Protein AF-A0A444UG73-F1 (afdb_monomer)

Mean predicted aligned error: 25.45 Å

Foldseek 3Di:
DDDDDDDDDPPPPVVVVVVVCVVDVLVVVLVVVLVVLVVVLVVVVVVDDDDDPVVSVVVSVVVSVVSSVCSVPVVVVVVVCVVVVVVVVVVVVVVVVVVVVVVVVVVVVVVVVVVVVVDDDDDDDDDDDDDDDDDDDDDDDDDDDDDPPCPVVVVVVVVVVVVVVVVVVVVVVVVVVVVVVVVVVVVVVVVVVVVVVVVVVVVVVCVPPNVVVVVVVVVVVVVVVVVVVVVVVVVVVVVVVVVVVVVVVVVVVVVVVVVVDDDDDDDDDDDDDDDDDDDDDDVVVVVVVVVVVVVVVVVVVVVVVVVVVVVVVVVVVVVVCVFAPVPDDPVVCVVDPPDRDTPVNVVVVVVVVVVVVVVVVVVVVVVPDDDDDDDDPPVPPPPPPDDDPVNVVVVVVVVVVVVVVVVVVVVVVVVVVVVVVVVVVVVVVVVVVVVVVVVVVVVVVVVVVVVVVVVVVVVVVVVVVVVVVVVVVVVVVVVVVVVVVVVVVVVVVVVVVVVVVVVVVVVVVVVVVVVVVVVVVVVVVVVVVVVVVVVVVVVVD

Organism: Acipenser ruthenus (NCBI:txid7906)

Sequence (541 aa):
MSSIISAYPDDSQTSKFWQKSKESPFVPVGMAGFAGIVAFGLYKMRTRGNTKMSVHLIHMRVAAQGFVVGAMTIVPAVSAMDCDDERVNQSLRQQFLALQEQQQRRLQKRREKQKEKLQPSQRASASREADPFSAEDDLKLLELDREPAGGLSTKILEDENEQLQDQLREVQDENSRLYKLLSERDFEIKHLKKKREEDRFALAGTSGMAGDVAATKIVELSKRNRELTAEMEREKAKVKQHSNRVKDLEKELQDALSGIGGKETGTMTFTSRTTGDLTPENPEVKALQEKLSVANLKMTEYRNQIQAMKQEMKIAHKVLANEVGEEVSIQQLLSTSGNWRGRSQQILALQNRVRDLESQLGQSSQRRQVPALTMEEEMLSLGALQRTPVQDRNLSRIRTMERERKETSEKLTFDYEVLQKEHEELKKKLEGSKARNKALCNEVKSLKGQISTLLEKGKHDDELVDALLKQQKQLQVVLGRLSQQEQKTKEVQQSLGQQFNSEAQKHGSLVEQLKQMVDEREAKVKELEEEIQQLSLKLAI

Solvent-accessible surface area (backbone atoms only — not comparable to full-atom values): 31351 Å² total; per-residue (Å²): 138,80,86,81,90,81,88,85,82,82,66,64,63,59,50,52,51,52,54,50,39,72,80,37,65,62,57,58,52,39,52,51,51,43,52,49,49,53,52,51,49,53,52,52,57,74,76,51,84,95,67,71,65,69,61,54,54,51,53,50,49,52,51,50,51,49,49,46,52,44,47,70,58,47,49,61,50,53,67,44,44,77,62,38,55,62,54,50,52,51,49,49,49,50,50,51,51,51,51,52,51,52,51,50,51,51,53,48,52,51,52,48,55,50,49,57,74,68,56,86,82,87,80,82,88,80,88,79,90,80,90,81,86,83,88,79,92,79,93,84,86,81,93,73,88,80,76,91,84,50,67,64,63,53,48,52,54,51,52,52,50,51,52,50,51,50,51,53,49,51,53,49,52,50,50,54,50,50,53,52,52,51,53,52,50,52,51,50,51,51,50,52,50,50,49,52,48,50,51,48,50,62,49,42,74,50,60,42,74,68,33,56,50,48,52,52,48,51,52,52,50,52,50,52,50,50,50,52,51,53,49,50,52,52,50,51,50,51,52,51,51,53,52,50,52,50,52,52,50,52,47,54,48,51,54,54,51,64,71,58,78,80,88,85,89,78,92,77,92,77,91,79,92,75,92,74,89,80,86,76,89,51,70,65,58,54,53,50,51,50,52,49,50,52,50,50,50,50,52,52,51,51,52,49,50,53,51,49,53,54,49,54,49,51,50,52,51,52,54,49,30,71,45,58,35,93,86,63,58,72,72,60,54,74,74,46,88,80,82,79,77,42,45,62,57,51,48,50,52,48,52,51,51,49,52,52,50,50,51,51,48,52,55,57,55,59,75,69,72,79,85,90,82,75,98,71,68,66,84,76,68,72,81,76,79,80,78,52,77,65,54,56,52,50,53,51,51,50,54,49,52,51,48,54,52,47,53,52,49,52,51,51,52,49,53,49,53,51,52,50,51,53,50,52,52,50,50,51,53,48,53,53,49,51,51,50,52,53,52,52,53,50,50,53,52,52,52,52,51,54,50,51,54,51,52,50,49,51,51,54,52,51,54,49,50,53,52,50,53,51,50,51,51,51,50,52,52,51,51,52,51,52,51,53,49,51,50,52,51,49,52,52,51,50,51,51,50,51,50,53,50,56,50,50,50,52,50,48,54,50,50,50,52,52,48,53,54,48,53,54,49,52,50,51,48,50,53,51,51,51,52,51,49,54,52,52,58,67,71,73,112

pLDDT: mean 74.6, std 20.23, range [26.75, 98.25]

Structure (mmCIF, N/CA/C/O backbone):
data_AF-A0A444UG73-F1
#
_entry.id   AF-A0A444UG73-F1
#
loop_
_atom_site.group_PDB
_atom_site.id
_atom_site.type_symbol
_atom_site.label_atom_id
_atom_site.label_alt_id
_atom_site.label_comp_id
_atom_site.label_asym_id
_atom_site.label_entity_id
_atom_site.label_seq_id
_atom_site.pdbx_PDB_ins_code
_atom_site.Cartn_x
_atom_site.Cartn_y
_atom_site.Cartn_z
_atom_site.occupancy
_atom_site.B_iso_or_equiv
_atom_site.auth_seq_id
_atom_site.auth_comp_id
_atom_site.auth_asym_id
_atom_site.auth_atom_id
_atom_site.pdbx_PDB_model_num
ATOM 1 N N . MET A 1 1 ? -62.315 -33.230 7.746 1.00 39.47 1 MET A N 1
ATOM 2 C CA . MET A 1 1 ? -62.000 -33.306 6.304 1.00 39.47 1 MET A CA 1
ATOM 3 C C . MET A 1 1 ? -61.295 -32.011 5.952 1.00 39.47 1 MET A C 1
ATOM 5 O O . MET A 1 1 ? -61.920 -30.967 5.960 1.00 39.47 1 MET A O 1
ATOM 9 N N . SER A 1 2 ? -59.977 -32.001 6.098 1.00 35.75 2 SER A N 1
ATOM 10 C CA . SER A 1 2 ? -59.022 -32.292 5.018 1.00 35.75 2 SER A CA 1
ATOM 11 C C . SER A 1 2 ? -58.649 -31.004 4.291 1.00 35.75 2 SER A C 1
ATOM 13 O O . SER A 1 2 ? -59.339 -30.546 3.390 1.00 35.75 2 SER A O 1
ATOM 15 N N . SER A 1 3 ? -57.557 -30.436 4.796 1.00 42.06 3 SER A N 1
ATOM 16 C CA . SER A 1 3 ? -56.481 -29.719 4.118 1.00 42.06 3 SER A CA 1
ATOM 17 C C . SER A 1 3 ? -56.490 -29.781 2.587 1.00 42.06 3 SER A C 1
ATOM 19 O O . SER A 1 3 ? -56.728 -30.843 2.022 1.00 42.06 3 SER A O 1
ATOM 21 N N . ILE A 1 4 ? -56.070 -28.692 1.936 1.00 43.56 4 ILE A N 1
ATOM 22 C CA . ILE A 1 4 ? -54.805 -28.613 1.175 1.00 43.56 4 ILE A CA 1
ATOM 23 C C . ILE A 1 4 ? -54.744 -27.238 0.485 1.00 43.56 4 ILE A C 1
ATOM 25 O O . ILE A 1 4 ? -55.373 -26.985 -0.537 1.00 43.56 4 ILE A O 1
ATOM 29 N N . ILE A 1 5 ? -53.939 -26.350 1.069 1.00 48.19 5 ILE A N 1
ATOM 30 C CA . ILE A 1 5 ? -53.184 -25.339 0.330 1.00 48.19 5 ILE A CA 1
ATOM 31 C C . ILE A 1 5 ? -51.965 -26.100 -0.203 1.00 48.19 5 ILE A C 1
ATOM 33 O O . ILE A 1 5 ? -51.177 -26.605 0.594 1.00 48.19 5 ILE A O 1
ATOM 37 N N . SER A 1 6 ? -51.828 -26.242 -1.523 1.00 32.72 6 SER A N 1
ATOM 38 C CA . SER A 1 6 ? -50.611 -26.779 -2.143 1.00 32.72 6 SER A CA 1
ATOM 39 C C . SER A 1 6 ? -49.993 -25.709 -3.029 1.00 32.72 6 SER A C 1
ATOM 41 O O . SER A 1 6 ? -50.436 -25.459 -4.147 1.00 32.72 6 SER A O 1
ATOM 43 N N . ALA A 1 7 ? -48.977 -25.060 -2.471 1.00 44.31 7 ALA A N 1
ATOM 44 C CA . ALA A 1 7 ? -47.932 -24.386 -3.213 1.00 44.31 7 ALA A CA 1
ATOM 45 C C . ALA A 1 7 ? -46.812 -25.406 -3.484 1.00 44.31 7 ALA A C 1
ATOM 47 O O . ALA A 1 7 ? -46.357 -26.073 -2.559 1.00 44.31 7 ALA A O 1
ATOM 48 N N . TYR A 1 8 ? -46.389 -25.519 -4.741 1.00 41.69 8 TYR A N 1
ATOM 49 C CA . TYR A 1 8 ? -45.145 -26.139 -5.232 1.00 41.69 8 TYR A CA 1
ATOM 50 C C . TYR A 1 8 ? -44.946 -25.658 -6.691 1.00 41.69 8 TYR A C 1
ATOM 52 O O . TYR A 1 8 ? -45.960 -25.354 -7.327 1.00 41.69 8 TYR A O 1
ATOM 60 N N . PRO A 1 9 ? -43.733 -25.651 -7.297 1.00 48.78 9 PRO A N 1
ATOM 61 C CA . PRO A 1 9 ? -42.405 -25.984 -6.758 1.00 48.78 9 PRO A CA 1
ATOM 62 C C . PRO A 1 9 ? -41.258 -25.052 -7.260 1.00 48.78 9 PRO A C 1
ATOM 64 O O . PRO A 1 9 ? -40.916 -25.108 -8.438 1.00 48.78 9 PRO A O 1
ATOM 67 N N . ASP A 1 10 ? -40.559 -24.301 -6.397 1.00 45.50 10 ASP A N 1
ATOM 68 C CA . ASP A 1 10 ? -39.278 -23.637 -6.781 1.00 45.50 10 ASP A CA 1
ATOM 69 C C . ASP A 1 10 ? -38.026 -24.370 -6.235 1.00 45.50 10 ASP A C 1
ATOM 71 O O . ASP A 1 10 ? -36.881 -24.071 -6.571 1.00 45.50 10 ASP A O 1
ATOM 75 N N . ASP A 1 11 ? -38.230 -25.438 -5.458 1.00 49.09 11 ASP A N 1
ATOM 76 C CA . ASP A 1 11 ? -37.144 -26.163 -4.784 1.00 49.09 11 ASP A CA 1
ATOM 77 C C . ASP A 1 11 ? -36.524 -27.308 -5.606 1.00 49.09 11 ASP A C 1
ATOM 79 O O . ASP A 1 11 ? -35.625 -27.997 -5.126 1.00 49.09 11 ASP A O 1
ATOM 83 N N . SER A 1 12 ? -36.955 -27.563 -6.850 1.00 51.19 12 SER A N 1
ATOM 84 C CA . SER A 1 12 ? -36.464 -28.729 -7.619 1.00 51.19 12 SER A CA 1
ATOM 85 C C . SER A 1 12 ? -35.183 -28.470 -8.423 1.00 51.19 12 SER A C 1
ATOM 87 O O . SER A 1 12 ? -34.371 -29.382 -8.580 1.00 51.19 12 SER A O 1
ATOM 89 N N . GLN A 1 13 ? -34.968 -27.264 -8.962 1.00 49.34 13 GLN A N 1
ATOM 90 C CA . GLN A 1 13 ? -33.776 -26.996 -9.785 1.00 49.34 13 GLN A CA 1
ATOM 91 C C . GLN A 1 13 ? -32.547 -26.643 -8.944 1.00 49.34 13 GLN A C 1
ATOM 93 O O . GLN A 1 13 ? -31.449 -27.133 -9.212 1.00 49.34 13 GLN A O 1
ATOM 98 N N . THR A 1 14 ? -32.742 -25.845 -7.898 1.00 54.31 14 THR A N 1
ATOM 99 C CA . THR A 1 14 ? -31.695 -25.421 -6.959 1.00 54.31 14 THR A CA 1
ATOM 100 C C . THR A 1 14 ? -31.166 -26.597 -6.140 1.00 54.31 14 THR A C 1
ATOM 102 O O . THR A 1 14 ? -29.951 -26.750 -6.008 1.00 54.31 14 THR A O 1
ATOM 105 N N . SER A 1 15 ? -32.047 -27.495 -5.683 1.00 52.06 15 SER A N 1
ATOM 106 C CA . SER A 1 15 ? -31.658 -28.717 -4.965 1.00 52.06 15 SER A CA 1
ATOM 107 C C . SER A 1 15 ? -30.862 -29.686 -5.843 1.00 52.06 15 SER A C 1
ATOM 109 O O . SER A 1 15 ? -29.832 -30.194 -5.402 1.00 52.06 15 SER A O 1
ATOM 111 N N . LYS A 1 16 ? -31.248 -29.870 -7.115 1.00 57.22 16 LYS A N 1
ATOM 112 C CA . LYS A 1 16 ? -30.491 -30.687 -8.083 1.00 57.22 16 LYS A CA 1
ATOM 113 C C . LYS A 1 16 ? -29.123 -30.089 -8.395 1.00 57.22 16 LYS A C 1
ATOM 115 O O . LYS A 1 16 ? -28.148 -30.831 -8.483 1.00 57.22 16 LYS A O 1
ATOM 120 N N . PHE A 1 17 ? -29.026 -28.766 -8.537 1.00 56.97 17 PHE A N 1
ATOM 121 C CA . PHE A 1 17 ? -27.750 -28.086 -8.763 1.00 56.97 17 PHE A CA 1
ATOM 122 C C . PHE A 1 17 ? -26.829 -28.205 -7.544 1.00 56.97 17 PHE A C 1
ATOM 124 O O . PHE A 1 17 ? -25.634 -28.456 -7.693 1.00 56.97 17 PHE A O 1
ATOM 131 N N . TRP A 1 18 ? -27.384 -28.103 -6.336 1.00 56.16 18 TRP A N 1
ATOM 132 C CA . TRP A 1 18 ? -26.640 -28.251 -5.087 1.00 56.16 18 TRP A CA 1
ATOM 133 C C . TRP A 1 18 ? -26.162 -29.688 -4.846 1.00 56.16 18 TRP A C 1
ATOM 135 O O . TRP A 1 18 ? -25.023 -29.903 -4.430 1.00 56.16 18 TRP A O 1
ATOM 145 N N . GLN A 1 19 ? -26.986 -30.681 -5.185 1.00 59.53 19 GLN A N 1
ATOM 146 C CA . GLN A 1 19 ? -26.617 -32.093 -5.098 1.00 59.53 19 GLN A CA 1
ATOM 147 C C . GLN A 1 19 ? -25.515 -32.447 -6.115 1.00 59.53 19 GLN A C 1
ATOM 149 O O . GLN A 1 19 ? -24.515 -33.053 -5.740 1.00 59.53 19 GLN A O 1
ATOM 154 N N . LYS A 1 20 ? -25.594 -31.929 -7.353 1.00 55.41 20 LYS A N 1
ATOM 155 C CA . LYS A 1 20 ? -24.529 -32.069 -8.372 1.00 55.41 20 LYS A CA 1
ATOM 156 C C . LYS A 1 20 ? -23.246 -31.300 -8.039 1.00 55.41 20 LYS A C 1
ATOM 158 O O . LYS A 1 20 ? -22.154 -31.737 -8.401 1.00 55.41 20 LYS A O 1
ATOM 163 N N . SER A 1 21 ? -23.369 -30.187 -7.313 1.00 55.75 21 SER A N 1
ATOM 164 C CA . SER A 1 21 ? -22.232 -29.406 -6.805 1.00 55.75 21 SER A CA 1
ATOM 165 C C . SER A 1 21 ? -21.444 -30.155 -5.726 1.00 55.75 21 SER A C 1
ATOM 167 O O . SER A 1 21 ? -20.235 -29.967 -5.623 1.00 55.75 21 SER A O 1
ATOM 169 N N . LYS A 1 22 ? -22.107 -31.024 -4.948 1.00 54.84 22 LYS A N 1
ATOM 170 C CA . LYS A 1 22 ? -21.452 -31.909 -3.970 1.00 54.84 22 LYS A CA 1
ATOM 171 C C . LYS A 1 22 ? -20.826 -33.151 -4.605 1.00 54.84 22 LYS A C 1
ATOM 173 O O . LYS A 1 22 ? -19.789 -33.595 -4.131 1.00 54.84 22 LYS A O 1
ATOM 178 N N . GLU A 1 23 ? -21.422 -33.687 -5.669 1.00 54.84 23 GLU A N 1
ATOM 179 C CA . GLU A 1 23 ? -20.892 -34.861 -6.386 1.00 54.84 23 GLU A CA 1
ATOM 180 C C . GLU A 1 23 ? -19.726 -34.519 -7.333 1.00 54.84 23 GLU A C 1
ATOM 182 O O . GLU A 1 23 ? -18.926 -35.389 -7.666 1.00 54.84 23 GLU A O 1
ATOM 187 N N . SER A 1 24 ? -19.593 -33.256 -7.758 1.00 56.66 24 SER A N 1
ATOM 188 C CA . SER A 1 24 ? -18.528 -32.812 -8.668 1.00 56.66 24 SER A CA 1
ATOM 189 C C . SER A 1 24 ? -18.087 -31.365 -8.369 1.00 56.66 24 SER A C 1
ATOM 191 O O . SER A 1 24 ? -18.577 -30.421 -8.996 1.00 56.66 24 SER A O 1
ATOM 193 N N . PRO A 1 25 ? -17.136 -31.146 -7.437 1.00 61.00 25 PRO A N 1
ATOM 194 C CA . PRO A 1 25 ? -16.744 -29.800 -6.990 1.00 61.00 25 PRO A CA 1
ATOM 195 C C . PRO A 1 25 ? -16.117 -28.940 -8.101 1.00 61.00 25 PRO A C 1
ATOM 197 O O . PRO A 1 25 ? -16.028 -27.721 -7.978 1.00 61.00 25 PRO A O 1
ATOM 200 N N . PHE A 1 26 ? -15.717 -29.552 -9.217 1.00 61.50 26 PHE A N 1
ATOM 201 C CA . PHE A 1 26 ? -15.089 -28.877 -10.352 1.00 61.50 26 PHE A CA 1
ATOM 202 C C . PHE A 1 26 ? -16.080 -28.110 -11.238 1.00 61.50 26 PHE A C 1
ATOM 204 O O . PHE A 1 26 ? -15.707 -27.111 -11.854 1.00 61.50 26 PHE A O 1
ATOM 211 N N . VAL A 1 27 ? -17.350 -28.526 -11.280 1.00 62.84 27 VAL A N 1
ATOM 212 C CA . VAL A 1 27 ? -18.378 -27.874 -12.108 1.00 62.84 27 VAL A CA 1
ATOM 213 C C . VAL A 1 27 ? -18.725 -26.477 -11.565 1.00 62.84 27 VAL A C 1
ATOM 215 O O . VAL A 1 27 ? -18.679 -25.522 -12.343 1.00 62.84 27 VAL A O 1
ATOM 218 N N . PRO A 1 28 ? -18.971 -26.280 -10.253 1.00 67.56 28 PRO A N 1
ATOM 219 C CA . PRO A 1 28 ? -19.180 -24.945 -9.686 1.00 67.56 28 PRO A CA 1
ATOM 220 C C . PRO A 1 28 ? -17.956 -24.029 -9.812 1.00 67.56 28 PRO A C 1
ATOM 222 O O . PRO A 1 28 ? -18.109 -22.843 -10.100 1.00 67.56 28 PRO A O 1
ATOM 225 N N . VAL A 1 29 ? -16.743 -24.571 -9.649 1.00 70.50 29 VAL A N 1
ATOM 226 C CA . VAL A 1 29 ? -15.484 -23.814 -9.787 1.00 70.50 29 VAL A CA 1
ATOM 227 C C . VAL A 1 29 ? -15.279 -23.347 -11.232 1.00 70.50 29 VAL A C 1
ATOM 229 O O . VAL A 1 29 ? -14.942 -22.184 -11.463 1.00 70.50 29 VAL A O 1
ATOM 232 N N . GLY A 1 30 ? -15.563 -24.208 -12.214 1.00 64.81 30 GLY A N 1
ATOM 233 C CA . GLY A 1 30 ? -15.538 -23.850 -13.633 1.00 64.81 30 GLY A CA 1
ATOM 234 C C . GLY A 1 30 ? -16.573 -22.781 -13.995 1.00 64.81 30 GLY A C 1
ATOM 235 O O . GLY A 1 30 ? -16.250 -21.828 -14.704 1.00 64.81 30 GLY A O 1
ATOM 236 N N . MET A 1 31 ? -17.791 -22.877 -13.452 1.00 71.44 31 MET A N 1
ATOM 237 C CA . MET A 1 31 ? -18.855 -21.886 -13.668 1.00 71.44 31 MET A CA 1
ATOM 238 C C . MET A 1 31 ? -18.532 -20.530 -13.025 1.00 71.44 31 MET A C 1
ATOM 240 O O . MET A 1 31 ? -18.766 -19.488 -13.640 1.00 71.44 31 MET A O 1
ATOM 244 N N . ALA A 1 32 ? -17.945 -20.526 -11.826 1.00 72.81 32 ALA A N 1
ATOM 245 C CA . ALA A 1 32 ? -17.489 -19.308 -11.158 1.00 72.81 32 ALA A CA 1
ATOM 246 C C . ALA A 1 32 ? -16.329 -18.639 -11.918 1.00 72.81 32 ALA A C 1
ATOM 248 O O . ALA A 1 32 ? -16.338 -17.422 -12.116 1.00 72.81 32 ALA A O 1
ATOM 249 N N . GLY A 1 33 ? -15.366 -19.425 -12.411 1.00 72.50 33 GLY A N 1
ATOM 250 C CA . GLY A 1 33 ? -14.274 -18.924 -13.248 1.00 72.50 33 GLY A CA 1
ATOM 251 C C . GLY A 1 33 ? -14.759 -18.379 -14.596 1.00 72.50 33 GLY A C 1
ATOM 252 O O . GLY A 1 33 ? -14.334 -17.302 -15.013 1.00 72.50 33 GLY A O 1
ATOM 253 N N . PHE A 1 34 ? -15.722 -19.049 -15.237 1.00 74.94 34 PHE A N 1
ATOM 254 C CA . PHE A 1 34 ? -16.371 -18.563 -16.457 1.00 74.94 34 PHE A CA 1
ATOM 255 C C . PHE A 1 34 ? -17.082 -17.222 -16.225 1.00 74.94 34 PHE A C 1
ATOM 257 O O . PHE A 1 34 ? -16.869 -16.273 -16.982 1.00 7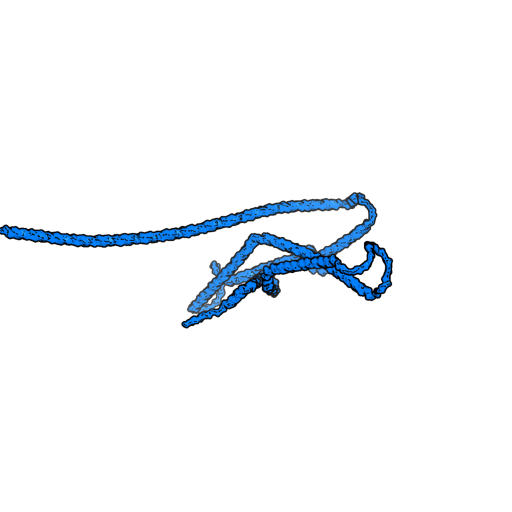4.94 34 PHE A O 1
ATOM 264 N N . ALA A 1 35 ? -17.864 -17.105 -15.147 1.00 75.62 35 ALA A N 1
ATOM 265 C CA . ALA A 1 35 ? -18.527 -15.856 -14.777 1.00 75.62 35 ALA A CA 1
ATOM 266 C C . ALA A 1 35 ? -17.515 -14.726 -14.511 1.00 75.62 35 ALA A C 1
ATOM 268 O O . ALA A 1 35 ? -17.720 -13.597 -14.961 1.00 75.62 35 ALA A O 1
ATOM 269 N N . GLY A 1 36 ? -16.391 -15.034 -13.856 1.00 77.81 36 GLY A N 1
ATOM 270 C CA . GLY A 1 36 ? -15.296 -14.092 -13.618 1.00 77.81 36 GLY A CA 1
ATOM 271 C C . GLY A 1 36 ? -14.630 -13.595 -14.905 1.00 77.81 36 GLY A C 1
ATOM 272 O O . GLY A 1 36 ? -14.419 -12.393 -15.061 1.00 77.81 36 GLY A O 1
ATOM 273 N N . ILE A 1 37 ? -14.357 -14.488 -15.862 1.00 76.00 37 ILE A N 1
ATOM 274 C CA . ILE A 1 37 ? -13.759 -14.132 -17.159 1.00 76.00 37 ILE A CA 1
ATOM 275 C C . ILE A 1 37 ? -14.723 -13.279 -17.983 1.00 76.00 37 ILE A C 1
ATOM 277 O O . ILE A 1 37 ? -14.313 -12.257 -18.529 1.00 76.00 37 ILE A O 1
ATOM 281 N N . VAL A 1 38 ? -16.005 -13.649 -18.038 1.00 72.12 38 VAL A N 1
ATOM 282 C CA . VAL A 1 38 ? -17.037 -12.881 -18.751 1.00 72.12 38 VAL A CA 1
ATOM 283 C C . VAL A 1 38 ? -17.205 -11.488 -18.137 1.00 72.12 38 VAL A C 1
ATOM 285 O O . VAL A 1 38 ? -17.231 -10.499 -18.871 1.00 72.12 38 VAL A O 1
ATOM 288 N N . ALA A 1 39 ? -17.229 -11.381 -16.805 1.00 76.62 39 ALA A N 1
ATOM 289 C CA . ALA A 1 39 ? -17.286 -10.100 -16.104 1.00 76.62 39 ALA A CA 1
ATOM 290 C C . ALA A 1 39 ? -16.033 -9.244 -16.357 1.00 76.62 39 ALA A C 1
ATOM 292 O O . ALA A 1 39 ? -16.148 -8.045 -16.615 1.00 76.62 39 ALA A O 1
ATOM 293 N N . PHE A 1 40 ? -14.843 -9.852 -16.357 1.00 71.69 40 PHE A N 1
ATOM 294 C CA . PHE A 1 40 ? -13.585 -9.173 -16.672 1.00 71.69 40 PHE A CA 1
ATOM 295 C C . PHE A 1 40 ? -13.525 -8.705 -18.134 1.00 71.69 40 PHE A C 1
ATOM 297 O O . PHE A 1 40 ? -13.065 -7.599 -18.415 1.00 71.69 40 PHE A O 1
ATOM 304 N N . GLY A 1 41 ? -14.041 -9.504 -19.068 1.00 67.00 41 GLY A N 1
ATOM 305 C CA . GLY A 1 41 ? -14.161 -9.147 -20.479 1.00 67.00 41 GLY A CA 1
ATOM 306 C C . GLY A 1 41 ? -15.108 -7.980 -20.717 1.00 67.00 41 GLY A C 1
ATOM 307 O O . GLY A 1 41 ? -14.742 -7.020 -21.389 1.00 67.00 41 GLY A O 1
ATOM 308 N N . LEU A 1 42 ? -16.292 -8.006 -20.101 1.00 67.81 42 LEU A N 1
ATOM 309 C CA . LEU A 1 42 ? -17.256 -6.900 -20.143 1.00 67.81 42 LEU A CA 1
ATOM 310 C C . LEU A 1 42 ? -16.690 -5.627 -19.504 1.00 67.81 42 LEU A C 1
ATOM 312 O O . LEU A 1 42 ? -16.860 -4.531 -20.041 1.00 67.81 42 LEU A O 1
ATOM 316 N N . TYR A 1 43 ? -15.958 -5.765 -18.398 1.00 72.75 43 TYR A N 1
ATOM 317 C CA . TYR A 1 43 ? -15.256 -4.655 -17.761 1.00 72.75 43 TYR A CA 1
ATOM 318 C C . TYR A 1 43 ? -14.187 -4.055 -18.686 1.00 72.75 43 TYR A C 1
ATOM 320 O O . TYR A 1 43 ? -14.115 -2.834 -18.843 1.00 72.75 43 TYR A O 1
ATOM 328 N N . LYS A 1 44 ? -13.411 -4.905 -19.371 1.00 63.53 44 LYS A N 1
ATOM 329 C CA . LYS A 1 44 ? -12.375 -4.510 -20.337 1.00 63.53 44 LYS A CA 1
ATOM 330 C C . LYS A 1 44 ? -12.953 -3.912 -21.626 1.00 63.53 44 LYS A C 1
ATOM 332 O O . LYS A 1 44 ? -12.338 -3.013 -22.195 1.00 63.53 44 LYS A O 1
ATOM 337 N N . MET A 1 45 ? -14.140 -4.350 -22.054 1.00 58.25 45 MET A N 1
ATOM 338 C CA . MET A 1 45 ? -14.905 -3.742 -23.153 1.00 58.25 45 MET A CA 1
ATOM 339 C C . MET A 1 45 ? -15.435 -2.355 -22.785 1.00 58.25 45 MET A C 1
ATOM 341 O O . MET A 1 45 ? -15.496 -1.478 -23.638 1.00 58.25 45 MET A O 1
ATOM 345 N N . ARG A 1 46 ? -15.788 -2.134 -21.513 1.00 61.38 46 ARG A N 1
ATOM 346 C CA . ARG A 1 46 ? -16.281 -0.841 -21.021 1.00 61.38 46 ARG A CA 1
ATOM 347 C C . ARG A 1 46 ? -15.163 0.181 -20.777 1.00 61.38 46 ARG A C 1
ATOM 349 O O . ARG A 1 46 ? -15.432 1.375 -20.786 1.00 61.38 46 ARG A O 1
ATOM 356 N N . THR A 1 47 ? -13.922 -0.269 -20.586 1.00 59.66 47 THR A N 1
ATOM 357 C CA . THR A 1 47 ? -12.743 0.587 -20.334 1.00 59.66 47 THR A CA 1
ATOM 358 C C . THR A 1 47 ? -11.860 0.836 -21.566 1.00 59.66 47 THR A C 1
ATOM 360 O O . THR A 1 47 ? -10.830 1.496 -21.444 1.00 59.66 47 THR A O 1
ATOM 363 N N . ARG A 1 48 ? -12.240 0.367 -22.767 1.00 51.69 48 ARG A N 1
ATOM 364 C CA . ARG A 1 48 ? -11.501 0.630 -24.018 1.00 51.69 48 ARG A CA 1
ATOM 365 C C . ARG A 1 48 ? -12.394 1.175 -25.131 1.00 51.69 48 ARG A C 1
ATOM 367 O O . ARG A 1 48 ? -13.352 0.532 -25.541 1.00 51.69 48 ARG A O 1
ATOM 374 N N . GLY A 1 49 ? -12.004 2.330 -25.669 1.00 52.59 49 GLY A N 1
ATOM 375 C CA . GLY A 1 49 ? -12.559 2.906 -26.890 1.00 52.59 49 GLY A CA 1
ATOM 376 C C . GLY A 1 49 ? -12.000 2.279 -28.178 1.00 52.59 49 GLY A C 1
ATOM 377 O O . GLY A 1 49 ? -10.862 1.818 -28.233 1.00 52.59 49 GLY A O 1
ATOM 378 N N . ASN A 1 50 ? -12.849 2.299 -29.210 1.00 48.81 50 ASN A N 1
ATOM 379 C CA . ASN A 1 50 ? -12.572 2.240 -30.653 1.00 48.81 50 ASN A CA 1
ATOM 380 C C . ASN A 1 50 ? -11.793 1.043 -31.253 1.00 48.81 50 ASN A C 1
ATOM 382 O O . ASN A 1 50 ? -11.015 1.209 -32.189 1.00 48.81 50 ASN A O 1
ATOM 386 N N . THR A 1 51 ? -12.052 -0.191 -30.804 1.00 58.66 51 THR A N 1
ATOM 387 C CA . THR A 1 51 ? -11.751 -1.404 -31.604 1.00 58.66 51 THR A CA 1
ATOM 388 C C . THR A 1 51 ? -13.048 -2.087 -32.036 1.00 58.66 51 THR A C 1
ATOM 390 O O . THR A 1 51 ? -14.024 -2.087 -31.288 1.00 58.66 51 THR A O 1
ATOM 393 N N . LYS A 1 52 ? -13.087 -2.645 -33.259 1.00 57.22 52 LYS A N 1
ATOM 394 C CA . LYS A 1 52 ? -14.288 -3.288 -33.826 1.00 57.22 52 LYS A CA 1
ATOM 395 C C . LYS A 1 52 ? -14.796 -4.374 -32.870 1.00 57.22 52 LYS A C 1
ATOM 397 O O . LYS A 1 52 ? -14.130 -5.388 -32.658 1.00 57.22 52 LYS A O 1
ATOM 402 N N . MET A 1 53 ? -15.986 -4.146 -32.314 1.00 54.97 53 MET A N 1
ATOM 403 C CA . MET A 1 53 ? -16.612 -4.946 -31.254 1.00 54.97 53 MET A CA 1
ATOM 404 C C . MET A 1 53 ? -16.694 -6.447 -31.593 1.00 54.97 53 MET A C 1
ATOM 406 O O . MET A 1 53 ? -16.603 -7.285 -30.697 1.00 54.97 53 MET A O 1
ATOM 410 N N . SER A 1 54 ? -16.773 -6.798 -32.884 1.00 59.97 54 SER A N 1
ATOM 411 C CA . SER A 1 54 ? -16.813 -8.190 -33.346 1.00 59.97 54 SER A CA 1
ATOM 412 C C . SER A 1 54 ? -15.541 -8.982 -33.027 1.00 59.97 54 SER A C 1
ATOM 414 O O . SER A 1 54 ? -15.636 -10.144 -32.646 1.00 59.97 54 SER A O 1
ATOM 416 N N . VAL A 1 55 ? -14.352 -8.376 -33.102 1.00 62.94 55 VAL A N 1
ATOM 417 C CA . VAL A 1 55 ? -13.082 -9.095 -32.879 1.00 62.94 55 VAL A CA 1
ATOM 418 C C . VAL A 1 55 ? -12.867 -9.390 -31.394 1.00 62.94 55 VAL A C 1
ATOM 420 O O . VAL A 1 55 ? -12.316 -10.430 -31.033 1.00 62.94 55 VAL A O 1
ATOM 423 N N . HIS A 1 56 ? -13.328 -8.501 -30.512 1.00 62.75 56 HIS A N 1
ATOM 424 C CA . HIS A 1 56 ? -13.202 -8.706 -29.071 1.00 62.75 56 HIS A CA 1
ATOM 425 C C . HIS A 1 56 ? -14.163 -9.782 -28.560 1.00 62.75 56 HIS A C 1
ATOM 427 O O . HIS A 1 56 ? -13.771 -10.604 -27.736 1.00 62.75 56 HIS A O 1
ATOM 433 N N . LEU A 1 57 ? -15.388 -9.828 -29.095 1.00 68.31 57 LEU A N 1
ATOM 434 C CA . LEU A 1 57 ? -16.364 -10.869 -28.768 1.00 68.31 57 LEU A CA 1
ATOM 435 C C . LEU A 1 57 ? -15.899 -12.262 -29.216 1.00 68.31 57 LEU A C 1
ATOM 437 O O . LEU A 1 57 ? -16.110 -13.229 -28.487 1.00 68.31 57 LEU A O 1
ATOM 441 N N . ILE A 1 58 ? -15.205 -12.365 -30.357 1.00 73.25 58 ILE A N 1
ATOM 442 C CA . ILE A 1 58 ? -14.618 -13.631 -30.825 1.00 73.25 58 ILE A CA 1
ATOM 443 C C . ILE A 1 58 ? -13.519 -14.103 -29.865 1.00 73.25 58 ILE A C 1
ATOM 445 O O . ILE A 1 58 ? -13.588 -15.228 -29.374 1.00 73.25 58 ILE A O 1
ATOM 449 N N . HIS A 1 59 ? -12.551 -13.245 -29.522 1.00 71.06 59 HIS A N 1
ATOM 450 C CA . HIS A 1 59 ? -11.475 -13.620 -28.595 1.00 71.06 59 HIS A CA 1
ATOM 451 C C . HIS A 1 59 ? -11.984 -13.918 -27.180 1.00 71.06 59 HIS A C 1
ATOM 453 O O . HIS A 1 59 ? -11.508 -14.857 -26.550 1.00 71.06 59 HIS A O 1
ATOM 459 N N . MET A 1 60 ? -12.977 -13.168 -26.693 1.00 69.12 60 MET A N 1
ATOM 460 C CA . MET A 1 60 ? -13.619 -13.429 -25.403 1.00 69.12 60 MET A CA 1
ATOM 461 C C . MET A 1 60 ? -14.327 -14.780 -25.377 1.00 69.12 60 MET A C 1
ATOM 463 O O . MET A 1 60 ? -14.200 -15.518 -24.402 1.00 69.12 60 MET A O 1
ATOM 467 N N . ARG A 1 61 ? -15.039 -15.134 -26.452 1.00 69.00 61 ARG A N 1
ATOM 468 C CA . ARG A 1 61 ? -15.710 -16.431 -26.557 1.00 69.00 61 ARG A CA 1
ATOM 469 C C . ARG A 1 61 ? -14.705 -17.579 -26.621 1.00 69.00 61 ARG A C 1
ATOM 471 O O . ARG A 1 61 ? -14.878 -18.545 -25.887 1.00 69.00 61 ARG A O 1
ATOM 478 N N . VAL A 1 62 ? -13.641 -17.452 -27.417 1.00 76.62 62 VAL A N 1
ATOM 479 C CA . VAL A 1 62 ? -12.573 -18.465 -27.515 1.00 76.62 62 VAL A CA 1
ATOM 480 C C . VAL A 1 62 ? -11.832 -18.620 -26.183 1.00 76.62 62 VAL A C 1
ATOM 482 O O . VAL A 1 62 ? -11.576 -19.743 -25.762 1.00 76.62 62 VAL A O 1
ATOM 485 N N . ALA A 1 63 ? -11.556 -17.525 -25.469 1.00 67.88 63 ALA A N 1
ATOM 486 C CA . ALA A 1 63 ? -10.926 -17.572 -24.150 1.00 67.88 63 ALA A CA 1
ATOM 487 C C . ALA A 1 63 ? -11.829 -18.229 -23.093 1.00 67.88 63 ALA A C 1
ATOM 489 O O . ALA A 1 63 ? -11.366 -19.054 -22.309 1.00 67.88 63 ALA A O 1
ATOM 490 N N . ALA A 1 64 ? -13.125 -17.906 -23.091 1.00 69.69 64 ALA A N 1
ATOM 491 C CA . ALA A 1 64 ? -14.079 -18.491 -22.156 1.00 69.69 64 ALA A CA 1
ATOM 492 C C . ALA A 1 64 ? -14.330 -19.984 -22.447 1.00 69.69 64 ALA A C 1
ATOM 494 O O . ALA A 1 64 ? -14.375 -20.790 -21.522 1.00 69.69 64 ALA A O 1
ATOM 495 N N . GLN A 1 65 ? -14.415 -20.371 -23.725 1.00 71.88 65 GLN A N 1
ATOM 496 C CA . GLN A 1 65 ? -14.488 -21.774 -24.146 1.00 71.88 65 GLN A CA 1
ATOM 497 C C . GLN A 1 65 ? -13.199 -22.534 -23.800 1.00 71.88 65 GLN A C 1
ATOM 499 O O . GLN A 1 65 ? -13.272 -23.632 -23.254 1.00 71.88 65 GLN A O 1
ATOM 504 N N . GLY A 1 66 ? -12.027 -21.934 -24.030 1.00 70.81 66 GLY A N 1
ATOM 505 C CA . GLY A 1 66 ? -10.729 -22.515 -23.680 1.00 70.81 66 GLY A CA 1
ATOM 506 C C . GLY A 1 66 ? -10.547 -22.719 -22.176 1.00 70.81 66 GLY A C 1
ATOM 507 O O . GLY A 1 66 ? -9.994 -23.733 -21.762 1.00 70.81 66 GLY A O 1
ATOM 508 N N . PHE A 1 67 ? -11.071 -21.815 -21.345 1.00 68.19 67 PHE A N 1
ATOM 509 C CA . PHE A 1 67 ? -11.027 -21.965 -19.891 1.00 68.19 67 PHE A CA 1
ATOM 510 C C . PHE A 1 67 ? -11.941 -23.087 -19.388 1.00 68.19 67 PHE A C 1
ATOM 512 O O . PHE A 1 67 ? -11.538 -23.841 -18.511 1.00 68.19 67 PHE A O 1
ATOM 519 N N . VAL A 1 68 ? -13.141 -23.249 -19.956 1.00 67.88 68 VAL A N 1
ATOM 520 C CA . VAL A 1 68 ? -14.055 -24.345 -19.582 1.00 67.88 68 VAL A CA 1
ATOM 521 C C . VAL A 1 68 ? -13.487 -25.704 -20.004 1.00 67.88 68 VAL A C 1
ATOM 523 O O . VAL A 1 68 ? -13.499 -26.641 -19.209 1.00 67.88 68 VAL A O 1
ATOM 526 N N . VAL A 1 69 ? -12.916 -25.803 -21.209 1.00 70.06 69 VAL A N 1
ATOM 527 C CA . VAL A 1 69 ? -12.239 -27.024 -21.680 1.00 70.06 69 VAL A CA 1
ATOM 528 C C . VAL A 1 69 ? -10.981 -27.304 -20.853 1.00 70.06 69 VAL A C 1
ATOM 530 O O . VAL A 1 69 ? -10.767 -28.438 -20.432 1.00 70.06 69 VAL A O 1
ATOM 533 N N . GLY A 1 70 ? -10.184 -26.280 -20.537 1.00 61.97 70 GLY A N 1
ATOM 534 C CA . GLY A 1 70 ? -9.024 -26.401 -19.653 1.00 61.97 70 GLY A CA 1
ATOM 535 C C . GLY A 1 70 ? -9.412 -26.839 -18.240 1.00 61.97 70 GLY A C 1
ATOM 536 O O . GLY A 1 70 ? -8.782 -27.731 -17.686 1.00 61.97 70 GLY A O 1
ATOM 537 N N . ALA A 1 71 ? -10.498 -26.302 -17.682 1.00 65.88 71 ALA A N 1
ATOM 538 C CA . ALA A 1 71 ? -11.008 -26.699 -16.375 1.00 65.88 71 ALA A CA 1
ATOM 539 C C . ALA A 1 71 ? -11.530 -28.146 -16.368 1.00 65.88 71 ALA A C 1
ATOM 541 O O . ALA A 1 71 ? -11.294 -28.871 -15.410 1.00 65.88 71 ALA A O 1
ATOM 542 N N . MET A 1 72 ? -12.185 -28.600 -17.440 1.00 64.62 72 MET A N 1
ATOM 543 C CA . MET A 1 72 ? -12.647 -29.990 -17.552 1.00 64.62 72 MET A CA 1
ATOM 544 C C . MET A 1 72 ? -11.524 -30.995 -17.839 1.00 64.62 72 MET A C 1
ATOM 546 O O . MET A 1 72 ? -11.675 -32.162 -17.497 1.00 64.62 72 MET A O 1
ATOM 550 N N . THR A 1 73 ? -10.409 -30.565 -18.439 1.00 65.56 73 THR A N 1
ATOM 551 C CA . THR A 1 73 ? -9.334 -31.472 -18.888 1.00 65.56 73 THR A CA 1
ATOM 552 C C . THR A 1 73 ? -8.135 -31.481 -17.938 1.00 65.56 73 THR A C 1
ATOM 554 O O . THR A 1 73 ? -7.571 -32.533 -17.659 1.00 65.56 73 THR A O 1
ATOM 557 N N . ILE A 1 74 ? -7.744 -30.319 -17.412 1.00 62.28 74 ILE A N 1
ATOM 558 C CA . ILE A 1 74 ? -6.530 -30.151 -16.601 1.00 62.28 74 ILE A CA 1
ATOM 559 C C . ILE A 1 74 ? -6.836 -30.321 -15.113 1.00 62.28 74 ILE A C 1
ATOM 561 O O . ILE A 1 74 ? -5.998 -30.833 -14.388 1.00 62.28 74 ILE A O 1
ATOM 565 N N . VAL A 1 75 ? -8.028 -29.959 -14.628 1.00 57.25 75 VAL A N 1
ATOM 566 C CA . VAL A 1 75 ? -8.329 -30.048 -13.186 1.00 57.25 75 VAL A CA 1
ATOM 567 C C . VAL A 1 75 ? -8.456 -31.500 -12.698 1.00 57.25 75 VAL A C 1
ATOM 569 O O . VAL A 1 75 ? -7.867 -31.804 -11.663 1.00 57.25 75 VAL A O 1
ATOM 572 N N . PRO A 1 76 ? -9.089 -32.440 -13.434 1.00 56.25 76 PRO A N 1
ATOM 573 C CA . PRO A 1 76 ? -9.017 -33.857 -13.076 1.00 56.25 76 PRO A CA 1
ATOM 574 C C . PRO A 1 76 ? -7.600 -34.426 -13.225 1.00 56.25 76 PRO A C 1
ATOM 576 O O . PRO A 1 76 ? -7.204 -35.264 -12.425 1.00 56.25 76 PRO A O 1
ATOM 579 N N . ALA A 1 77 ? -6.823 -33.953 -14.210 1.00 55.16 77 ALA A N 1
ATOM 580 C CA . ALA A 1 77 ? -5.442 -34.388 -14.419 1.00 55.16 77 ALA A CA 1
ATOM 581 C C . ALA A 1 77 ? -4.506 -33.911 -13.296 1.00 55.16 77 ALA A C 1
ATOM 583 O O . ALA A 1 77 ? -3.670 -34.676 -12.840 1.00 55.16 77 ALA A O 1
ATOM 584 N N . VAL A 1 78 ? -4.688 -32.691 -12.786 1.00 53.44 78 VAL A N 1
ATOM 585 C CA . VAL A 1 78 ? -3.901 -32.135 -11.675 1.00 53.44 78 VAL A CA 1
ATOM 586 C C . VAL A 1 78 ? -4.308 -32.762 -10.337 1.00 53.44 78 VAL A C 1
ATOM 588 O O . VAL A 1 78 ? -3.440 -33.069 -9.532 1.00 53.44 78 VAL A O 1
ATOM 591 N N . SER A 1 79 ? -5.595 -33.057 -10.116 1.00 52.12 79 SER A N 1
ATOM 592 C CA . SER A 1 79 ? -6.030 -33.819 -8.932 1.00 52.12 79 SER A CA 1
ATOM 593 C C . SER A 1 79 ? -5.670 -35.312 -8.991 1.00 52.12 79 SER A C 1
ATOM 595 O O . SER A 1 79 ? -5.582 -35.947 -7.945 1.00 52.12 79 SER A O 1
ATOM 597 N N . ALA A 1 80 ? -5.431 -35.877 -10.181 1.00 48.91 80 ALA A N 1
ATOM 598 C CA . ALA A 1 80 ? -4.840 -37.207 -10.345 1.00 48.91 80 ALA A CA 1
ATOM 599 C C . ALA A 1 80 ? -3.304 -37.189 -10.198 1.00 48.91 80 ALA A C 1
ATOM 601 O O . ALA A 1 80 ? -2.737 -38.156 -9.694 1.00 48.91 80 ALA A O 1
ATOM 602 N N . MET A 1 81 ? -2.633 -36.082 -10.543 1.00 47.28 81 MET A N 1
ATOM 603 C CA . MET A 1 81 ? -1.171 -35.939 -10.444 1.00 47.28 81 MET A CA 1
ATOM 604 C C . MET A 1 81 ? -0.642 -35.962 -9.005 1.00 47.28 81 MET A C 1
ATOM 606 O O . MET A 1 81 ? 0.431 -36.519 -8.788 1.00 47.28 81 MET A O 1
ATOM 610 N N . ASP A 1 82 ? -1.410 -35.495 -8.015 1.00 46.59 82 ASP A N 1
ATOM 611 C CA . ASP A 1 82 ? -1.007 -35.610 -6.601 1.00 46.59 82 ASP A CA 1
ATOM 612 C C . ASP A 1 82 ? -1.062 -37.066 -6.074 1.00 46.59 82 ASP A C 1
ATOM 614 O O . ASP A 1 82 ? -0.413 -37.390 -5.081 1.00 46.59 82 ASP A O 1
ATOM 618 N N . CYS A 1 83 ? -1.791 -37.974 -6.742 1.00 46.34 83 CYS A N 1
ATOM 619 C CA . CYS A 1 83 ? -1.769 -39.421 -6.465 1.00 46.34 83 CYS A CA 1
ATOM 620 C C . CYS A 1 83 ? -0.828 -40.207 -7.398 1.00 46.34 83 CYS A C 1
ATOM 622 O O . CYS A 1 83 ? -0.363 -41.290 -7.030 1.00 46.34 83 CYS A O 1
ATOM 624 N N . ASP A 1 84 ? -0.537 -39.689 -8.592 1.00 50.47 84 ASP A N 1
ATOM 625 C CA . ASP A 1 84 ? 0.310 -40.359 -9.577 1.00 50.47 84 ASP A CA 1
ATOM 626 C C . ASP A 1 84 ? 1.806 -40.072 -9.405 1.00 50.47 84 ASP A C 1
ATOM 628 O O . ASP A 1 84 ? 2.591 -40.924 -9.801 1.00 50.47 84 ASP A O 1
ATOM 632 N N . ASP A 1 85 ? 2.249 -38.984 -8.764 1.00 54.22 85 ASP A N 1
ATOM 633 C CA . ASP A 1 85 ? 3.694 -38.747 -8.575 1.00 54.22 85 ASP A CA 1
ATOM 634 C C . ASP A 1 85 ? 4.358 -39.819 -7.685 1.00 54.22 85 ASP A C 1
ATOM 636 O O . ASP A 1 85 ? 5.455 -40.290 -7.987 1.00 54.22 85 ASP A O 1
ATOM 640 N N . GLU A 1 86 ? 3.672 -40.312 -6.647 1.00 55.28 86 GLU A N 1
ATOM 641 C CA . GLU A 1 86 ? 4.154 -41.443 -5.833 1.00 55.28 86 GLU A CA 1
ATOM 642 C C . GLU A 1 86 ? 4.120 -42.766 -6.620 1.00 55.28 86 GLU A C 1
ATOM 644 O O . GLU A 1 86 ? 5.106 -43.505 -6.619 1.00 55.28 86 GLU A O 1
ATOM 649 N N . ARG A 1 87 ? 3.047 -43.054 -7.377 1.00 56.22 87 ARG A N 1
ATOM 650 C CA . ARG A 1 87 ? 2.939 -44.280 -8.201 1.00 56.22 87 ARG A CA 1
ATOM 651 C C . ARG A 1 87 ? 3.909 -44.298 -9.379 1.00 56.22 87 ARG A C 1
ATOM 653 O O . ARG A 1 87 ? 4.474 -45.348 -9.679 1.00 56.22 87 ARG A O 1
ATOM 660 N N . VAL A 1 88 ? 4.122 -43.166 -10.044 1.00 63.78 88 VAL A N 1
ATOM 661 C CA . VAL A 1 88 ? 5.063 -43.012 -11.159 1.00 63.78 88 VAL A CA 1
ATOM 662 C C . VAL A 1 88 ? 6.491 -43.087 -10.639 1.00 63.78 88 VAL A C 1
ATOM 664 O O . VAL A 1 88 ? 7.291 -43.802 -11.231 1.00 63.78 88 VAL A O 1
ATOM 667 N N . ASN A 1 89 ? 6.815 -42.465 -9.502 1.00 65.94 89 ASN A N 1
ATOM 668 C CA . ASN A 1 89 ? 8.141 -42.583 -8.889 1.00 65.94 89 ASN A CA 1
ATOM 669 C C . ASN A 1 89 ? 8.399 -44.013 -8.377 1.00 65.94 89 ASN A C 1
ATOM 671 O O . ASN A 1 89 ? 9.492 -44.550 -8.551 1.00 65.94 89 ASN A O 1
ATOM 675 N N . GLN A 1 90 ? 7.383 -44.695 -7.839 1.00 71.19 90 GLN A N 1
ATOM 676 C CA . GLN A 1 90 ? 7.474 -46.102 -7.442 1.00 71.19 90 GLN A CA 1
ATOM 677 C C . GLN A 1 90 ? 7.615 -47.037 -8.657 1.00 71.19 90 GLN A C 1
ATOM 679 O O . GLN A 1 90 ? 8.459 -47.931 -8.636 1.00 71.19 90 GLN A O 1
ATOM 684 N N . SER A 1 91 ? 6.881 -46.785 -9.745 1.00 73.88 91 SER A N 1
ATOM 685 C CA . SER A 1 91 ? 7.025 -47.482 -11.032 1.00 73.88 91 SER A CA 1
ATOM 686 C C . SER A 1 91 ? 8.404 -47.247 -11.653 1.00 73.88 91 SER A C 1
ATOM 688 O O . SER A 1 91 ? 9.045 -48.186 -12.116 1.00 73.88 91 SER A O 1
ATOM 690 N N . LEU A 1 92 ? 8.909 -46.012 -11.627 1.00 70.56 92 LEU A N 1
ATOM 691 C CA . LEU A 1 92 ? 10.216 -45.653 -12.172 1.00 70.56 92 LEU A CA 1
ATOM 692 C C . LEU A 1 92 ? 11.346 -46.276 -11.342 1.00 70.56 92 LEU A C 1
ATOM 694 O O . LEU A 1 92 ? 12.303 -46.797 -11.907 1.00 70.56 92 LEU A O 1
ATOM 698 N N . ARG A 1 93 ? 11.207 -46.325 -10.009 1.00 75.88 93 ARG A N 1
ATOM 699 C CA . ARG A 1 93 ? 12.107 -47.075 -9.117 1.00 75.88 93 ARG A CA 1
ATOM 700 C C . ARG A 1 93 ? 12.083 -48.572 -9.414 1.00 75.88 93 ARG A C 1
ATOM 702 O O . ARG A 1 93 ? 13.147 -49.181 -9.477 1.00 75.88 93 ARG A O 1
ATOM 709 N N . GLN A 1 94 ? 10.910 -49.163 -9.642 1.00 77.44 94 GLN A N 1
ATOM 710 C CA . GLN A 1 94 ? 10.792 -50.573 -10.033 1.00 77.44 94 GLN A CA 1
ATOM 711 C C . GLN A 1 94 ? 11.434 -50.843 -11.401 1.00 77.44 94 GLN A C 1
ATOM 713 O O . GLN A 1 94 ? 12.143 -51.836 -11.554 1.00 77.44 94 GLN A O 1
ATOM 718 N N . GLN A 1 95 ? 11.270 -49.941 -12.372 1.00 72.56 95 GLN A N 1
ATOM 719 C CA . GLN A 1 95 ? 11.927 -50.030 -13.679 1.00 72.56 95 GLN A CA 1
ATOM 720 C C . GLN A 1 95 ? 13.450 -49.871 -13.573 1.00 72.56 95 GLN A C 1
ATOM 722 O O . GLN A 1 95 ? 14.180 -50.620 -14.219 1.00 72.56 95 GLN A O 1
ATOM 727 N N . PHE A 1 96 ? 13.947 -48.970 -12.720 1.00 76.00 96 PHE A N 1
ATOM 728 C CA . PHE A 1 96 ? 15.381 -48.823 -12.449 1.00 76.00 96 PHE A CA 1
ATOM 729 C C . PHE A 1 96 ? 15.975 -50.060 -11.772 1.00 76.00 96 PHE A C 1
ATOM 731 O O . PHE A 1 96 ? 17.042 -50.520 -12.176 1.00 76.00 96 PHE A O 1
ATOM 738 N N . LEU A 1 97 ? 15.275 -50.638 -10.793 1.00 83.62 97 LEU A N 1
ATOM 739 C CA . LEU A 1 97 ? 15.692 -51.879 -10.136 1.00 83.62 97 LEU A CA 1
ATOM 740 C C . LEU A 1 97 ? 15.711 -53.055 -11.121 1.00 83.62 97 LEU A C 1
ATOM 742 O O . LEU A 1 97 ? 16.695 -53.790 -11.167 1.00 83.62 97 LEU A O 1
ATOM 746 N N . ALA A 1 98 ? 14.686 -53.189 -11.968 1.00 81.31 98 ALA A N 1
ATOM 747 C CA . ALA A 1 98 ? 14.642 -54.216 -13.009 1.00 81.31 98 ALA A CA 1
ATOM 748 C C . ALA A 1 98 ? 15.773 -54.044 -14.040 1.00 81.31 98 ALA A C 1
ATOM 750 O O . ALA A 1 98 ? 16.385 -55.026 -14.466 1.00 81.31 98 ALA A O 1
ATOM 751 N N . LEU A 1 99 ? 16.101 -52.802 -14.411 1.00 83.12 99 LEU A N 1
ATOM 752 C CA . LEU A 1 99 ? 17.208 -52.501 -15.319 1.00 83.12 99 LEU A CA 1
ATOM 753 C C . LEU A 1 99 ? 18.568 -52.830 -14.680 1.00 83.12 99 LEU A C 1
ATOM 755 O O . LEU A 1 99 ? 19.442 -53.399 -15.340 1.00 83.12 99 LEU A O 1
ATOM 759 N N . GLN A 1 100 ? 18.739 -52.529 -13.391 1.00 78.56 100 GLN A N 1
ATOM 760 C CA . GLN A 1 100 ? 19.948 -52.850 -12.633 1.00 78.56 100 GLN A CA 1
ATOM 761 C C . GLN A 1 100 ? 20.126 -54.369 -12.481 1.00 78.56 100 GLN A C 1
ATOM 763 O O . GLN A 1 100 ? 21.225 -54.889 -12.691 1.00 78.56 100 GLN A O 1
ATOM 768 N N . GLU A 1 101 ? 19.041 -55.103 -12.226 1.00 87.06 101 GLU A N 1
ATOM 769 C CA . GLU A 1 101 ? 19.041 -56.567 -12.186 1.00 87.06 101 GLU A CA 1
ATOM 770 C C . GLU A 1 101 ? 19.350 -57.167 -13.568 1.00 87.06 101 GLU A C 1
ATOM 772 O O . GLU A 1 101 ? 20.129 -58.117 -13.689 1.00 87.06 101 GLU A O 1
ATOM 777 N N . GLN A 1 102 ? 18.821 -56.582 -14.648 1.00 80.12 102 GLN A N 1
ATOM 778 C CA . GLN A 1 102 ? 19.118 -57.018 -16.012 1.00 80.12 102 GLN A CA 1
ATOM 779 C C . GLN A 1 102 ? 20.597 -56.805 -16.374 1.00 80.12 102 GLN A C 1
ATOM 781 O O . GLN A 1 102 ? 21.201 -57.668 -17.022 1.00 80.12 102 GLN A O 1
ATOM 786 N N . GLN A 1 103 ? 21.209 -55.699 -15.937 1.00 72.69 103 GLN A N 1
ATOM 787 C CA . GLN A 1 103 ? 22.647 -55.465 -16.101 1.00 72.69 103 GLN A CA 1
ATOM 788 C C . GLN A 1 103 ? 23.484 -56.461 -15.288 1.00 72.69 103 GLN A C 1
ATOM 790 O O . GLN A 1 103 ? 24.431 -57.039 -15.830 1.00 72.69 103 GLN A O 1
ATOM 795 N N . GLN A 1 104 ? 23.106 -56.742 -14.038 1.00 78.19 104 GLN A N 1
ATOM 796 C CA . GLN A 1 104 ? 23.777 -57.748 -13.208 1.00 78.19 104 GLN A CA 1
ATOM 797 C C . GLN A 1 104 ? 23.678 -59.155 -13.812 1.00 78.19 104 GLN A C 1
ATOM 799 O O . GLN A 1 104 ? 24.693 -59.846 -13.909 1.00 78.19 104 GLN A O 1
ATOM 804 N N . ARG A 1 105 ? 22.510 -59.555 -14.332 1.00 83.75 105 ARG A N 1
ATOM 805 C CA . ARG A 1 105 ? 22.334 -60.836 -15.040 1.00 83.75 105 ARG A CA 1
ATOM 806 C C . ARG A 1 105 ? 23.156 -60.913 -16.327 1.00 83.75 105 ARG A C 1
ATOM 808 O O . ARG A 1 105 ? 23.681 -61.975 -16.652 1.00 83.75 1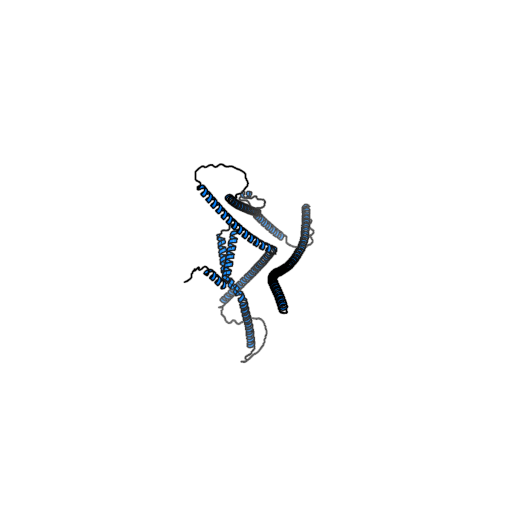05 ARG A O 1
ATOM 815 N N . ARG A 1 106 ? 23.315 -59.809 -17.070 1.00 81.50 106 ARG A N 1
ATOM 816 C CA . ARG A 1 106 ? 24.201 -59.764 -18.253 1.00 81.50 106 ARG A CA 1
ATOM 817 C C . ARG A 1 106 ? 25.673 -59.918 -17.869 1.00 81.50 106 ARG A C 1
ATOM 819 O O . ARG A 1 106 ? 26.398 -60.632 -18.563 1.00 81.50 106 ARG A O 1
ATOM 826 N N . LEU A 1 107 ? 26.103 -59.302 -16.767 1.00 78.88 107 LEU A N 1
ATOM 827 C CA . LEU A 1 107 ? 27.451 -59.478 -16.221 1.00 78.88 107 LEU A CA 1
ATOM 828 C C . LEU A 1 107 ? 27.675 -60.914 -15.737 1.00 78.88 107 LEU A C 1
ATOM 830 O O . LEU A 1 107 ? 28.694 -61.504 -16.084 1.00 78.88 107 LEU A O 1
ATOM 834 N N . GLN A 1 108 ? 26.712 -61.513 -15.032 1.00 76.94 108 GLN A N 1
ATOM 835 C CA . GLN A 1 108 ? 26.764 -62.920 -14.624 1.00 76.94 108 GLN A CA 1
ATOM 836 C C . GLN A 1 108 ? 26.841 -63.861 -15.823 1.00 76.94 108 GLN A C 1
ATOM 838 O O . GLN A 1 108 ? 27.751 -64.677 -15.856 1.00 76.94 108 GLN A O 1
ATOM 843 N N . LYS A 1 109 ? 26.007 -63.681 -16.856 1.00 84.06 109 LYS A N 1
ATOM 844 C CA . LYS A 1 109 ? 26.083 -64.478 -18.093 1.00 84.06 109 LYS A CA 1
ATOM 845 C C . LYS A 1 109 ? 27.414 -64.315 -18.821 1.00 84.06 109 LYS A C 1
ATOM 847 O O . LYS A 1 109 ? 27.914 -65.279 -19.388 1.00 84.06 109 LYS A O 1
ATOM 852 N N . ARG A 1 110 ? 28.016 -63.118 -18.827 1.00 74.12 110 ARG A N 1
ATOM 853 C CA . ARG A 1 110 ? 29.379 -62.936 -19.358 1.00 74.12 110 ARG A CA 1
ATOM 854 C C . ARG A 1 110 ? 30.399 -63.692 -18.518 1.00 74.12 110 ARG A C 1
ATOM 856 O O . ARG A 1 110 ? 31.258 -64.350 -19.088 1.00 74.12 110 ARG A O 1
ATOM 863 N N . ARG A 1 111 ? 30.275 -63.645 -17.191 1.00 72.00 111 ARG A N 1
ATOM 864 C CA . ARG A 1 111 ? 31.160 -64.348 -16.257 1.00 72.00 111 ARG A CA 1
ATOM 865 C C . ARG A 1 111 ? 30.997 -65.868 -16.333 1.00 72.00 111 ARG A C 1
ATOM 867 O O . ARG A 1 111 ? 31.982 -66.578 -16.217 1.00 72.00 111 ARG A O 1
ATOM 874 N N . GLU A 1 112 ? 29.786 -66.366 -16.557 1.00 74.25 112 GLU A N 1
ATOM 875 C CA . GLU A 1 112 ? 29.477 -67.780 -16.793 1.00 74.25 112 GLU A CA 1
ATOM 876 C C . GLU A 1 112 ? 29.995 -68.235 -18.150 1.00 74.25 112 GLU A C 1
ATOM 878 O O . GLU A 1 112 ? 30.713 -69.219 -18.191 1.00 74.25 112 GLU A O 1
ATOM 883 N N . LYS A 1 113 ? 29.784 -67.466 -19.227 1.00 75.25 113 LYS A N 1
ATOM 884 C CA . LYS A 1 113 ? 30.419 -67.735 -20.529 1.00 75.25 113 LYS A CA 1
ATOM 885 C C . LYS A 1 113 ? 31.945 -67.703 -20.450 1.00 75.25 113 LYS A C 1
ATOM 887 O O . LYS A 1 113 ? 32.613 -68.441 -21.162 1.00 75.25 113 LYS A O 1
ATOM 892 N N . GLN A 1 114 ? 32.514 -66.849 -19.598 1.00 66.06 114 GLN A N 1
ATOM 893 C CA . GLN A 1 114 ? 33.954 -66.812 -19.346 1.00 66.06 114 GLN A CA 1
ATOM 894 C C . GLN A 1 114 ? 34.406 -68.045 -18.549 1.00 66.06 114 GLN A C 1
ATOM 896 O O . GLN A 1 114 ? 35.450 -68.600 -18.860 1.00 66.06 114 GLN A O 1
ATOM 901 N N . LYS A 1 115 ? 33.600 -68.521 -17.588 1.00 63.84 115 LYS A N 1
ATOM 902 C CA . LYS A 1 115 ? 33.838 -69.767 -16.838 1.00 63.84 115 LYS A CA 1
ATOM 903 C C . LYS A 1 115 ? 33.648 -71.035 -17.682 1.00 63.84 115 LYS A C 1
ATOM 905 O O . LYS A 1 115 ? 34.434 -71.956 -17.520 1.00 63.84 115 LYS A O 1
ATOM 910 N N . GLU A 1 116 ? 32.675 -71.074 -18.592 1.00 61.53 116 GLU A N 1
ATOM 911 C CA . GLU A 1 116 ? 32.494 -72.148 -19.583 1.00 61.53 116 GLU A CA 1
ATOM 912 C C . GLU A 1 116 ? 33.663 -72.184 -20.565 1.00 61.53 116 GLU A C 1
ATOM 914 O O . GLU A 1 116 ? 34.183 -73.253 -20.855 1.00 61.53 116 GLU A O 1
ATOM 919 N N . LYS A 1 117 ? 34.156 -71.017 -21.005 1.00 61.28 117 LYS A N 1
ATOM 920 C CA . LYS A 1 117 ? 35.401 -70.929 -21.785 1.00 61.28 117 LYS A CA 1
ATOM 921 C C . LYS A 1 117 ? 36.649 -71.361 -21.000 1.00 61.28 117 LYS A C 1
ATOM 923 O O . LYS A 1 117 ? 37.670 -71.628 -21.622 1.00 61.28 117 LYS A O 1
ATOM 928 N N . LEU A 1 118 ? 36.581 -71.414 -19.667 1.00 50.94 118 LEU A N 1
ATOM 929 C CA . LEU A 1 118 ? 37.682 -71.784 -18.769 1.00 50.94 118 LEU A CA 1
ATOM 930 C C . LEU A 1 118 ? 37.551 -73.210 -18.188 1.00 50.94 118 LEU A C 1
ATOM 932 O O . LEU A 1 118 ? 38.391 -73.593 -17.376 1.00 50.94 118 LEU A O 1
ATOM 936 N N . GLN A 1 119 ? 36.559 -74.015 -18.599 1.00 41.75 119 GLN A N 1
ATOM 937 C CA . GLN A 1 119 ? 36.533 -75.458 -18.317 1.00 41.75 119 GLN A CA 1
ATOM 938 C C . GLN A 1 119 ? 36.898 -76.270 -19.575 1.00 41.75 119 GLN A C 1
ATOM 940 O O . GLN A 1 119 ? 36.130 -76.277 -20.537 1.00 41.75 119 GLN A O 1
ATOM 945 N N . PRO A 1 120 ? 38.043 -76.979 -19.591 1.00 47.06 120 PRO A N 1
ATOM 946 C CA . PRO A 1 120 ? 38.447 -77.804 -20.722 1.00 47.06 120 PRO A CA 1
ATOM 947 C C . PRO A 1 120 ? 37.807 -79.196 -20.630 1.00 47.06 120 PRO A C 1
ATOM 949 O O . PRO A 1 120 ? 38.145 -79.991 -19.751 1.00 47.06 120 PRO A O 1
ATOM 952 N N . SER A 1 121 ? 36.907 -79.523 -21.563 1.00 38.12 121 SER A N 1
ATOM 953 C CA . SER A 1 121 ? 36.515 -80.914 -21.794 1.00 38.12 121 SER A CA 1
ATOM 954 C C . SER A 1 121 ? 37.549 -81.580 -22.697 1.00 38.12 121 SER A C 1
ATOM 956 O O . SER A 1 121 ? 37.691 -81.276 -23.879 1.00 38.12 121 SER A O 1
ATOM 958 N N . GLN A 1 122 ? 38.304 -82.466 -22.064 1.00 42.78 122 GLN A N 1
ATOM 959 C CA . GLN A 1 122 ? 39.188 -83.458 -22.647 1.00 42.78 122 GLN A CA 1
ATOM 960 C C . GLN A 1 122 ? 38.435 -84.315 -23.678 1.00 42.78 122 GLN A C 1
ATOM 962 O O . GLN A 1 122 ? 37.431 -84.929 -23.321 1.00 42.78 122 GLN A O 1
ATOM 967 N N . ARG A 1 123 ? 38.954 -84.432 -24.910 1.00 31.55 123 ARG A N 1
ATOM 968 C CA . ARG A 1 123 ? 39.068 -85.695 -25.677 1.00 31.55 123 ARG A CA 1
ATOM 969 C C . ARG A 1 123 ? 39.693 -85.460 -27.061 1.00 31.55 123 ARG A C 1
ATOM 971 O O . ARG A 1 123 ? 39.255 -84.585 -27.792 1.00 31.55 123 ARG A O 1
ATOM 978 N N . ALA A 1 124 ? 40.647 -86.342 -27.379 1.00 32.53 124 ALA A N 1
ATOM 979 C CA . ALA A 1 124 ? 41.358 -86.569 -28.647 1.00 32.53 124 ALA A CA 1
ATOM 980 C C . ALA A 1 124 ? 42.409 -85.497 -29.036 1.00 32.53 124 ALA A C 1
ATOM 982 O O . ALA A 1 124 ? 42.060 -84.416 -29.485 1.00 32.53 124 ALA A O 1
ATOM 983 N N . SER A 1 125 ? 43.704 -85.650 -28.708 1.00 28.97 125 SER A N 1
ATOM 984 C CA . SER A 1 125 ? 44.729 -86.524 -29.342 1.00 28.97 125 SER A CA 1
ATOM 985 C C . SER A 1 125 ? 44.929 -86.207 -30.836 1.00 28.97 125 SER A C 1
ATOM 987 O O . SER A 1 125 ? 43.975 -86.334 -31.587 1.00 28.97 125 SER A O 1
ATOM 989 N N . ALA A 1 126 ? 46.100 -85.891 -31.389 1.00 30.45 126 ALA A N 1
ATOM 990 C CA . ALA A 1 126 ? 47.477 -85.843 -30.908 1.00 30.45 126 ALA A CA 1
ATOM 991 C C . ALA A 1 126 ? 48.351 -85.153 -31.990 1.00 30.45 126 ALA A C 1
ATOM 993 O O . ALA A 1 126 ? 48.038 -85.270 -33.172 1.00 30.45 126 ALA A O 1
ATOM 994 N N . SER A 1 127 ? 49.488 -84.569 -31.570 1.00 32.69 127 SER A N 1
ATOM 995 C CA . SER A 1 127 ? 50.663 -84.126 -32.367 1.00 32.69 127 SER A CA 1
ATOM 996 C C . SER A 1 127 ? 50.462 -82.895 -33.284 1.00 32.69 127 SER A C 1
ATOM 998 O O . SER A 1 127 ? 49.479 -82.835 -34.002 1.00 32.69 127 SER A O 1
ATOM 1000 N N . ARG A 1 128 ? 51.332 -81.873 -33.348 1.00 31.72 128 ARG A N 1
ATOM 1001 C CA . ARG A 1 128 ? 52.735 -81.708 -32.914 1.00 31.72 128 ARG A CA 1
ATOM 1002 C C . ARG A 1 128 ? 53.109 -80.202 -32.966 1.00 31.72 128 ARG A C 1
ATOM 1004 O O . ARG A 1 128 ? 52.669 -79.558 -33.906 1.00 31.72 128 ARG A O 1
ATOM 1011 N N . GLU A 1 129 ? 53.857 -79.721 -31.956 1.00 31.95 129 GLU A N 1
ATOM 1012 C CA . GLU A 1 129 ? 54.970 -78.715 -31.939 1.00 31.95 129 GLU A CA 1
ATOM 1013 C C . GLU A 1 129 ? 54.917 -77.481 -32.884 1.00 31.95 129 GLU A C 1
ATOM 1015 O O . GLU A 1 129 ? 54.618 -77.627 -34.056 1.00 31.95 129 GLU A O 1
ATOM 1020 N N . ALA A 1 130 ? 55.306 -76.240 -32.563 1.00 31.27 130 ALA A N 1
ATOM 1021 C CA . ALA A 1 130 ? 55.785 -75.502 -31.391 1.00 31.27 130 ALA A CA 1
ATOM 1022 C C . ALA A 1 130 ? 55.686 -73.976 -31.725 1.00 31.27 130 ALA A C 1
ATOM 1024 O O . ALA A 1 130 ? 55.625 -73.619 -32.897 1.00 31.27 130 ALA A O 1
ATOM 1025 N N . ASP A 1 131 ? 55.628 -73.133 -30.684 1.00 29.98 131 ASP A N 1
ATOM 1026 C CA . ASP A 1 131 ? 55.899 -71.673 -30.520 1.00 29.98 131 ASP A CA 1
ATOM 1027 C C . ASP A 1 131 ? 56.716 -70.882 -31.603 1.00 29.98 131 ASP A C 1
ATOM 1029 O O . ASP A 1 131 ? 57.418 -71.498 -32.398 1.00 29.98 131 ASP A O 1
ATOM 1033 N N . PRO A 1 132 ? 56.912 -69.535 -31.511 1.00 42.88 132 PRO A N 1
ATOM 1034 C CA . PRO A 1 132 ? 56.001 -68.395 -31.282 1.00 42.88 132 PRO A CA 1
ATOM 1035 C C . PRO A 1 132 ? 56.406 -67.123 -32.119 1.00 42.88 132 PRO A C 1
ATOM 1037 O O . PRO A 1 132 ? 57.448 -67.085 -32.756 1.00 42.88 132 PRO A O 1
ATOM 1040 N N . PHE A 1 133 ? 55.660 -66.015 -31.991 1.00 26.75 133 PHE A N 1
ATOM 1041 C CA . PHE A 1 133 ? 56.120 -64.614 -32.205 1.00 26.75 133 PHE A CA 1
ATOM 1042 C C . PHE A 1 133 ? 56.349 -64.020 -33.628 1.00 26.75 133 PHE A C 1
ATOM 1044 O O . PHE A 1 133 ? 57.184 -64.456 -34.403 1.00 26.75 133 PHE A O 1
ATOM 1051 N N . SER A 1 134 ? 55.665 -62.882 -33.832 1.00 28.05 134 SER A N 1
ATOM 1052 C CA . SER A 1 134 ? 56.050 -61.627 -34.512 1.00 28.05 134 SER A CA 1
ATOM 1053 C C . SER A 1 134 ? 56.559 -61.558 -35.963 1.00 28.05 134 SER A C 1
ATOM 1055 O O . SER A 1 134 ? 57.680 -61.930 -36.266 1.00 28.05 134 SER A O 1
ATOM 1057 N N . ALA A 1 135 ? 55.776 -60.772 -36.714 1.00 34.25 135 ALA A N 1
ATOM 1058 C CA . ALA A 1 135 ? 56.166 -59.628 -37.548 1.00 34.25 135 ALA A CA 1
ATOM 1059 C C . ALA A 1 135 ? 56.837 -59.843 -38.922 1.00 34.25 135 ALA A C 1
ATOM 1061 O O . ALA A 1 135 ? 57.776 -60.607 -39.081 1.00 34.25 135 ALA A O 1
ATOM 1062 N N . GLU A 1 136 ? 56.352 -58.991 -39.833 1.00 29.78 136 GLU A N 1
ATOM 1063 C CA . GLU A 1 136 ? 56.911 -58.521 -41.109 1.00 29.78 136 GLU A CA 1
ATOM 1064 C C . GLU A 1 136 ? 56.539 -59.256 -42.411 1.00 29.78 136 GLU A C 1
ATOM 1066 O O . GLU A 1 136 ? 56.866 -60.413 -42.656 1.00 29.78 136 GLU A O 1
ATOM 1071 N N . ASP A 1 137 ? 55.785 -58.495 -43.219 1.00 39.94 137 ASP A N 1
ATOM 1072 C CA . ASP A 1 137 ? 55.902 -58.308 -44.669 1.00 39.94 137 ASP A CA 1
ATOM 1073 C C . ASP A 1 137 ? 57.057 -59.059 -45.355 1.00 39.94 137 ASP A C 1
ATOM 1075 O O . ASP A 1 137 ? 58.222 -58.733 -45.152 1.00 39.94 137 ASP A O 1
ATOM 1079 N N . ASP A 1 138 ? 56.723 -59.984 -46.264 1.00 35.44 138 ASP A N 1
ATOM 1080 C CA . ASP A 1 138 ? 56.939 -59.737 -47.697 1.00 35.44 138 ASP A CA 1
ATOM 1081 C C . ASP A 1 138 ? 56.308 -60.821 -48.607 1.00 35.44 138 ASP A C 1
ATOM 1083 O O . ASP A 1 138 ? 56.442 -62.030 -48.422 1.00 35.44 138 ASP A O 1
ATOM 1087 N N . LEU A 1 139 ? 55.600 -60.325 -49.623 1.00 39.31 139 LEU A N 1
ATOM 1088 C CA . LEU A 1 139 ? 55.247 -60.883 -50.939 1.00 39.31 139 LEU A CA 1
ATOM 1089 C C . LEU A 1 139 ? 55.763 -62.294 -51.357 1.00 39.31 139 LEU A C 1
ATOM 1091 O O . LEU A 1 139 ? 56.937 -62.447 -51.687 1.00 39.31 139 LEU A O 1
ATOM 1095 N N . LYS A 1 140 ? 54.849 -63.252 -51.633 1.00 38.62 140 LYS A N 1
ATOM 1096 C CA . LYS A 1 140 ? 54.378 -63.640 -53.002 1.00 38.62 140 LYS A CA 1
ATOM 1097 C C . LYS A 1 140 ? 53.613 -64.982 -53.080 1.00 38.62 140 LYS A C 1
ATOM 1099 O O . LYS A 1 140 ? 54.068 -66.006 -52.593 1.00 38.62 140 LYS A O 1
ATOM 1104 N N . LEU A 1 141 ? 52.564 -64.930 -53.914 1.00 34.31 141 LEU A N 1
ATOM 1105 C CA . LEU A 1 141 ? 51.947 -65.983 -54.743 1.00 34.31 141 LEU A CA 1
ATOM 1106 C C . LEU A 1 141 ? 51.136 -67.105 -54.063 1.00 34.31 141 LEU A C 1
ATOM 1108 O O . LEU A 1 141 ? 51.690 -68.049 -53.519 1.00 34.31 141 LEU A O 1
ATOM 1112 N N . LEU A 1 142 ? 49.819 -67.090 -54.291 1.00 33.72 142 LEU A N 1
ATOM 1113 C CA . LEU A 1 142 ? 49.189 -68.074 -55.181 1.00 33.72 142 LEU A CA 1
ATOM 1114 C C . LEU A 1 142 ? 47.862 -67.517 -55.714 1.00 33.72 142 LEU A C 1
ATOM 1116 O O . LEU A 1 142 ? 46.838 -67.468 -55.039 1.00 33.72 142 LEU A O 1
ATOM 1120 N N . GLU A 1 143 ? 47.950 -67.076 -56.961 1.00 43.91 143 GLU A N 1
ATOM 1121 C CA . GLU A 1 143 ? 46.859 -66.869 -57.899 1.00 43.91 143 GLU A CA 1
ATOM 1122 C C . GLU A 1 143 ? 46.158 -68.220 -58.114 1.00 43.91 143 GLU A C 1
ATOM 1124 O O . GLU A 1 143 ? 46.657 -69.080 -58.833 1.00 43.91 143 GLU A O 1
ATOM 1129 N N . LEU A 1 144 ? 45.029 -68.435 -57.442 1.00 36.50 144 LEU A N 1
ATOM 1130 C CA . LEU A 1 144 ? 44.040 -69.436 -57.830 1.00 36.50 144 LEU A CA 1
ATOM 1131 C C . LEU A 1 144 ? 42.647 -68.844 -57.603 1.00 36.50 144 LEU A C 1
ATOM 1133 O O . LEU A 1 144 ? 42.093 -68.874 -56.508 1.00 36.50 144 LEU A O 1
ATOM 1137 N N . ASP A 1 145 ? 42.142 -68.274 -58.692 1.00 42.00 145 ASP A N 1
ATOM 1138 C CA . ASP A 1 145 ? 40.754 -68.369 -59.135 1.00 42.00 145 ASP A CA 1
ATOM 1139 C C . ASP A 1 145 ? 39.656 -67.922 -58.151 1.00 42.00 145 ASP A C 1
ATOM 1141 O O . ASP A 1 145 ? 39.057 -68.707 -57.411 1.00 42.00 145 ASP A O 1
ATOM 1145 N N . ARG A 1 146 ? 39.303 -66.631 -58.232 1.00 39.16 146 ARG A N 1
ATOM 1146 C CA . ARG A 1 146 ? 37.923 -66.189 -57.987 1.00 39.16 146 ARG A CA 1
ATOM 1147 C C . ARG A 1 146 ? 37.569 -64.970 -58.841 1.00 39.16 146 ARG A C 1
ATOM 1149 O O . ARG A 1 146 ? 37.737 -63.835 -58.418 1.00 39.16 146 ARG A O 1
ATOM 1156 N N . GLU A 1 147 ? 37.113 -65.265 -60.055 1.00 38.69 147 GLU A N 1
ATOM 1157 C CA . GLU A 1 147 ? 36.119 -64.561 -60.887 1.00 38.69 147 GLU A CA 1
ATOM 1158 C C . GLU A 1 147 ? 35.792 -63.071 -60.576 1.00 38.69 147 GLU A C 1
ATOM 1160 O O . GLU A 1 147 ? 35.339 -62.743 -59.474 1.00 38.69 147 GLU A O 1
ATOM 1165 N N . PRO A 1 148 ? 35.842 -62.162 -61.576 1.00 46.97 148 PRO A N 1
ATOM 1166 C CA . PRO A 1 148 ? 35.628 -60.718 -61.424 1.00 46.97 148 PRO A CA 1
ATOM 1167 C C . PRO A 1 148 ? 34.138 -60.317 -61.382 1.00 46.97 148 PRO A C 1
ATOM 1169 O O . PRO A 1 148 ? 33.737 -59.296 -61.938 1.00 46.97 148 PRO A O 1
ATOM 1172 N N . ALA A 1 149 ? 33.292 -61.098 -60.710 1.00 42.19 149 ALA A N 1
ATOM 1173 C CA . ALA A 1 149 ? 31.844 -60.871 -60.659 1.00 42.19 149 ALA A CA 1
ATOM 1174 C C . ALA A 1 149 ? 31.379 -59.978 -59.484 1.00 42.19 149 ALA A C 1
ATOM 1176 O O . ALA A 1 149 ? 30.180 -59.791 -59.294 1.00 42.19 149 ALA A O 1
ATOM 1177 N N . GLY A 1 150 ? 32.305 -59.425 -58.687 1.00 49.97 150 GLY A N 1
ATOM 1178 C CA . GLY A 1 150 ? 31.993 -58.607 -57.502 1.00 49.97 150 GLY A CA 1
ATOM 1179 C C . GLY A 1 150 ? 32.282 -57.106 -57.620 1.00 49.97 150 GLY A C 1
ATOM 1180 O O . GLY A 1 150 ? 31.818 -56.345 -56.778 1.00 49.97 150 GLY A O 1
ATOM 1181 N N . GLY A 1 151 ? 33.009 -56.659 -58.652 1.00 54.56 151 GLY A N 1
ATOM 1182 C CA . GLY A 1 151 ? 33.583 -55.305 -58.704 1.00 54.56 151 GLY A CA 1
ATOM 1183 C C . GLY A 1 151 ? 32.576 -54.157 -58.835 1.00 54.56 151 GLY A C 1
ATOM 1184 O O . GLY A 1 151 ? 32.890 -53.029 -58.468 1.00 54.56 151 GLY A O 1
ATOM 1185 N N . LEU A 1 152 ? 31.374 -54.424 -59.353 1.00 59.41 152 LEU A N 1
ATOM 1186 C CA . LEU A 1 152 ? 30.304 -53.425 -59.420 1.00 59.41 152 LEU A CA 1
ATOM 1187 C C . LEU A 1 152 ? 29.577 -53.315 -58.075 1.00 59.41 152 LEU A C 1
ATOM 1189 O O . LEU A 1 152 ? 29.357 -52.214 -57.593 1.00 59.41 152 LEU A O 1
ATOM 1193 N N . SER A 1 153 ? 29.255 -54.448 -57.442 1.00 66.50 153 SER A N 1
ATOM 1194 C CA . SER A 1 153 ? 28.604 -54.456 -56.128 1.00 66.50 153 SER A CA 1
ATOM 1195 C C . SER A 1 153 ? 29.501 -53.897 -55.031 1.00 66.50 153 SER A C 1
ATOM 1197 O O . SER A 1 153 ? 28.999 -53.193 -54.168 1.00 66.50 153 SER A O 1
ATOM 1199 N N . THR A 1 154 ? 30.811 -54.155 -55.058 1.00 71.19 154 THR A N 1
ATOM 1200 C CA . THR A 1 154 ? 31.733 -53.553 -54.082 1.00 71.19 154 THR A CA 1
ATOM 1201 C C . THR A 1 154 ? 31.832 -52.043 -54.256 1.00 71.19 154 THR A C 1
ATOM 1203 O O . THR A 1 154 ? 31.756 -51.337 -53.263 1.00 71.19 154 THR A O 1
ATOM 1206 N N . LYS A 1 155 ? 31.894 -51.542 -55.497 1.00 75.50 155 LYS A N 1
ATOM 1207 C CA . LYS A 1 155 ? 31.899 -50.096 -55.775 1.00 75.50 155 LYS A CA 1
ATOM 1208 C C . LYS A 1 155 ? 30.592 -49.413 -55.383 1.00 75.50 155 LYS A C 1
ATOM 1210 O O . LYS A 1 155 ? 30.627 -48.371 -54.756 1.00 75.50 155 LYS A O 1
ATOM 1215 N N . ILE A 1 156 ? 29.447 -50.032 -55.673 1.00 75.06 156 ILE A N 1
ATOM 1216 C CA . ILE A 1 156 ? 28.137 -49.509 -55.252 1.00 75.06 156 ILE A CA 1
ATOM 1217 C C . ILE A 1 156 ? 28.048 -49.442 -53.721 1.00 75.06 156 ILE A C 1
ATOM 1219 O O . ILE A 1 156 ? 27.566 -48.456 -53.180 1.00 75.06 156 ILE A O 1
ATOM 1223 N N . LEU A 1 157 ? 28.546 -50.460 -53.011 1.00 76.75 157 LEU A N 1
ATOM 1224 C CA . LEU A 1 157 ? 28.582 -50.453 -51.546 1.00 76.75 157 LEU A CA 1
ATOM 1225 C C . LEU A 1 157 ? 29.569 -49.418 -50.982 1.00 76.75 157 LEU A C 1
ATOM 1227 O O . LEU A 1 157 ? 29.326 -48.877 -49.907 1.00 76.75 157 LEU A O 1
ATOM 1231 N N . GLU A 1 158 ? 30.677 -49.151 -51.675 1.00 79.06 158 GLU A N 1
ATOM 1232 C CA . GLU A 1 158 ? 31.628 -48.088 -51.327 1.00 79.06 158 GLU A CA 1
ATOM 1233 C C . GLU A 1 158 ? 31.000 -46.699 -51.521 1.00 79.06 158 GLU A C 1
ATOM 1235 O O . GLU A 1 158 ? 31.044 -45.898 -50.589 1.00 79.06 158 GLU A O 1
ATOM 1240 N N . ASP A 1 159 ? 30.325 -46.464 -52.650 1.00 82.12 159 ASP A N 1
ATOM 1241 C CA . ASP A 1 159 ? 29.605 -45.219 -52.953 1.00 82.12 159 ASP A CA 1
ATOM 1242 C C . ASP A 1 159 ? 28.455 -44.972 -51.953 1.00 82.12 159 ASP A C 1
ATOM 1244 O O . ASP A 1 159 ? 28.271 -43.862 -51.452 1.00 82.12 159 ASP A O 1
ATOM 1248 N N . GLU A 1 160 ? 27.693 -46.015 -51.601 1.00 87.31 160 GLU A N 1
ATOM 1249 C CA . GLU A 1 160 ? 26.641 -45.940 -50.577 1.00 87.31 160 GLU A CA 1
ATOM 1250 C C . GLU A 1 160 ? 27.218 -45.631 -49.188 1.00 87.31 160 GLU A C 1
ATOM 1252 O O . GLU A 1 160 ? 26.627 -44.876 -48.415 1.00 87.31 160 GLU A O 1
ATOM 1257 N N . ASN A 1 161 ? 28.382 -46.189 -48.853 1.00 83.50 161 ASN A N 1
ATOM 1258 C CA . ASN A 1 161 ? 29.047 -45.933 -47.578 1.00 83.50 161 ASN A CA 1
ATOM 1259 C C . ASN A 1 161 ? 29.610 -44.504 -47.514 1.00 83.50 161 ASN A C 1
ATOM 1261 O O . ASN A 1 161 ? 29.484 -43.851 -46.479 1.00 83.50 161 ASN A O 1
ATOM 1265 N N . GLU A 1 162 ? 30.161 -43.987 -48.613 1.00 90.38 162 GLU A N 1
ATOM 1266 C CA . GLU A 1 162 ? 30.581 -42.586 -48.729 1.00 90.38 162 GLU A CA 1
ATOM 1267 C C . GLU A 1 162 ? 29.377 -41.640 -48.586 1.00 90.38 162 GLU A C 1
ATOM 1269 O O . GLU A 1 162 ? 29.400 -40.723 -47.765 1.00 90.38 162 GLU A O 1
ATOM 1274 N N . GLN A 1 163 ? 28.259 -41.942 -49.254 1.00 90.81 163 GLN A N 1
ATOM 1275 C CA . GLN A 1 163 ? 27.026 -41.163 -49.137 1.00 90.81 163 GLN A CA 1
ATOM 1276 C C . GLN A 1 163 ? 26.451 -41.172 -47.710 1.00 90.81 163 GLN A C 1
ATOM 1278 O O . GLN A 1 163 ? 25.987 -40.141 -47.216 1.00 90.81 163 GLN A O 1
ATOM 1283 N N . LEU A 1 164 ? 26.487 -42.314 -47.017 1.00 91.19 164 LEU A N 1
ATOM 1284 C CA . LEU A 1 164 ? 26.066 -42.414 -45.617 1.00 91.19 164 LEU A CA 1
ATOM 1285 C C . LEU A 1 164 ? 27.001 -41.644 -44.676 1.00 91.19 164 LEU A C 1
ATOM 1287 O O . LEU A 1 164 ? 26.533 -41.056 -43.700 1.00 91.19 164 LEU A O 1
ATOM 1291 N N . GLN A 1 165 ? 28.307 -41.623 -44.952 1.00 90.44 165 GLN A N 1
ATOM 1292 C CA . GLN A 1 165 ? 29.276 -40.839 -44.183 1.00 90.44 165 GLN A CA 1
ATOM 1293 C C . GLN A 1 165 ? 29.069 -39.334 -44.371 1.00 90.44 165 GLN A C 1
ATOM 1295 O O . GLN A 1 165 ? 29.138 -38.586 -43.391 1.00 90.44 165 GLN A O 1
ATOM 1300 N N . ASP A 1 166 ? 28.754 -38.893 -45.586 1.00 92.50 166 ASP A N 1
ATOM 1301 C CA . ASP A 1 166 ? 28.433 -37.496 -45.874 1.00 92.50 166 ASP A CA 1
ATOM 1302 C C . ASP A 1 166 ? 27.122 -37.064 -45.215 1.00 92.50 166 ASP A C 1
ATOM 1304 O O . ASP A 1 166 ? 27.081 -36.018 -44.568 1.00 92.50 166 ASP A O 1
ATOM 1308 N N . GLN A 1 167 ? 26.084 -37.903 -45.256 1.00 93.62 167 GLN A N 1
ATOM 1309 C CA . GLN A 1 167 ? 24.844 -37.655 -44.512 1.00 93.62 167 GLN A CA 1
ATOM 1310 C C . GLN A 1 167 ? 25.083 -37.598 -43.000 1.00 93.62 167 GLN A C 1
ATOM 1312 O O . GLN A 1 167 ? 24.522 -36.747 -42.308 1.00 93.62 167 GLN A O 1
ATOM 1317 N N . LEU A 1 168 ? 25.932 -38.480 -42.463 1.00 89.44 168 LEU A N 1
ATOM 1318 C CA . LEU A 1 168 ? 26.284 -38.460 -41.045 1.00 89.44 168 LEU A CA 1
ATOM 1319 C C . LEU A 1 168 ? 26.994 -37.151 -40.672 1.00 89.44 168 LEU A C 1
ATOM 1321 O O . LEU A 1 168 ? 26.713 -36.588 -39.613 1.00 89.44 168 LEU A O 1
ATOM 1325 N N . ARG A 1 169 ? 27.881 -36.656 -41.542 1.00 94.75 169 ARG A N 1
ATOM 1326 C CA . ARG A 1 169 ? 28.578 -35.376 -41.369 1.00 94.75 169 ARG A CA 1
ATOM 1327 C C . ARG A 1 169 ? 27.607 -34.197 -41.430 1.00 94.75 169 ARG A C 1
ATOM 1329 O O . ARG A 1 169 ? 27.639 -33.350 -40.543 1.00 94.75 169 ARG A O 1
ATOM 1336 N N . GLU A 1 170 ? 26.705 -34.174 -42.406 1.00 93.62 170 GLU A N 1
ATOM 1337 C CA . GLU A 1 170 ? 25.695 -33.121 -42.551 1.00 93.62 170 GLU A CA 1
ATOM 1338 C C . GLU A 1 170 ? 24.779 -33.054 -41.321 1.00 93.62 170 GLU A C 1
ATOM 1340 O O . GLU A 1 170 ? 24.615 -31.992 -40.722 1.00 93.62 170 GLU A O 1
ATOM 1345 N N . VAL A 1 171 ? 24.281 -34.198 -40.842 1.00 91.19 171 VAL A N 1
ATOM 1346 C CA . VAL A 1 171 ? 23.459 -34.258 -39.621 1.00 91.19 171 VAL A CA 1
ATOM 1347 C C . VAL A 1 171 ? 24.254 -33.853 -38.371 1.00 91.19 171 VAL A C 1
ATOM 1349 O O . VAL A 1 171 ? 23.692 -33.277 -37.432 1.00 91.19 171 VAL A O 1
ATOM 1352 N N . GLN A 1 172 ? 25.559 -34.129 -38.315 1.00 94.69 172 GLN A N 1
ATOM 1353 C CA . GLN A 1 172 ? 26.424 -33.655 -37.227 1.00 94.69 172 GLN A CA 1
ATOM 1354 C C . GLN A 1 172 ? 26.612 -32.132 -37.258 1.00 94.69 172 GLN A C 1
ATOM 1356 O O . GLN A 1 172 ? 26.553 -31.484 -36.204 1.00 94.69 172 GLN A O 1
ATOM 1361 N N . ASP A 1 173 ? 26.785 -31.546 -38.439 1.00 94.94 173 ASP A N 1
ATOM 1362 C CA . ASP A 1 173 ? 26.916 -30.101 -38.625 1.00 94.94 173 ASP A CA 1
ATOM 1363 C C . ASP A 1 173 ? 25.596 -29.374 -38.324 1.00 94.94 173 ASP A C 1
ATOM 1365 O O . ASP A 1 173 ? 25.587 -28.352 -37.624 1.00 94.94 173 ASP A O 1
ATOM 1369 N N . GLU A 1 174 ? 24.464 -29.935 -38.751 1.00 95.38 174 GLU A N 1
ATOM 1370 C CA . GLU A 1 174 ? 23.128 -29.443 -38.414 1.00 95.38 174 GLU A CA 1
ATOM 1371 C C . GLU A 1 174 ? 22.869 -29.492 -36.909 1.00 95.38 174 GLU A C 1
ATOM 1373 O O . GLU A 1 174 ? 22.464 -28.484 -36.323 1.00 95.38 174 GLU A O 1
ATOM 1378 N N . ASN A 1 175 ? 23.172 -30.614 -36.248 1.00 91.12 175 ASN A N 1
ATOM 1379 C CA . ASN A 1 175 ? 23.067 -30.710 -34.792 1.00 91.12 175 ASN A CA 1
ATOM 1380 C C . ASN A 1 175 ? 23.956 -29.674 -34.098 1.00 91.12 175 ASN A C 1
ATOM 1382 O O . ASN A 1 175 ? 23.509 -28.995 -33.174 1.00 91.12 175 ASN A O 1
ATOM 1386 N N . SER A 1 176 ? 25.188 -29.480 -34.571 1.00 95.25 176 SER A N 1
ATOM 1387 C CA . SER A 1 176 ? 26.099 -28.462 -34.035 1.00 95.25 176 SER A CA 1
ATOM 1388 C C . SER A 1 176 ? 25.537 -27.045 -34.187 1.00 95.25 176 SER A C 1
ATOM 1390 O O . SER A 1 176 ? 25.686 -26.207 -33.291 1.00 95.25 176 SER A O 1
ATOM 1392 N N . ARG A 1 177 ? 24.846 -26.762 -35.296 1.00 96.38 177 ARG A N 1
ATOM 1393 C CA . ARG A 1 177 ? 24.165 -25.484 -35.533 1.00 96.38 177 ARG A CA 1
ATOM 1394 C C . ARG A 1 177 ? 22.947 -25.309 -34.626 1.00 96.38 177 ARG A C 1
ATOM 1396 O O . ARG A 1 177 ? 22.764 -24.227 -34.067 1.00 96.38 177 ARG A O 1
ATOM 1403 N N . LEU A 1 178 ? 22.156 -26.363 -34.438 1.00 94.44 178 LEU A N 1
ATOM 1404 C CA . LEU A 1 178 ? 21.005 -26.370 -33.536 1.00 94.44 178 LEU A CA 1
ATOM 1405 C C . LEU A 1 178 ? 21.427 -26.165 -32.078 1.00 94.44 178 LEU A C 1
ATOM 1407 O O . LEU A 1 178 ? 20.804 -25.362 -31.389 1.00 94.44 178 LEU A O 1
ATOM 1411 N N . TYR A 1 179 ? 22.514 -26.792 -31.620 1.00 95.56 179 TYR A N 1
ATOM 1412 C CA . TYR A 1 179 ? 23.052 -26.565 -30.275 1.00 95.56 179 TYR A CA 1
ATOM 1413 C C . TYR A 1 179 ? 23.494 -25.115 -30.057 1.00 95.56 179 TYR A C 1
ATOM 1415 O O . TYR A 1 179 ? 23.202 -24.540 -29.007 1.00 95.56 179 TYR A O 1
ATOM 1423 N N . LYS A 1 180 ? 24.143 -24.492 -31.052 1.00 96.50 180 LYS A N 1
ATOM 1424 C CA . LYS A 1 180 ? 24.491 -23.062 -30.988 1.00 96.50 180 LYS A CA 1
ATOM 1425 C C . LYS A 1 180 ? 23.238 -22.195 -30.878 1.00 96.50 180 LYS A C 1
ATOM 1427 O O . LYS A 1 180 ? 23.146 -21.391 -29.953 1.00 96.50 180 LYS A O 1
ATOM 1432 N N . LEU A 1 181 ? 22.241 -22.419 -31.734 1.00 95.31 181 LEU A N 1
ATOM 1433 C CA . LEU A 1 181 ? 20.984 -21.670 -31.693 1.00 95.31 181 LEU A CA 1
ATOM 1434 C C . LEU A 1 181 ? 20.240 -21.861 -30.362 1.00 95.31 181 LEU A C 1
ATOM 1436 O O . LEU A 1 181 ? 19.711 -20.903 -29.807 1.00 95.31 181 LEU A O 1
ATOM 1440 N N . LEU A 1 182 ? 20.226 -23.079 -29.821 1.00 93.38 182 LEU A N 1
ATOM 1441 C CA . LEU A 1 182 ? 19.615 -23.376 -28.528 1.00 93.38 182 LEU A CA 1
ATOM 1442 C C . LEU A 1 182 ? 20.324 -22.618 -27.398 1.00 93.38 182 LEU A C 1
ATOM 1444 O O . LEU A 1 182 ? 19.658 -21.980 -26.588 1.00 93.38 182 LEU A O 1
ATOM 1448 N N . SER A 1 183 ? 21.660 -22.569 -27.414 1.00 95.06 183 SER A N 1
ATOM 1449 C CA . SER A 1 183 ? 22.438 -21.792 -26.441 1.00 95.06 183 SER A CA 1
ATOM 1450 C C . SER A 1 183 ? 22.181 -20.279 -26.524 1.00 95.06 183 SER A C 1
ATOM 1452 O O . SER A 1 183 ? 22.082 -19.610 -25.493 1.00 95.06 183 SER A O 1
ATOM 1454 N N . GLU A 1 184 ? 21.995 -19.734 -27.732 1.00 95.12 184 GLU A N 1
ATOM 1455 C CA . GLU A 1 184 ? 21.618 -18.330 -27.943 1.00 95.12 184 GLU A CA 1
ATOM 1456 C C . GLU A 1 184 ? 20.219 -18.038 -27.384 1.00 95.12 184 GLU A C 1
ATOM 1458 O O . GLU A 1 184 ? 20.020 -17.043 -26.680 1.00 95.12 184 GLU A O 1
ATOM 1463 N N . ARG A 1 185 ? 19.247 -18.925 -27.639 1.00 92.50 185 ARG A N 1
ATOM 1464 C CA . ARG A 1 185 ? 17.877 -18.789 -27.117 1.00 92.50 185 ARG A CA 1
ATOM 1465 C C . ARG A 1 185 ? 17.820 -18.950 -25.607 1.00 92.50 185 ARG A C 1
ATOM 1467 O O . ARG A 1 185 ? 17.098 -18.200 -24.956 1.00 92.50 185 ARG A O 1
ATOM 1474 N N . ASP A 1 186 ? 18.612 -19.844 -25.031 1.00 95.62 186 ASP A N 1
ATOM 1475 C CA . ASP A 1 186 ? 18.729 -19.983 -23.580 1.00 95.62 186 ASP A CA 1
ATOM 1476 C C . ASP A 1 186 ? 19.316 -18.726 -22.937 1.00 95.62 186 ASP A C 1
ATOM 1478 O O . ASP A 1 186 ? 18.837 -18.277 -21.888 1.00 95.62 186 ASP A O 1
ATOM 1482 N N . PHE A 1 187 ? 20.307 -18.103 -23.579 1.00 97.06 187 PHE A N 1
ATOM 1483 C CA . PHE A 1 187 ? 20.851 -16.826 -23.128 1.00 97.06 187 PHE A CA 1
ATOM 1484 C C . PHE A 1 187 ? 19.804 -15.706 -23.206 1.00 97.06 187 PHE A C 1
ATOM 1486 O O . PHE A 1 187 ? 19.636 -14.949 -22.246 1.00 97.06 187 PHE A O 1
ATOM 1493 N N . GLU A 1 188 ? 19.040 -15.637 -24.296 1.00 97.00 188 GLU A N 1
ATOM 1494 C CA . GLU A 1 188 ? 17.937 -14.689 -24.465 1.00 97.00 188 GLU A CA 1
ATOM 1495 C C . GLU A 1 188 ? 16.841 -14.898 -23.407 1.00 97.00 188 GLU A C 1
ATOM 1497 O O . GLU A 1 188 ? 16.412 -13.947 -22.751 1.00 97.00 188 GLU A O 1
ATOM 1502 N N . ILE A 1 189 ? 16.447 -16.147 -23.143 1.00 92.81 189 ILE A N 1
ATOM 1503 C CA . ILE A 1 189 ? 15.492 -16.500 -22.085 1.00 92.81 189 ILE A CA 1
ATOM 1504 C C . ILE A 1 189 ? 16.031 -16.087 -20.715 1.00 92.81 189 ILE A C 1
ATOM 1506 O O . ILE A 1 189 ? 15.281 -15.542 -19.901 1.00 92.81 189 ILE A O 1
ATOM 1510 N N . LYS A 1 190 ? 17.316 -16.323 -20.433 1.00 95.94 190 LYS A N 1
ATOM 1511 C CA . LYS A 1 190 ? 17.951 -15.932 -19.168 1.00 95.94 190 LYS A CA 1
ATOM 1512 C C . LYS A 1 190 ? 17.961 -14.415 -19.002 1.00 95.94 190 LYS A C 1
ATOM 1514 O O . LYS A 1 190 ? 17.612 -13.923 -17.929 1.00 95.94 190 LYS A O 1
ATOM 1519 N N . HIS A 1 191 ? 18.281 -13.680 -20.061 1.00 94.50 191 HIS A N 1
ATOM 1520 C CA . HIS A 1 191 ? 18.242 -12.223 -20.071 1.00 94.50 191 HIS A CA 1
ATOM 1521 C C . HIS A 1 191 ? 16.815 -11.688 -19.866 1.00 94.50 191 HIS A C 1
ATOM 1523 O O . HIS A 1 191 ? 16.592 -10.834 -19.012 1.00 94.50 191 HIS A O 1
ATOM 1529 N N . LEU A 1 192 ? 15.819 -12.237 -20.567 1.00 90.88 192 LEU A N 1
ATOM 1530 C CA . LEU A 1 192 ? 14.410 -11.862 -20.403 1.00 90.88 192 LEU A CA 1
ATOM 1531 C C . LEU A 1 192 ? 13.866 -12.218 -19.013 1.00 90.88 192 LEU A C 1
ATOM 1533 O O . LEU A 1 192 ? 13.068 -11.468 -18.452 1.00 90.88 192 LEU A O 1
ATOM 1537 N N . LYS A 1 193 ? 14.290 -13.341 -18.425 1.00 92.00 193 LYS A N 1
ATOM 1538 C CA . LYS A 1 193 ? 13.970 -13.693 -17.034 1.00 92.00 193 LYS A CA 1
ATOM 1539 C C . LYS A 1 193 ? 14.568 -12.682 -16.060 1.00 92.00 193 LYS A C 1
ATOM 1541 O O . LYS A 1 193 ? 13.825 -12.191 -15.218 1.00 92.00 193 LYS A O 1
ATOM 1546 N N . LYS A 1 194 ? 15.847 -12.327 -16.225 1.00 94.00 194 LYS A N 1
ATOM 1547 C CA . LYS A 1 194 ? 16.521 -11.309 -15.410 1.00 94.00 194 LYS A CA 1
ATOM 1548 C C . LYS A 1 194 ? 15.823 -9.952 -15.522 1.00 94.00 194 LYS A C 1
ATOM 1550 O O . LYS A 1 194 ? 15.494 -9.366 -14.502 1.00 94.00 194 LYS A O 1
ATOM 1555 N N . LYS A 1 195 ? 15.479 -9.519 -16.737 1.00 91.50 195 LYS A N 1
ATOM 1556 C CA . LYS A 1 195 ? 14.732 -8.276 -16.968 1.00 91.50 195 LYS A CA 1
ATOM 1557 C C . LYS A 1 195 ? 13.345 -8.295 -16.321 1.00 91.50 195 LYS A C 1
ATOM 1559 O O . LYS A 1 195 ? 12.978 -7.347 -15.647 1.00 91.50 195 LYS A O 1
ATOM 1564 N N . ARG A 1 196 ? 12.584 -9.391 -16.452 1.00 80.81 196 ARG A N 1
ATOM 1565 C CA . ARG A 1 196 ? 11.288 -9.530 -15.757 1.00 80.81 196 ARG A CA 1
ATOM 1566 C C . ARG A 1 196 ? 11.436 -9.508 -14.242 1.00 80.81 196 ARG A C 1
ATOM 1568 O O . ARG A 1 196 ? 10.532 -9.051 -13.556 1.00 80.81 196 ARG A O 1
ATOM 1575 N N . GLU A 1 197 ? 12.523 -10.056 -13.718 1.00 83.75 197 GLU A N 1
ATOM 1576 C CA . GLU A 1 197 ? 12.803 -10.053 -12.290 1.00 83.75 197 GLU A CA 1
ATOM 1577 C C . GLU A 1 197 ? 13.203 -8.658 -11.798 1.00 83.75 197 GLU A C 1
ATOM 1579 O O . GLU A 1 197 ? 12.680 -8.218 -10.782 1.00 83.75 197 GLU A O 1
ATOM 1584 N N . GLU A 1 198 ? 14.020 -7.923 -12.552 1.00 81.69 198 GLU A N 1
ATOM 1585 C CA . GLU A 1 198 ? 14.331 -6.507 -12.320 1.00 81.69 198 GLU A CA 1
ATOM 1586 C C . GLU A 1 198 ? 13.073 -5.630 -12.391 1.00 81.69 198 GLU A C 1
ATOM 1588 O O . GLU A 1 198 ? 12.825 -4.856 -11.469 1.00 81.69 198 GLU A O 1
ATOM 1593 N N . ASP A 1 199 ? 12.221 -5.813 -13.405 1.00 77.19 199 ASP A N 1
ATOM 1594 C CA . ASP A 1 199 ? 10.924 -5.135 -13.529 1.00 77.19 199 ASP A CA 1
ATOM 1595 C C . ASP A 1 199 ? 9.997 -5.501 -12.359 1.00 77.19 199 ASP A C 1
ATOM 1597 O O . ASP A 1 199 ? 9.316 -4.643 -11.797 1.00 77.19 199 ASP A O 1
ATOM 1601 N N . ARG A 1 200 ? 9.998 -6.773 -11.934 1.00 79.50 200 ARG A N 1
ATOM 1602 C CA . ARG A 1 200 ? 9.262 -7.233 -10.751 1.00 79.50 200 ARG A CA 1
ATOM 1603 C C . ARG A 1 200 ? 9.819 -6.610 -9.482 1.00 79.50 200 ARG A C 1
ATOM 1605 O O . ARG A 1 200 ? 9.021 -6.301 -8.614 1.00 79.50 200 ARG A O 1
ATOM 1612 N N . PHE A 1 201 ? 11.128 -6.407 -9.347 1.00 70.06 201 PHE A N 1
ATOM 1613 C CA . PHE A 1 201 ? 11.731 -5.733 -8.195 1.00 70.06 201 PHE A CA 1
ATOM 1614 C C . PHE A 1 201 ? 11.472 -4.221 -8.204 1.00 70.06 201 PHE A C 1
ATOM 1616 O O . PHE A 1 201 ? 11.161 -3.659 -7.155 1.00 70.06 201 PHE A O 1
ATOM 1623 N N . ALA A 1 202 ? 11.505 -3.571 -9.370 1.00 68.31 202 ALA A N 1
ATOM 1624 C CA . ALA A 1 202 ? 11.122 -2.170 -9.538 1.00 68.31 202 ALA A CA 1
ATOM 1625 C C . ALA A 1 202 ? 9.640 -1.954 -9.191 1.00 68.31 202 ALA A C 1
ATOM 1627 O O . ALA A 1 202 ? 9.289 -1.013 -8.478 1.00 68.31 202 ALA A O 1
ATOM 1628 N N . LEU A 1 203 ? 8.775 -2.881 -9.609 1.00 55.59 203 LEU A N 1
ATOM 1629 C CA . LEU A 1 203 ? 7.364 -2.890 -9.240 1.00 55.59 203 LEU A CA 1
ATOM 1630 C C . LEU A 1 203 ? 7.160 -3.324 -7.778 1.00 55.59 203 LEU A C 1
ATOM 1632 O O . LEU A 1 203 ? 6.305 -2.779 -7.087 1.00 55.59 203 LEU A O 1
ATOM 1636 N N . ALA A 1 204 ? 7.979 -4.232 -7.246 1.00 53.47 204 ALA A N 1
ATOM 1637 C CA . ALA A 1 204 ? 7.927 -4.649 -5.847 1.00 53.47 204 ALA A CA 1
ATOM 1638 C C . ALA A 1 204 ? 8.386 -3.547 -4.881 1.00 53.47 204 ALA A C 1
ATOM 1640 O O . ALA A 1 204 ? 7.911 -3.504 -3.748 1.00 53.47 204 ALA A O 1
ATOM 1641 N N . GLY A 1 205 ? 9.193 -2.586 -5.345 1.00 49.34 205 GLY A N 1
ATOM 1642 C CA . GLY A 1 205 ? 9.436 -1.315 -4.654 1.00 49.34 205 GLY A CA 1
ATOM 1643 C C . GLY A 1 205 ? 8.154 -0.506 -4.402 1.00 49.34 205 GLY A C 1
ATOM 1644 O O . GLY A 1 205 ? 8.097 0.274 -3.454 1.00 49.34 205 GLY A O 1
ATOM 1645 N N . THR A 1 206 ? 7.096 -0.758 -5.181 1.00 51.69 206 THR A N 1
ATOM 1646 C CA . THR A 1 206 ? 5.731 -0.246 -4.961 1.00 51.69 206 THR A CA 1
ATOM 1647 C C . THR A 1 206 ? 4.781 -1.275 -4.324 1.00 51.69 206 THR A C 1
ATOM 1649 O O . THR A 1 206 ? 3.723 -0.900 -3.830 1.00 51.69 206 THR 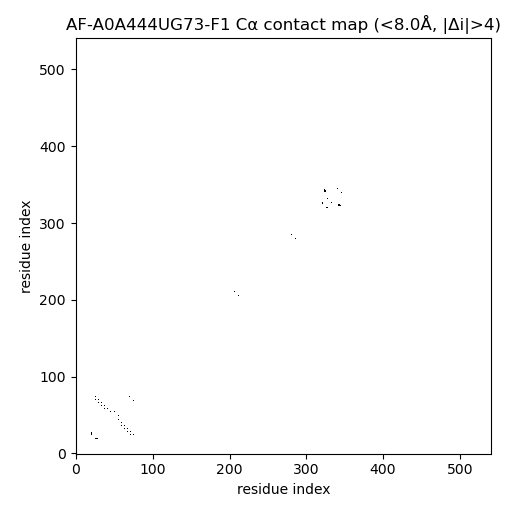A O 1
ATOM 1652 N N . SER A 1 207 ? 5.179 -2.552 -4.246 1.00 45.72 207 SER A N 1
ATOM 1653 C CA . SER A 1 207 ? 4.426 -3.672 -3.644 1.00 45.72 207 SER A CA 1
ATOM 1654 C C . SER A 1 207 ? 4.706 -3.890 -2.147 1.00 45.72 207 SER A C 1
ATOM 1656 O O . SER A 1 207 ? 4.312 -4.914 -1.592 1.00 45.72 207 SER A O 1
ATOM 1658 N N . GLY A 1 208 ? 5.401 -2.965 -1.478 1.00 60.28 208 GLY A N 1
ATOM 1659 C CA . GLY A 1 208 ? 5.441 -2.921 -0.011 1.00 60.28 208 GLY A CA 1
ATOM 1660 C C . GLY A 1 208 ? 4.125 -2.397 0.580 1.00 60.28 208 GLY A C 1
ATOM 1661 O O . GLY A 1 208 ? 3.178 -2.140 -0.155 1.00 60.28 208 GLY A O 1
ATOM 1662 N N . MET A 1 209 ? 4.085 -2.147 1.897 1.00 54.12 209 MET A N 1
ATOM 1663 C CA . MET A 1 209 ? 2.918 -1.615 2.639 1.00 54.12 209 MET A CA 1
ATOM 1664 C C . MET A 1 209 ? 2.155 -0.479 1.924 1.00 54.12 209 MET A C 1
ATOM 1666 O O . MET A 1 209 ? 0.956 -0.345 2.121 1.00 54.12 209 MET A O 1
ATOM 1670 N N . ALA A 1 210 ? 2.810 0.324 1.079 1.00 52.28 210 ALA A N 1
ATOM 1671 C CA . ALA A 1 210 ? 2.163 1.352 0.263 1.00 52.28 210 ALA A CA 1
ATOM 1672 C C . ALA A 1 210 ? 1.231 0.794 -0.839 1.00 52.28 210 ALA A C 1
ATOM 1674 O O . ALA A 1 210 ? 0.168 1.365 -1.071 1.00 52.28 210 ALA A O 1
ATOM 1675 N N . GLY A 1 211 ? 1.588 -0.319 -1.486 1.00 62.88 211 GLY A N 1
ATOM 1676 C CA . GLY A 1 211 ? 0.762 -1.011 -2.480 1.00 62.88 211 GLY A CA 1
ATOM 1677 C C . GLY A 1 211 ? -0.455 -1.693 -1.855 1.00 62.88 211 GLY A C 1
ATOM 1678 O O . GLY A 1 211 ? -1.562 -1.556 -2.373 1.00 62.88 211 GLY A O 1
ATOM 1679 N N . ASP A 1 212 ? -0.285 -2.320 -0.687 1.00 67.19 212 ASP A N 1
ATOM 1680 C CA . ASP A 1 212 ? -1.398 -2.885 0.094 1.00 67.19 212 ASP A CA 1
ATOM 1681 C C . ASP A 1 212 ? -2.335 -1.793 0.632 1.00 67.19 212 ASP A C 1
ATOM 1683 O O . ASP A 1 212 ? -3.560 -1.945 0.619 1.00 67.19 212 ASP A O 1
ATOM 1687 N N . VAL A 1 213 ? -1.792 -0.643 1.046 1.00 71.00 213 VAL A N 1
ATOM 1688 C CA . VAL A 1 213 ? -2.588 0.531 1.443 1.00 71.00 213 VAL A CA 1
ATOM 1689 C C . VAL A 1 213 ? -3.335 1.125 0.244 1.00 71.00 213 VAL A C 1
ATOM 1691 O O . VAL A 1 213 ? -4.502 1.492 0.368 1.00 71.00 213 VAL A O 1
ATOM 1694 N N . ALA A 1 214 ? -2.724 1.175 -0.941 1.00 70.62 214 ALA A N 1
ATOM 1695 C CA . ALA A 1 214 ? -3.403 1.620 -2.155 1.00 70.62 214 ALA A CA 1
ATOM 1696 C C . ALA A 1 214 ? -4.514 0.644 -2.579 1.00 70.62 214 ALA A C 1
ATOM 1698 O O . ALA A 1 214 ? -5.623 1.079 -2.884 1.00 70.62 214 ALA A O 1
ATOM 1699 N N . ALA A 1 215 ? -4.267 -0.668 -2.538 1.00 72.31 215 ALA A N 1
ATOM 1700 C CA . ALA A 1 215 ? -5.256 -1.689 -2.877 1.00 72.31 215 ALA A CA 1
ATOM 1701 C C . ALA A 1 215 ? -6.450 -1.678 -1.909 1.00 72.31 215 ALA A C 1
ATOM 1703 O O . ALA A 1 215 ? -7.604 -1.674 -2.343 1.00 72.31 215 ALA A O 1
ATOM 1704 N N . THR A 1 216 ? -6.195 -1.585 -0.601 1.00 76.88 216 THR A N 1
ATOM 1705 C CA . THR A 1 216 ? -7.256 -1.450 0.410 1.00 76.88 216 THR A CA 1
ATOM 1706 C C . THR A 1 216 ? -8.033 -0.146 0.246 1.00 76.88 216 THR A C 1
ATOM 1708 O O . THR A 1 216 ? -9.264 -0.174 0.294 1.00 76.88 216 THR A O 1
ATOM 1711 N N . LYS A 1 217 ? -7.366 0.977 -0.058 1.00 85.50 217 LYS A N 1
ATOM 1712 C CA . LYS A 1 217 ? -8.046 2.252 -0.327 1.00 85.50 217 LYS A CA 1
ATOM 1713 C C . LYS A 1 217 ? -8.888 2.208 -1.598 1.00 85.50 217 LYS A C 1
ATOM 1715 O O . LYS A 1 217 ? -9.987 2.752 -1.607 1.00 85.50 217 LYS A O 1
ATOM 1720 N N . ILE A 1 218 ? -8.427 1.535 -2.649 1.00 85.44 218 ILE A N 1
ATOM 1721 C CA . ILE A 1 218 ? -9.198 1.341 -3.884 1.00 85.44 218 ILE A CA 1
ATOM 1722 C C . ILE A 1 218 ? -10.462 0.524 -3.603 1.00 85.44 218 ILE A C 1
ATOM 1724 O O . ILE A 1 218 ? -11.538 0.887 -4.081 1.00 85.44 218 ILE A O 1
ATOM 1728 N N . VAL A 1 219 ? -10.370 -0.541 -2.804 1.00 87.88 219 VAL A N 1
ATOM 1729 C CA . VAL A 1 219 ? -11.534 -1.351 -2.412 1.00 87.88 219 VAL A CA 1
ATOM 1730 C C . VAL A 1 219 ? -12.496 -0.547 -1.534 1.00 87.88 219 VAL A C 1
ATOM 1732 O O . VAL A 1 219 ? -13.700 -0.562 -1.784 1.00 87.88 219 VAL A O 1
ATOM 1735 N N . GLU A 1 220 ? -11.986 0.199 -0.554 1.00 90.31 220 GLU A N 1
ATOM 1736 C CA . GLU A 1 220 ? -12.788 1.056 0.325 1.00 90.31 220 GLU A CA 1
ATOM 1737 C C . GLU A 1 220 ? -13.512 2.156 -0.468 1.00 90.31 220 GLU A C 1
ATOM 1739 O O . GLU A 1 220 ? -14.723 2.330 -0.329 1.00 90.31 220 GLU A O 1
ATOM 1744 N N . LEU A 1 221 ? -12.803 2.850 -1.364 1.00 90.62 221 LEU A N 1
ATOM 1745 C CA . LEU A 1 221 ? -13.384 3.859 -2.249 1.00 90.62 221 LEU A CA 1
ATOM 1746 C C . LEU A 1 221 ? -14.399 3.242 -3.211 1.00 90.62 221 LEU A C 1
ATOM 1748 O O . LEU A 1 221 ? -15.447 3.835 -3.440 1.00 90.62 221 LEU A O 1
ATOM 1752 N N . SER A 1 222 ? -14.147 2.037 -3.725 1.00 87.00 222 SER A N 1
ATOM 1753 C CA . SER A 1 222 ? -15.100 1.320 -4.580 1.00 87.00 222 SER A CA 1
ATOM 1754 C C . SER A 1 222 ? -16.368 0.930 -3.820 1.00 87.00 222 SER A C 1
ATOM 1756 O O . SER A 1 222 ? -17.467 1.030 -4.366 1.00 87.00 222 SER A O 1
ATOM 1758 N N . LYS A 1 223 ? -16.242 0.520 -2.552 1.00 93.75 223 LYS A N 1
ATOM 1759 C CA . LYS A 1 223 ? -17.384 0.220 -1.682 1.00 93.75 223 LYS A CA 1
ATOM 1760 C C . LYS A 1 223 ? -18.187 1.486 -1.383 1.00 93.75 223 LYS A C 1
ATOM 1762 O O . LYS A 1 223 ? -19.394 1.494 -1.605 1.00 93.75 223 LYS A O 1
ATOM 1767 N N . ARG A 1 224 ? -17.510 2.577 -1.014 1.00 93.06 224 ARG A N 1
ATOM 1768 C CA . ARG A 1 224 ? -18.136 3.883 -0.773 1.00 93.06 224 ARG A CA 1
ATOM 1769 C C . ARG A 1 224 ? -18.827 4.433 -2.023 1.00 93.06 224 ARG A C 1
ATOM 1771 O O . ARG A 1 224 ? -19.900 5.010 -1.928 1.00 93.06 224 ARG A O 1
ATOM 1778 N N . ASN A 1 225 ? -18.256 4.214 -3.207 1.00 84.31 225 ASN A N 1
ATOM 1779 C CA . ASN A 1 225 ? -18.859 4.628 -4.475 1.00 84.31 225 ASN A CA 1
ATOM 1780 C C . ASN A 1 225 ? -20.147 3.835 -4.782 1.00 84.31 225 ASN A C 1
ATOM 1782 O O . ASN A 1 225 ? -21.144 4.414 -5.211 1.00 84.31 225 ASN A O 1
ATOM 1786 N N . ARG A 1 226 ? -20.178 2.529 -4.476 1.00 92.81 226 ARG A N 1
ATOM 1787 C CA . ARG A 1 226 ? -21.405 1.715 -4.570 1.00 92.81 226 ARG A CA 1
ATOM 1788 C C . ARG A 1 226 ? -22.476 2.162 -3.576 1.00 92.81 226 ARG A C 1
ATOM 1790 O O . ARG A 1 226 ? -23.638 2.243 -3.957 1.00 92.81 226 ARG A O 1
ATOM 1797 N N . GLU A 1 227 ? -22.092 2.466 -2.339 1.00 89.06 227 GLU A N 1
ATOM 1798 C CA . GLU A 1 227 ? -23.004 2.978 -1.307 1.00 89.06 227 GLU A CA 1
ATOM 1799 C C . GLU A 1 227 ? -23.605 4.329 -1.719 1.00 89.06 227 GLU A C 1
ATOM 1801 O O . GLU A 1 227 ? -24.826 4.463 -1.731 1.00 89.06 227 GLU A O 1
ATOM 1806 N N . LEU A 1 228 ? -22.778 5.274 -2.180 1.00 89.00 228 LEU A N 1
ATOM 1807 C CA . LEU A 1 228 ? -23.238 6.566 -2.704 1.00 89.00 228 LEU A CA 1
ATOM 1808 C C . LEU A 1 228 ? -24.145 6.413 -3.931 1.00 89.00 228 LEU A C 1
ATOM 1810 O O . LEU A 1 228 ? -25.119 7.146 -4.074 1.00 89.00 228 LEU A O 1
ATOM 1814 N N . THR A 1 229 ? -23.866 5.444 -4.808 1.00 88.88 229 THR A N 1
ATOM 1815 C CA . THR A 1 229 ? -24.741 5.144 -5.952 1.00 88.88 229 THR A CA 1
ATOM 1816 C C . THR A 1 229 ? -26.094 4.605 -5.482 1.00 88.88 229 THR A C 1
ATOM 1818 O O . THR A 1 229 ? -27.132 5.029 -5.981 1.00 88.88 229 THR A O 1
ATOM 1821 N N . ALA A 1 230 ? -26.110 3.707 -4.494 1.00 89.81 230 ALA A N 1
ATOM 1822 C CA . ALA A 1 230 ? -27.349 3.174 -3.933 1.00 89.81 230 ALA A CA 1
ATOM 1823 C C . ALA A 1 230 ? -28.167 4.251 -3.200 1.00 89.81 230 ALA A C 1
ATOM 1825 O O . ALA A 1 230 ? -29.392 4.269 -3.302 1.00 89.81 230 ALA A O 1
ATOM 1826 N N . GLU A 1 231 ? -27.508 5.160 -2.484 1.00 88.38 231 GLU A N 1
ATOM 1827 C CA . GLU A 1 231 ? -28.150 6.290 -1.811 1.00 88.38 231 GLU A CA 1
ATOM 1828 C C . GLU A 1 231 ? -28.715 7.299 -2.818 1.00 88.38 231 GLU A C 1
ATOM 1830 O O . GLU A 1 231 ? -29.871 7.697 -2.694 1.00 88.38 231 GLU A O 1
ATOM 1835 N N . MET A 1 232 ? -27.976 7.607 -3.889 1.00 88.94 232 MET A N 1
ATOM 1836 C CA . MET A 1 232 ? -28.472 8.426 -4.999 1.00 88.94 232 MET A CA 1
ATOM 1837 C C . MET A 1 232 ? -29.732 7.824 -5.636 1.00 88.94 232 MET A C 1
ATOM 1839 O O . MET A 1 232 ? -30.694 8.545 -5.884 1.00 88.94 232 MET A O 1
ATOM 1843 N N . GLU A 1 233 ? -29.755 6.515 -5.899 1.00 89.75 233 GLU A N 1
ATOM 1844 C CA . GLU A 1 233 ? -30.931 5.854 -6.479 1.00 89.75 233 GLU A CA 1
ATOM 1845 C C . GLU A 1 233 ? -32.120 5.817 -5.505 1.00 89.75 233 GLU A C 1
ATOM 1847 O O . GLU A 1 233 ? -33.264 6.013 -5.921 1.00 89.75 233 GLU A O 1
ATOM 1852 N N . ARG A 1 234 ? -31.875 5.659 -4.196 1.00 87.44 234 ARG A N 1
ATOM 1853 C CA . ARG A 1 234 ? -32.920 5.791 -3.163 1.00 87.44 234 ARG A CA 1
ATOM 1854 C C . ARG A 1 234 ? -33.502 7.201 -3.120 1.00 87.44 234 ARG A C 1
ATOM 1856 O O . ARG A 1 234 ? -34.721 7.346 -3.078 1.00 87.44 234 ARG A O 1
ATOM 1863 N N . GLU A 1 235 ? -32.662 8.231 -3.163 1.00 83.06 235 GLU A N 1
ATOM 1864 C CA . GLU A 1 235 ? -33.120 9.622 -3.179 1.00 83.06 235 GLU A CA 1
ATOM 1865 C C . GLU A 1 235 ? -33.858 9.962 -4.479 1.00 83.06 235 GLU A C 1
ATOM 1867 O O . GLU A 1 235 ? -34.932 10.559 -4.434 1.00 83.06 235 GLU A O 1
ATOM 1872 N N . LYS A 1 236 ? -33.392 9.487 -5.642 1.00 89.62 236 LYS A N 1
ATOM 1873 C CA . LYS A 1 236 ? -34.143 9.607 -6.906 1.00 89.62 236 LYS A CA 1
ATOM 1874 C C . LYS A 1 236 ? -35.518 8.944 -6.827 1.00 89.62 236 LYS A C 1
ATOM 1876 O O . LYS A 1 236 ? -36.488 9.502 -7.340 1.00 89.62 236 LYS A O 1
ATOM 1881 N N . ALA A 1 237 ? -35.626 7.780 -6.186 1.00 84.94 237 ALA A N 1
ATOM 1882 C CA . ALA A 1 237 ? -36.906 7.106 -5.994 1.00 84.94 237 ALA A CA 1
ATOM 1883 C C . ALA A 1 237 ? -37.859 7.930 -5.108 1.00 84.94 237 ALA A C 1
ATOM 1885 O O . ALA A 1 237 ? -39.023 8.099 -5.474 1.00 84.94 237 ALA A O 1
ATOM 1886 N N . LYS A 1 238 ? -37.364 8.515 -4.008 1.00 91.88 238 LYS A N 1
ATOM 1887 C CA . LYS A 1 238 ? -38.145 9.431 -3.156 1.00 91.88 238 LYS A CA 1
ATOM 1888 C C . LYS A 1 238 ? -38.567 10.693 -3.907 1.00 91.88 238 LYS A C 1
ATOM 1890 O O . LYS A 1 238 ? -39.730 11.075 -3.849 1.00 91.88 238 LYS A O 1
ATOM 1895 N N . VAL A 1 239 ? -37.664 11.310 -4.672 1.00 89.19 239 VAL A N 1
ATOM 1896 C CA . VAL A 1 239 ? -37.980 12.482 -5.506 1.00 89.19 239 VAL A CA 1
ATOM 1897 C C . VAL A 1 239 ? -39.064 12.144 -6.526 1.00 89.19 239 VAL A C 1
ATOM 1899 O O . VAL A 1 239 ? -39.998 12.920 -6.709 1.00 89.19 239 VAL A O 1
ATOM 1902 N N . LYS A 1 240 ? -39.002 10.964 -7.152 1.00 91.81 240 LYS A N 1
ATOM 1903 C CA . LYS A 1 240 ? -40.044 10.496 -8.073 1.00 91.81 240 LYS A CA 1
ATOM 1904 C C . LYS A 1 240 ? -41.382 10.281 -7.360 1.00 91.81 240 LYS A C 1
ATOM 1906 O O . LYS A 1 240 ? -42.416 10.670 -7.894 1.00 91.81 240 LYS A O 1
ATOM 1911 N N . GLN A 1 241 ? -41.370 9.712 -6.155 1.00 91.38 241 GLN A N 1
ATOM 1912 C CA . GLN A 1 241 ? -42.568 9.539 -5.332 1.00 91.38 241 GLN A CA 1
ATOM 1913 C C . GLN A 1 241 ? -43.199 10.888 -4.959 1.00 91.38 241 GLN A C 1
ATOM 1915 O O . GLN A 1 241 ? -44.398 11.073 -5.156 1.00 91.38 241 GLN A O 1
ATOM 1920 N N . HIS A 1 242 ? -42.403 11.843 -4.476 1.00 85.12 242 HIS A N 1
ATOM 1921 C CA . HIS A 1 242 ? -42.882 13.183 -4.142 1.00 85.12 242 HIS A CA 1
ATOM 1922 C C . HIS A 1 242 ? -43.364 13.943 -5.380 1.00 85.12 242 HIS A C 1
ATOM 1924 O O . HIS A 1 242 ? -44.417 14.564 -5.326 1.00 85.12 242 HIS A O 1
ATOM 1930 N N . SER A 1 243 ? -42.667 13.837 -6.515 1.00 88.19 243 SER A N 1
ATOM 1931 C CA . SER A 1 243 ? -43.098 14.448 -7.778 1.00 88.19 243 SER A CA 1
ATOM 1932 C C . SER A 1 243 ? -44.441 13.898 -8.259 1.00 88.19 243 SER A C 1
ATOM 1934 O O . SER A 1 243 ? -45.285 14.671 -8.701 1.00 88.19 243 SER A O 1
ATOM 1936 N N . ASN A 1 244 ? -44.671 12.589 -8.137 1.00 89.38 244 ASN A N 1
ATOM 1937 C CA . ASN A 1 244 ? -45.970 12.000 -8.454 1.00 89.38 244 ASN A CA 1
ATOM 1938 C C . ASN A 1 244 ? -47.055 12.498 -7.494 1.00 89.38 244 ASN A C 1
ATOM 1940 O O . ASN A 1 244 ? -48.114 12.901 -7.950 1.00 89.38 244 ASN A O 1
ATOM 1944 N N . ARG A 1 245 ? -46.767 12.572 -6.186 1.00 90.38 245 ARG A N 1
ATOM 1945 C CA . ARG A 1 245 ? -47.731 13.095 -5.209 1.00 90.38 245 ARG A CA 1
ATOM 1946 C C . ARG A 1 245 ? -48.085 14.561 -5.464 1.00 90.38 245 ARG A C 1
ATOM 1948 O O . ARG A 1 245 ? -49.240 14.928 -5.292 1.00 90.38 245 ARG A O 1
ATOM 1955 N N . VAL A 1 246 ? -47.115 15.377 -5.879 1.00 85.81 246 VAL A N 1
ATOM 1956 C CA . VAL A 1 246 ? -47.354 16.766 -6.296 1.00 85.81 246 VAL A CA 1
ATOM 1957 C C . VAL A 1 246 ? -48.270 16.800 -7.515 1.00 85.81 246 VAL A C 1
ATOM 1959 O O . VAL A 1 246 ? -49.268 17.503 -7.473 1.00 85.81 246 VAL A O 1
ATOM 1962 N N . LYS A 1 247 ? -48.012 15.981 -8.541 1.00 90.38 247 LYS A N 1
ATOM 1963 C CA . LYS A 1 247 ? -48.887 15.892 -9.723 1.00 90.38 247 LYS A CA 1
ATOM 1964 C C . LYS A 1 247 ? -50.305 15.435 -9.387 1.00 90.38 247 LYS A C 1
ATOM 1966 O O . LYS A 1 247 ? -51.257 15.952 -9.959 1.00 90.38 247 LYS A O 1
ATOM 1971 N N . ASP A 1 248 ? -50.451 14.478 -8.474 1.00 88.81 248 ASP A N 1
ATOM 1972 C CA . ASP A 1 248 ? -51.764 14.005 -8.030 1.00 88.81 248 ASP A CA 1
ATOM 1973 C C . ASP A 1 248 ? -52.522 15.120 -7.295 1.00 88.81 248 ASP A C 1
ATOM 1975 O O . ASP A 1 248 ? -53.690 15.352 -7.582 1.00 88.81 248 ASP A O 1
ATOM 1979 N N . LEU A 1 249 ? -51.845 15.864 -6.411 1.00 86.44 249 LEU A N 1
ATOM 1980 C CA . LEU A 1 249 ? -52.426 17.014 -5.708 1.00 86.44 249 LEU A CA 1
ATOM 1981 C C . LEU A 1 249 ? -52.750 18.182 -6.651 1.00 86.44 249 LEU A C 1
ATOM 1983 O O . LEU A 1 249 ? -53.779 18.826 -6.484 1.00 86.44 249 LEU A O 1
ATOM 1987 N N . GLU A 1 250 ? -51.908 18.454 -7.649 1.00 84.19 250 GLU A N 1
ATOM 1988 C CA . GLU A 1 250 ? -52.180 19.443 -8.701 1.00 84.19 250 GLU A CA 1
ATOM 1989 C C . GLU A 1 250 ? -53.413 19.049 -9.517 1.00 84.19 250 GLU A C 1
ATOM 1991 O O . GLU A 1 250 ? -54.249 19.897 -9.821 1.00 84.19 250 GLU A O 1
ATOM 1996 N N . LYS A 1 251 ? -53.565 17.756 -9.825 1.00 87.75 251 LYS A N 1
ATOM 1997 C CA . LYS A 1 251 ? -54.737 17.232 -10.525 1.00 87.75 251 LYS A CA 1
ATOM 1998 C C . LYS A 1 251 ? -55.997 17.299 -9.659 1.00 87.75 251 LYS A C 1
ATOM 2000 O O . LYS A 1 251 ? -57.017 17.767 -10.145 1.00 87.75 251 LYS A O 1
ATOM 2005 N N . GLU A 1 252 ? -55.919 16.922 -8.381 1.00 87.06 252 GLU A N 1
ATOM 2006 C CA . GLU A 1 252 ? -57.013 17.088 -7.410 1.00 87.06 252 GLU A CA 1
ATOM 2007 C C . GLU A 1 252 ? -57.427 18.567 -7.281 1.00 87.06 252 GLU A C 1
ATOM 2009 O O . GLU A 1 252 ? -58.618 18.876 -7.258 1.00 87.06 252 GLU A O 1
ATOM 2014 N N . LEU A 1 253 ? -56.462 19.496 -7.261 1.00 77.38 253 LEU A N 1
ATOM 2015 C CA . LEU A 1 253 ? -56.714 20.940 -7.247 1.00 77.38 253 LEU A CA 1
ATOM 2016 C C . LEU A 1 253 ? -57.383 21.410 -8.547 1.00 77.38 253 LEU A C 1
ATOM 2018 O O . LEU A 1 253 ? -58.309 22.216 -8.508 1.00 77.38 253 LEU A O 1
ATOM 2022 N N . GLN A 1 254 ? -56.933 20.916 -9.700 1.00 80.12 254 GLN A N 1
ATOM 2023 C CA . GLN A 1 254 ? -57.479 21.274 -11.008 1.00 80.12 254 GLN A CA 1
ATOM 2024 C C . GLN A 1 254 ? -58.890 20.706 -11.225 1.00 80.12 254 GLN A C 1
ATOM 2026 O O . GLN A 1 254 ? -59.749 21.394 -11.783 1.00 80.12 254 GLN A O 1
ATOM 2031 N N . ASP A 1 255 ? -59.159 19.501 -10.725 1.00 78.44 255 ASP A N 1
ATOM 2032 C CA . ASP A 1 255 ? -60.489 18.890 -10.702 1.00 78.44 255 ASP A CA 1
ATOM 2033 C C . ASP A 1 255 ? -61.420 19.649 -9.732 1.00 78.44 255 ASP A C 1
ATOM 2035 O O . ASP A 1 255 ? -62.571 19.929 -10.072 1.00 78.44 255 ASP A O 1
ATOM 2039 N N . ALA A 1 256 ? -60.917 20.088 -8.569 1.00 78.19 256 ALA A N 1
ATOM 2040 C CA . ALA A 1 256 ? -61.659 20.929 -7.623 1.00 78.19 256 ALA A CA 1
ATOM 2041 C C . ALA A 1 256 ? -61.961 22.335 -8.179 1.00 78.19 256 ALA A C 1
ATOM 2043 O O . ALA A 1 256 ? -63.062 22.850 -7.985 1.00 78.19 256 ALA A O 1
ATOM 2044 N N . LEU A 1 257 ? -61.023 22.935 -8.920 1.00 66.50 257 LEU A N 1
ATOM 2045 C CA . LEU A 1 257 ? -61.222 24.197 -9.642 1.00 66.50 257 LEU A CA 1
ATOM 2046 C C . LEU A 1 257 ? -62.225 24.044 -10.792 1.00 66.50 257 LEU A C 1
ATOM 2048 O O . LEU A 1 257 ? -63.024 24.942 -11.022 1.00 66.50 257 LEU A O 1
ATOM 2052 N N . SER A 1 258 ? -62.245 22.893 -11.468 1.00 64.12 258 SER A N 1
ATOM 2053 C CA . SER A 1 258 ? -63.230 22.584 -12.516 1.00 64.12 258 SER A CA 1
ATOM 2054 C C . SER A 1 258 ? -64.638 22.322 -11.956 1.00 64.12 258 SER A C 1
ATOM 2056 O O . SER A 1 258 ? -65.623 22.451 -12.683 1.00 64.12 258 SER A O 1
ATOM 2058 N N . GLY A 1 259 ? -64.750 22.000 -10.661 1.00 58.28 259 GLY A N 1
ATOM 2059 C CA . GLY A 1 259 ? -66.011 21.928 -9.913 1.00 58.28 259 GLY A CA 1
ATOM 2060 C C . GLY A 1 259 ? -66.598 23.293 -9.518 1.00 58.28 259 GLY A C 1
ATOM 2061 O O . GLY A 1 259 ? -67.771 23.366 -9.153 1.00 58.28 259 GLY A O 1
ATOM 2062 N N . ILE A 1 260 ? -65.825 24.380 -9.635 1.00 54.12 260 ILE A N 1
ATOM 2063 C CA . ILE A 1 260 ? -66.273 25.768 -9.454 1.00 54.12 260 ILE A CA 1
ATOM 2064 C C . ILE A 1 260 ? -66.413 26.378 -10.856 1.00 54.12 260 ILE A C 1
ATOM 2066 O O . ILE A 1 260 ? -65.448 26.809 -11.475 1.00 54.12 260 ILE A O 1
ATOM 2070 N N . GLY A 1 261 ? -67.621 26.328 -11.412 1.00 40.88 261 GLY A N 1
ATOM 2071 C CA . GLY A 1 261 ? -67.854 26.632 -12.823 1.00 40.88 261 GLY A CA 1
ATOM 2072 C C . GLY A 1 261 ? -67.522 28.066 -13.268 1.00 40.88 261 GLY A C 1
ATOM 2073 O O . GLY A 1 261 ? -67.795 29.029 -12.559 1.00 40.88 261 GLY A O 1
ATOM 2074 N N . GLY A 1 262 ? -67.084 28.186 -14.530 1.00 40.00 262 GLY A N 1
ATOM 2075 C CA . GLY A 1 262 ? -67.412 29.329 -15.395 1.00 40.00 262 GLY A CA 1
ATOM 2076 C C . GLY A 1 262 ? -66.248 30.065 -16.074 1.00 40.00 262 GLY A C 1
ATOM 2077 O O . GLY A 1 262 ? -65.581 30.864 -15.440 1.00 40.00 262 GLY A O 1
ATOM 2078 N N . LYS A 1 263 ? -66.115 29.838 -17.396 1.00 44.56 263 LYS A N 1
ATOM 2079 C CA . LYS A 1 263 ? -65.684 30.749 -18.489 1.00 44.56 263 LYS A CA 1
ATOM 2080 C C . LYS A 1 263 ? -64.597 31.811 -18.199 1.00 44.56 263 LYS A C 1
ATOM 2082 O O . LYS A 1 263 ? -64.874 32.798 -17.540 1.00 44.56 263 LYS A O 1
ATOM 2087 N N . GLU A 1 264 ? -63.471 31.742 -18.915 1.00 34.66 264 GLU A N 1
ATOM 2088 C CA . GLU A 1 264 ? -63.215 32.594 -20.095 1.00 34.66 264 GLU A CA 1
ATOM 2089 C C . GLU A 1 264 ? -61.882 32.263 -20.790 1.00 34.66 264 GLU A C 1
ATOM 2091 O O . GLU A 1 264 ? -60.857 31.966 -20.182 1.00 34.66 264 GLU A O 1
ATOM 2096 N N . THR A 1 265 ? -61.958 32.287 -22.115 1.00 42.00 265 THR A N 1
ATOM 2097 C CA . THR A 1 265 ? -60.901 32.110 -23.108 1.00 42.00 265 THR A CA 1
ATOM 2098 C C . THR A 1 265 ? -60.090 33.402 -23.229 1.00 42.00 265 THR A C 1
ATOM 2100 O O . THR A 1 265 ? -60.692 34.462 -23.368 1.00 42.00 265 THR A O 1
ATOM 2103 N N . GLY A 1 266 ? -58.755 33.354 -23.287 1.00 32.41 266 GLY A N 1
ATOM 2104 C CA . GLY A 1 266 ? -57.995 34.567 -23.615 1.00 32.41 266 GLY A CA 1
ATOM 2105 C C . GLY A 1 266 ? -56.481 34.459 -23.503 1.00 32.41 266 GLY A C 1
ATOM 2106 O O . GLY A 1 266 ? -55.902 34.704 -22.454 1.00 32.41 266 GLY A O 1
ATOM 2107 N N . THR A 1 267 ? -55.843 34.144 -24.626 1.00 43.00 267 THR A N 1
ATOM 2108 C CA . THR A 1 267 ? -54.433 34.401 -24.937 1.00 43.00 267 THR A CA 1
ATOM 2109 C C . THR A 1 267 ? -53.962 35.770 -24.435 1.00 43.00 267 THR A C 1
ATOM 2111 O O . THR A 1 267 ? -54.525 36.774 -24.852 1.00 43.00 267 THR A O 1
ATOM 2114 N N . MET A 1 268 ? -52.882 35.831 -23.651 1.00 31.58 268 MET A N 1
ATOM 2115 C CA . MET A 1 268 ? -51.984 36.995 -23.604 1.00 31.58 268 MET A CA 1
ATOM 2116 C C . MET A 1 268 ? -50.650 36.616 -22.950 1.00 31.58 268 MET A C 1
ATOM 2118 O O . MET A 1 268 ? -50.532 36.434 -21.742 1.00 31.58 268 MET A O 1
ATOM 2122 N N . THR A 1 269 ? -49.618 36.515 -23.781 1.00 41.09 269 THR A N 1
ATOM 2123 C CA . THR A 1 269 ? -48.220 36.626 -23.372 1.00 41.09 269 THR A CA 1
ATOM 2124 C C . THR A 1 269 ? -47.948 38.051 -22.891 1.00 41.09 269 THR A C 1
ATOM 2126 O O . THR A 1 269 ? -48.029 38.979 -23.694 1.00 41.09 269 THR A O 1
ATOM 2129 N N . PHE A 1 270 ? -47.546 38.232 -21.632 1.00 29.08 270 PHE A N 1
ATOM 2130 C CA . PHE A 1 270 ? -46.783 39.413 -21.228 1.00 29.08 270 PHE A CA 1
ATOM 2131 C C . PHE A 1 270 ? -45.757 39.054 -20.151 1.00 29.08 270 PHE A C 1
ATOM 2133 O O . PHE A 1 270 ? -46.065 38.529 -19.085 1.00 29.08 270 PHE A O 1
ATOM 2140 N N . THR A 1 271 ? -44.506 39.324 -20.491 1.00 44.97 271 THR A N 1
ATOM 2141 C CA . THR A 1 271 ? -43.318 39.266 -19.645 1.00 44.97 271 THR A CA 1
ATOM 2142 C C . THR A 1 271 ? -43.418 40.221 -18.457 1.00 44.97 271 THR A C 1
ATOM 2144 O O . THR A 1 271 ? -43.778 41.380 -18.648 1.00 44.97 271 THR A O 1
ATOM 2147 N N . SER A 1 272 ? -42.936 39.813 -17.281 1.00 30.89 272 SER A N 1
ATOM 2148 C CA . SER A 1 272 ? -42.330 40.761 -16.343 1.00 30.89 272 SER A CA 1
ATOM 2149 C C . SER A 1 272 ? -41.239 40.101 -15.504 1.00 30.89 272 SER A C 1
ATOM 2151 O O . SER A 1 272 ? -41.437 39.059 -14.883 1.00 30.89 272 SER A O 1
ATOM 2153 N N . ARG A 1 273 ? -40.064 40.733 -15.521 1.00 43.66 273 ARG A N 1
ATOM 2154 C CA . ARG A 1 273 ? -38.989 40.538 -14.550 1.00 43.66 273 ARG A CA 1
ATOM 2155 C C . ARG A 1 273 ? -39.463 41.077 -13.204 1.00 43.66 273 ARG A C 1
ATOM 2157 O O . ARG A 1 273 ? -39.740 42.267 -13.128 1.00 43.66 273 ARG A O 1
ATOM 2164 N N . THR A 1 274 ? -39.360 40.281 -12.147 1.00 33.94 274 THR A N 1
ATOM 2165 C CA . THR A 1 274 ? -39.046 40.801 -10.809 1.00 33.94 274 THR A CA 1
ATOM 2166 C C . THR A 1 274 ? -38.247 39.775 -10.023 1.00 33.94 274 THR A C 1
ATOM 2168 O O . THR A 1 274 ? -38.670 38.650 -9.789 1.00 33.94 274 THR A O 1
ATOM 2171 N N . THR A 1 275 ? -37.057 40.233 -9.667 1.00 41.28 275 THR A N 1
ATOM 2172 C CA . THR A 1 275 ? -36.170 39.808 -8.589 1.00 41.28 275 THR A CA 1
ATOM 2173 C C . THR A 1 275 ? -36.904 39.351 -7.330 1.00 41.28 275 THR A C 1
ATOM 2175 O O . THR A 1 275 ? -37.735 40.087 -6.802 1.00 41.28 275 THR A O 1
ATOM 2178 N N . GLY A 1 276 ? -36.518 38.193 -6.808 1.00 28.47 276 GLY A N 1
ATOM 2179 C CA . GLY A 1 276 ? -36.955 37.697 -5.511 1.00 28.47 276 GLY A CA 1
ATOM 2180 C C . GLY A 1 276 ? -36.479 36.267 -5.332 1.00 28.47 276 GLY A C 1
ATOM 2181 O O . GLY A 1 276 ? -36.758 35.420 -6.167 1.00 28.47 276 GLY A O 1
ATOM 2182 N N . ASP A 1 277 ? -35.691 36.074 -4.289 1.00 38.59 277 ASP A N 1
ATOM 2183 C CA . ASP A 1 277 ? -35.166 34.834 -3.728 1.00 38.59 277 ASP A CA 1
ATOM 2184 C C . ASP A 1 277 ? -36.132 33.625 -3.792 1.00 38.59 277 ASP A C 1
ATOM 2186 O O . ASP A 1 277 ? -37.348 33.808 -3.781 1.00 38.59 277 ASP A O 1
ATOM 2190 N N . LEU A 1 278 ? -35.562 32.409 -3.754 1.00 37.56 278 LEU A N 1
ATOM 2191 C CA . LEU A 1 278 ? -36.176 31.063 -3.704 1.00 37.56 278 LEU A CA 1
ATOM 2192 C C . LEU A 1 278 ? -36.191 30.235 -5.012 1.00 37.56 278 LEU A C 1
ATOM 2194 O O . LEU A 1 278 ? -36.893 30.494 -5.985 1.00 37.56 278 LEU A O 1
ATOM 2198 N N . THR A 1 279 ? -35.428 29.140 -4.945 1.00 48.53 279 THR A N 1
ATOM 2199 C CA . THR A 1 279 ? -35.575 27.862 -5.664 1.00 48.53 279 THR A CA 1
ATOM 2200 C C . THR A 1 279 ? -37.004 27.558 -6.146 1.00 48.53 279 THR A C 1
ATOM 2202 O O . THR A 1 279 ? -37.941 27.609 -5.348 1.00 48.53 279 THR A O 1
ATOM 2205 N N . PRO A 1 280 ? -37.155 27.096 -7.400 1.00 45.41 280 PRO A N 1
ATOM 2206 C CA . PRO A 1 280 ? -37.345 25.659 -7.595 1.00 45.41 280 PRO A CA 1
ATOM 2207 C C . PRO A 1 280 ? -36.487 25.130 -8.753 1.00 45.41 280 PRO A C 1
ATOM 2209 O O . PRO A 1 280 ? -36.488 25.661 -9.864 1.00 45.41 280 PRO A O 1
ATOM 2212 N N . GLU A 1 281 ? -35.737 24.057 -8.499 1.00 49.09 281 GLU A N 1
ATOM 2213 C CA . GLU A 1 281 ? -35.010 23.339 -9.545 1.00 49.09 281 GLU A CA 1
ATOM 2214 C C . GLU A 1 281 ? -35.993 22.726 -10.549 1.00 49.09 281 GLU A C 1
ATOM 2216 O O . GLU A 1 281 ? -36.558 21.653 -10.340 1.00 49.09 281 GLU A O 1
ATOM 2221 N N . ASN A 1 282 ? -36.175 23.425 -11.663 1.00 56.84 282 ASN A N 1
ATOM 2222 C CA . ASN A 1 282 ? -36.939 22.975 -12.811 1.00 56.84 282 ASN A CA 1
ATOM 2223 C C . ASN A 1 282 ? -36.233 21.743 -13.441 1.00 56.84 282 ASN A C 1
ATOM 2225 O O . ASN A 1 282 ? -35.038 21.821 -13.754 1.00 56.84 282 ASN A O 1
ATOM 2229 N N . PRO A 1 283 ? -36.907 20.588 -13.622 1.00 67.19 283 PRO A N 1
ATOM 2230 C CA . PRO A 1 283 ? -36.313 19.369 -14.190 1.00 67.19 283 PRO A CA 1
ATOM 2231 C C . PRO A 1 283 ? -35.684 19.577 -15.577 1.00 67.19 283 PRO A C 1
ATOM 2233 O O . PRO A 1 283 ? -34.735 18.876 -15.933 1.00 67.19 283 PRO A O 1
ATOM 2236 N N . GLU A 1 284 ? -36.142 20.573 -16.337 1.00 65.50 284 GLU A N 1
ATOM 2237 C CA . GLU A 1 284 ? -35.532 20.962 -17.612 1.00 65.50 284 GLU A CA 1
ATOM 2238 C C . GLU A 1 284 ? -34.147 21.588 -17.436 1.00 65.50 284 GLU A C 1
ATOM 2240 O O . GLU A 1 284 ? -33.240 21.285 -18.210 1.00 65.50 284 GLU A O 1
ATOM 2245 N N . VAL A 1 285 ? -33.936 22.387 -16.385 1.00 72.50 285 VAL A N 1
ATOM 2246 C CA . VAL A 1 285 ? -32.626 22.981 -16.080 1.00 72.50 285 VAL A CA 1
ATOM 2247 C C . VAL A 1 285 ? -31.628 21.883 -15.722 1.00 72.50 285 VAL A C 1
ATOM 2249 O O . VAL A 1 285 ? -30.504 21.914 -16.207 1.00 72.50 285 VAL A O 1
ATOM 2252 N N . LYS A 1 286 ? -32.046 20.848 -14.981 1.00 76.25 286 LYS A N 1
ATOM 2253 C CA . LYS A 1 286 ? -31.209 19.666 -14.700 1.00 76.25 286 LYS A CA 1
ATOM 2254 C C . LYS A 1 286 ? -30.889 18.851 -15.952 1.00 76.25 286 LYS A C 1
ATOM 2256 O O . LYS A 1 286 ? -29.734 18.482 -16.151 1.00 76.25 286 LYS A O 1
ATOM 2261 N N . ALA A 1 287 ? -31.873 18.607 -16.819 1.00 79.38 287 ALA A N 1
ATOM 2262 C CA . ALA A 1 287 ? -31.646 17.903 -18.082 1.00 79.38 287 ALA A CA 1
ATOM 2263 C C . ALA A 1 287 ? -30.716 18.691 -19.025 1.00 79.38 287 ALA A C 1
ATOM 2265 O O . ALA A 1 287 ? -29.884 18.106 -19.721 1.00 79.38 287 ALA A O 1
ATOM 2266 N N . LEU A 1 288 ? -30.823 20.021 -19.037 1.00 79.31 288 LEU A N 1
ATOM 2267 C CA . LEU A 1 288 ? -29.920 20.901 -19.776 1.00 79.31 288 LEU A CA 1
ATOM 2268 C C . LEU A 1 288 ? -28.523 20.951 -19.140 1.00 79.31 288 LEU A C 1
ATOM 2270 O O . LEU A 1 288 ? -27.540 20.900 -19.874 1.00 79.31 288 LEU A O 1
ATOM 2274 N N . GLN A 1 289 ? -28.415 20.948 -17.808 1.00 82.44 289 GLN A N 1
ATOM 2275 C CA . GLN A 1 289 ? -27.149 20.862 -17.068 1.00 82.44 289 GLN A CA 1
ATOM 2276 C C . GLN A 1 289 ? -26.410 19.548 -17.369 1.00 82.44 289 GLN A C 1
ATOM 2278 O O . GLN A 1 289 ? -25.197 19.546 -17.573 1.00 82.44 289 GLN A O 1
ATOM 2283 N N . GLU A 1 290 ? -27.136 18.430 -17.440 1.00 85.50 290 GLU A N 1
ATOM 2284 C CA . GLU A 1 290 ? -26.585 17.114 -17.776 1.00 85.50 290 GLU A CA 1
ATOM 2285 C C . GLU A 1 290 ? -26.182 17.024 -19.255 1.00 85.50 290 GLU A C 1
ATOM 2287 O O . GLU A 1 290 ? -25.103 16.536 -19.586 1.00 85.50 290 GLU A O 1
ATOM 2292 N N . LYS A 1 291 ? -26.981 17.578 -20.174 1.00 90.81 291 LYS A N 1
ATOM 2293 C CA . LYS A 1 291 ? -26.574 17.686 -21.586 1.00 90.81 291 LYS A CA 1
ATOM 2294 C C . LYS A 1 291 ? -25.343 18.578 -21.757 1.00 90.81 291 LYS A C 1
ATOM 2296 O O . LYS A 1 291 ? -24.466 18.247 -22.554 1.00 90.81 291 LYS A O 1
ATOM 2301 N N . LEU A 1 292 ? -25.247 19.665 -20.994 1.00 85.31 292 LEU A N 1
ATOM 2302 C CA . LEU A 1 292 ? -24.092 20.560 -20.982 1.00 85.31 292 LEU A CA 1
ATOM 2303 C C . LEU A 1 292 ? -22.853 19.873 -20.394 1.00 85.31 292 LEU A C 1
ATOM 2305 O O . LEU A 1 292 ? -21.763 20.021 -20.941 1.00 85.31 292 LEU A O 1
ATOM 2309 N N . SER A 1 293 ? -22.996 19.062 -19.343 1.00 87.19 293 SER A N 1
ATOM 2310 C CA . SER A 1 293 ? -21.879 18.298 -18.777 1.00 87.19 293 SER A CA 1
ATOM 2311 C C . SER A 1 293 ? -21.375 17.216 -19.740 1.00 87.19 293 SER A C 1
ATOM 2313 O O . SER A 1 293 ? -20.166 17.090 -19.934 1.00 87.19 293 SER A O 1
ATOM 2315 N N . VAL A 1 294 ? -22.275 16.507 -20.431 1.00 90.25 294 VAL A N 1
ATOM 2316 C CA . VAL A 1 294 ? -21.923 15.527 -21.473 1.00 90.25 294 VAL A CA 1
ATOM 2317 C C . VAL A 1 294 ? -21.252 16.205 -22.670 1.00 90.25 294 VAL A C 1
ATOM 2319 O O . VAL A 1 294 ? -20.262 15.689 -23.193 1.00 90.25 294 VAL A O 1
ATOM 2322 N N . ALA A 1 295 ? -21.750 17.364 -23.107 1.00 88.31 295 ALA A N 1
ATOM 2323 C CA . ALA A 1 295 ? -21.129 18.138 -24.180 1.00 88.31 295 ALA A CA 1
ATOM 2324 C C . ALA A 1 295 ? -19.733 18.648 -23.781 1.00 88.31 295 ALA A C 1
ATOM 2326 O O . ALA A 1 295 ? -18.797 18.524 -24.569 1.00 88.31 295 ALA A O 1
ATOM 2327 N N . ASN A 1 296 ? -19.563 19.131 -22.547 1.00 82.19 296 ASN A N 1
ATOM 2328 C CA . ASN A 1 296 ? -18.266 19.551 -22.012 1.00 82.19 296 ASN A CA 1
ATOM 2329 C C . ASN A 1 296 ? -17.276 18.385 -21.915 1.00 82.19 296 ASN A C 1
ATOM 2331 O O . ASN A 1 296 ? -16.109 18.550 -22.263 1.00 82.19 296 ASN A O 1
ATOM 2335 N N . LEU A 1 297 ? -17.729 17.194 -21.512 1.00 90.25 297 LEU A N 1
ATOM 2336 C CA . LEU A 1 297 ? -16.895 15.990 -21.486 1.00 90.25 297 LEU A CA 1
ATOM 2337 C C . LEU A 1 297 ? -16.448 15.578 -22.899 1.00 90.25 297 LEU A C 1
ATOM 2339 O O . LEU A 1 297 ? -15.284 15.256 -23.117 1.00 90.25 297 LEU A O 1
ATOM 2343 N N . LYS A 1 298 ? -17.342 15.651 -23.890 1.00 93.88 298 LYS A N 1
ATOM 2344 C CA . LYS A 1 298 ? -16.969 15.419 -25.296 1.00 93.88 298 LYS A CA 1
ATOM 2345 C C . LYS A 1 298 ? -16.004 16.484 -25.813 1.00 93.88 298 LYS A C 1
ATOM 2347 O O . LYS A 1 298 ? -15.083 16.166 -26.557 1.00 93.88 298 LYS A O 1
ATOM 2352 N N . MET A 1 299 ? -16.179 17.742 -25.413 1.00 88.50 299 MET A N 1
ATOM 2353 C CA . MET A 1 299 ? -15.274 18.829 -25.787 1.00 88.50 299 MET A CA 1
ATOM 2354 C C . MET A 1 299 ? -13.866 18.612 -25.220 1.00 88.50 299 MET A C 1
ATOM 2356 O O . MET A 1 299 ? -12.884 18.828 -25.932 1.00 88.50 299 MET A O 1
ATOM 2360 N N . THR A 1 300 ? -13.744 18.158 -23.970 1.00 87.75 300 THR A N 1
ATOM 2361 C CA . THR A 1 300 ? -12.440 17.823 -23.381 1.00 87.75 300 THR A CA 1
ATOM 2362 C C . THR A 1 300 ? -11.831 16.581 -24.028 1.00 87.75 300 THR A C 1
ATOM 2364 O O . THR A 1 300 ? -10.633 16.579 -24.307 1.00 87.75 300 THR A O 1
ATOM 2367 N N . GLU A 1 301 ? -12.633 15.571 -24.365 1.00 90.75 301 GLU A N 1
ATOM 2368 C CA . GLU A 1 301 ? -12.171 14.385 -25.091 1.00 90.75 301 GLU A CA 1
ATOM 2369 C C . GLU A 1 301 ? -11.642 14.732 -26.493 1.00 90.75 301 GLU A C 1
ATOM 2371 O O . GLU A 1 301 ? -10.521 14.351 -26.834 1.00 90.75 301 GLU A O 1
ATOM 2376 N N . TYR A 1 302 ? -12.371 15.536 -27.275 1.00 93.38 302 TYR A N 1
ATOM 2377 C CA . TYR A 1 302 ? -11.895 16.011 -28.577 1.00 93.38 302 TYR A CA 1
ATOM 2378 C C . TYR A 1 302 ? -10.657 16.899 -28.454 1.00 93.38 302 TYR A C 1
ATOM 2380 O O . TYR A 1 302 ? -9.724 16.760 -29.244 1.00 93.38 302 TYR A O 1
ATOM 2388 N N . ARG A 1 303 ? -10.587 17.773 -27.441 1.00 92.75 303 ARG A N 1
ATOM 2389 C CA . ARG A 1 303 ? -9.385 18.576 -27.174 1.00 92.75 303 ARG A CA 1
ATOM 2390 C C . ARG A 1 303 ? -8.170 17.684 -26.909 1.00 92.75 303 ARG A C 1
ATOM 2392 O O . ARG A 1 303 ? -7.095 17.963 -27.439 1.00 92.75 303 ARG A O 1
ATOM 2399 N N . ASN A 1 304 ? -8.343 16.607 -26.149 1.00 90.56 304 ASN A N 1
ATOM 2400 C CA . ASN A 1 304 ? -7.279 15.649 -25.858 1.00 90.56 304 ASN A CA 1
ATOM 2401 C C . ASN A 1 304 ? -6.866 14.856 -27.109 1.00 90.56 304 ASN A C 1
ATOM 2403 O O . ASN A 1 304 ? -5.672 14.713 -27.364 1.00 90.56 304 ASN A O 1
ATOM 2407 N N . GLN A 1 305 ? -7.820 14.411 -27.935 1.00 93.38 305 GLN A N 1
ATOM 2408 C CA . GLN A 1 305 ? -7.526 13.742 -29.211 1.00 93.38 305 GLN A CA 1
ATOM 2409 C C . GLN A 1 305 ? -6.755 14.655 -30.173 1.00 93.38 305 GLN A C 1
ATOM 2411 O O . GLN A 1 305 ? -5.762 14.235 -30.762 1.00 93.38 305 GLN A O 1
ATOM 2416 N N . ILE A 1 306 ? -7.153 15.926 -30.287 1.00 91.06 306 ILE A N 1
ATOM 2417 C CA . ILE A 1 306 ? -6.452 16.918 -31.114 1.00 91.06 306 ILE A CA 1
ATOM 2418 C C . ILE A 1 306 ? -5.025 17.144 -30.599 1.00 91.06 306 ILE A C 1
ATOM 2420 O O . ILE A 1 306 ? -4.092 17.257 -31.394 1.00 91.06 306 ILE A O 1
ATOM 2424 N N . GLN A 1 307 ? -4.822 17.191 -29.279 1.00 92.62 307 GLN A N 1
ATOM 2425 C CA . GLN A 1 307 ? -3.481 17.308 -28.701 1.00 92.62 307 GLN A CA 1
ATOM 2426 C C . GLN A 1 307 ? -2.617 16.076 -28.989 1.00 92.62 307 GLN A C 1
ATOM 2428 O O . GLN A 1 307 ? -1.455 16.248 -29.361 1.00 92.62 307 GLN A O 1
ATOM 2433 N N . ALA A 1 308 ? -3.179 14.869 -28.883 1.00 90.69 308 ALA A N 1
ATOM 2434 C CA . ALA A 1 308 ? -2.489 13.626 -29.218 1.00 90.69 308 ALA A CA 1
ATOM 2435 C C . ALA A 1 308 ? -2.087 13.589 -30.701 1.00 90.69 308 ALA A C 1
ATOM 2437 O O . ALA A 1 308 ? -0.907 13.438 -31.007 1.00 90.69 308 ALA A O 1
ATOM 2438 N N . MET A 1 309 ? -3.018 13.870 -31.620 1.00 89.75 309 MET A N 1
ATOM 2439 C CA . MET A 1 309 ? -2.706 13.932 -33.054 1.00 89.75 309 MET A CA 1
ATOM 2440 C C . MET A 1 309 ? -1.678 15.018 -33.384 1.00 89.75 309 MET A C 1
ATOM 2442 O O . MET A 1 309 ? -0.812 14.817 -34.229 1.00 89.75 309 MET A O 1
ATOM 2446 N N . LYS A 1 310 ? -1.701 16.166 -32.694 1.00 93.19 310 LYS A N 1
ATOM 2447 C CA . LYS A 1 310 ? -0.682 17.213 -32.869 1.00 93.19 310 LYS A CA 1
ATOM 2448 C C . LYS A 1 310 ? 0.701 16.757 -32.391 1.00 93.19 310 LYS A C 1
ATOM 2450 O O . LYS A 1 310 ? 1.702 17.165 -32.978 1.00 93.19 310 LYS A O 1
ATOM 2455 N N . GLN A 1 311 ? 0.781 15.947 -31.335 1.00 90.38 311 GLN A N 1
ATOM 2456 C CA . GLN A 1 311 ? 2.039 15.356 -30.869 1.00 90.38 311 GLN A CA 1
ATOM 2457 C C . GLN A 1 311 ? 2.546 14.283 -31.837 1.00 90.38 311 GLN A C 1
ATOM 2459 O O . GLN A 1 311 ? 3.712 14.341 -32.220 1.00 90.38 311 GLN A O 1
ATOM 2464 N N . GLU A 1 312 ? 1.684 13.376 -32.298 1.00 89.69 312 GLU A N 1
ATOM 2465 C CA . GLU A 1 312 ? 2.027 12.381 -33.324 1.00 89.69 312 GLU A CA 1
ATOM 2466 C C . GLU A 1 312 ? 2.503 13.054 -34.613 1.00 89.69 312 GLU A C 1
ATOM 2468 O O . GLU A 1 312 ? 3.540 12.683 -35.158 1.00 89.69 312 GLU A O 1
ATOM 2473 N N . MET A 1 313 ? 1.832 14.129 -35.035 1.00 85.69 313 MET A N 1
ATOM 2474 C CA . MET A 1 313 ? 2.247 14.934 -36.180 1.00 85.69 313 MET A CA 1
ATOM 2475 C C . MET A 1 313 ? 3.639 15.544 -35.970 1.00 85.69 313 MET A C 1
ATOM 2477 O O . MET A 1 313 ? 4.461 15.504 -36.879 1.00 85.69 313 MET A O 1
ATOM 2481 N N . LYS A 1 314 ? 3.957 16.067 -34.777 1.00 86.81 314 LYS A N 1
ATOM 2482 C CA . LYS A 1 314 ? 5.306 16.578 -34.462 1.00 86.81 314 LYS A CA 1
ATOM 2483 C C . LYS A 1 314 ? 6.369 15.483 -34.485 1.00 86.81 314 LYS A C 1
ATOM 2485 O O . LYS A 1 314 ? 7.480 15.735 -34.941 1.00 86.81 314 LYS A O 1
ATOM 2490 N N . ILE A 1 315 ? 6.047 14.288 -33.992 1.00 85.88 315 ILE A N 1
ATOM 2491 C CA . ILE A 1 315 ? 6.955 13.137 -34.037 1.00 85.88 315 ILE A CA 1
ATOM 2492 C C . ILE A 1 315 ? 7.196 12.733 -35.492 1.00 85.88 315 ILE A C 1
ATOM 2494 O O . ILE A 1 315 ? 8.350 12.592 -35.883 1.00 85.88 315 ILE A O 1
ATOM 2498 N N . ALA A 1 316 ? 6.144 12.644 -36.309 1.00 82.38 316 ALA A N 1
ATOM 2499 C CA . ALA A 1 316 ? 6.259 12.376 -37.739 1.00 82.38 316 ALA A CA 1
ATOM 2500 C C . ALA A 1 316 ? 7.123 13.433 -38.444 1.00 82.38 316 ALA A C 1
ATOM 2502 O O . ALA A 1 316 ? 8.043 13.081 -39.173 1.00 82.38 316 ALA A O 1
ATOM 2503 N N . HIS A 1 317 ? 6.918 14.721 -38.149 1.00 80.81 317 HIS A N 1
ATOM 2504 C CA . HIS A 1 317 ? 7.768 15.801 -38.659 1.00 80.81 317 HIS A CA 1
ATOM 2505 C C . HIS A 1 317 ? 9.229 15.652 -38.219 1.00 80.81 317 HIS A C 1
ATOM 2507 O O . HIS A 1 317 ? 10.121 15.894 -39.021 1.00 80.81 317 HIS A O 1
ATOM 2513 N N . LYS A 1 318 ? 9.497 15.235 -36.975 1.00 79.06 318 LYS A N 1
ATOM 2514 C CA . LYS A 1 318 ? 10.862 15.018 -36.471 1.00 79.06 318 LYS A CA 1
ATOM 2515 C C . LYS A 1 318 ? 11.540 13.815 -37.131 1.00 79.06 318 LYS A C 1
ATOM 2517 O O . LYS A 1 318 ? 12.725 13.879 -37.430 1.00 79.06 318 LYS A O 1
ATOM 2522 N N . VAL A 1 319 ? 10.802 12.733 -37.373 1.00 77.19 319 VAL A N 1
ATOM 2523 C CA . VAL A 1 319 ? 11.307 11.559 -38.103 1.00 77.19 319 VAL A CA 1
ATOM 2524 C C . VAL A 1 319 ? 11.624 11.936 -39.548 1.00 77.19 319 VAL A C 1
ATOM 2526 O O . VAL A 1 319 ? 12.732 11.683 -40.006 1.00 77.19 319 VAL A O 1
ATOM 2529 N N . LEU A 1 320 ? 10.713 12.642 -40.220 1.00 73.62 320 LEU A N 1
ATOM 2530 C CA . LEU A 1 320 ? 10.956 13.170 -41.561 1.00 73.62 320 LEU A CA 1
ATOM 2531 C C . LEU A 1 320 ? 12.145 14.142 -41.574 1.00 73.62 320 LEU A C 1
ATOM 2533 O O . LEU A 1 320 ? 12.992 14.046 -42.450 1.00 73.62 320 LEU A O 1
ATOM 2537 N N . ALA A 1 321 ? 12.286 15.019 -40.578 1.00 69.06 321 ALA A N 1
ATOM 2538 C CA . ALA A 1 321 ? 13.442 15.910 -40.457 1.00 69.06 321 ALA A CA 1
ATOM 2539 C C . ALA A 1 321 ? 14.763 15.149 -40.244 1.00 69.06 321 ALA A C 1
ATOM 2541 O O . ALA A 1 321 ? 15.800 15.579 -40.738 1.00 69.06 321 ALA A O 1
ATOM 2542 N N . ASN A 1 322 ? 14.751 13.996 -39.573 1.00 68.94 322 ASN A N 1
ATOM 2543 C CA . ASN A 1 322 ? 15.941 13.148 -39.457 1.00 68.94 322 ASN A CA 1
ATOM 2544 C C . ASN A 1 322 ? 16.329 12.504 -40.803 1.00 68.94 322 ASN A C 1
ATOM 2546 O O . ASN A 1 322 ? 17.514 12.288 -41.059 1.00 68.94 322 ASN A O 1
ATOM 2550 N N . GLU A 1 323 ? 15.355 12.218 -41.669 1.00 68.88 323 GLU A N 1
ATOM 2551 C CA . GLU A 1 323 ? 15.583 11.659 -43.010 1.00 68.88 323 GLU A CA 1
ATOM 2552 C C . GLU A 1 323 ? 15.957 12.732 -44.048 1.00 68.88 323 GLU A C 1
ATOM 2554 O O . GLU A 1 323 ? 16.763 12.487 -44.952 1.00 68.88 323 GLU A O 1
ATOM 2559 N N . VAL A 1 324 ? 15.403 13.936 -43.896 1.00 63.41 324 VAL A N 1
ATOM 2560 C CA . VAL A 1 324 ? 15.514 15.050 -44.846 1.00 63.41 324 VAL A CA 1
ATOM 2561 C C . VAL A 1 324 ? 16.630 16.042 -44.459 1.00 63.41 324 VAL A C 1
ATOM 2563 O O . VAL A 1 324 ? 17.259 16.633 -45.334 1.00 63.41 324 VAL A O 1
ATOM 2566 N N . GLY A 1 325 ? 16.955 16.159 -43.169 1.00 62.53 325 GLY A N 1
ATOM 2567 C CA . GLY A 1 325 ? 17.847 17.166 -42.583 1.00 62.53 325 GLY A CA 1
ATOM 2568 C C . GLY A 1 325 ? 17.078 18.342 -41.958 1.00 62.53 325 GLY A C 1
ATOM 2569 O O . GLY A 1 325 ? 16.017 18.719 -42.447 1.00 62.53 325 GLY A O 1
ATOM 2570 N N . GLU A 1 326 ? 17.622 18.943 -40.890 1.00 60.03 326 GLU A N 1
ATOM 2571 C CA . GLU A 1 326 ? 17.000 20.062 -40.138 1.00 60.03 326 GLU A CA 1
ATOM 2572 C C . GLU A 1 326 ? 16.798 21.358 -40.957 1.00 60.03 326 GLU A C 1
ATOM 2574 O O . GLU A 1 326 ? 16.084 22.253 -40.517 1.00 60.03 326 GLU A O 1
ATOM 2579 N N . GLU A 1 327 ? 17.371 21.447 -42.159 1.00 53.31 327 GLU A N 1
ATOM 2580 C CA . GLU A 1 327 ? 17.414 22.659 -42.994 1.00 53.31 327 GLU A CA 1
ATOM 2581 C C . GLU A 1 327 ? 16.331 22.711 -44.095 1.00 53.31 327 GLU A C 1
ATOM 2583 O O . GLU A 1 327 ? 16.313 23.644 -44.894 1.00 53.31 327 GLU A O 1
ATOM 2588 N N . VAL A 1 328 ? 15.420 21.731 -44.187 1.00 55.81 328 VAL A N 1
ATOM 2589 C CA . VAL A 1 328 ? 14.453 21.661 -45.302 1.00 55.81 328 VAL A CA 1
ATOM 2590 C C . VAL A 1 328 ? 13.012 21.797 -44.808 1.00 55.81 328 VAL A C 1
ATOM 2592 O O . VAL A 1 328 ? 12.458 20.904 -44.167 1.00 55.81 328 VAL A O 1
ATOM 2595 N N . SER A 1 329 ? 12.368 22.914 -45.158 1.00 59.03 329 SER A N 1
ATOM 2596 C CA . SER A 1 329 ? 10.933 23.110 -44.933 1.00 59.03 329 SER A CA 1
ATOM 2597 C C . SER A 1 329 ? 10.126 22.171 -45.833 1.00 59.03 329 SER A C 1
ATOM 2599 O O . SER A 1 329 ? 10.357 22.099 -47.039 1.00 59.03 329 SER A O 1
ATOM 2601 N N . ILE A 1 330 ? 9.121 21.489 -45.278 1.00 63.72 330 ILE A N 1
ATOM 2602 C CA . ILE A 1 330 ? 8.220 20.584 -46.022 1.00 63.72 330 ILE A CA 1
ATOM 2603 C C . ILE A 1 330 ? 7.547 21.299 -47.210 1.00 63.72 330 ILE A C 1
ATOM 2605 O O . ILE A 1 330 ? 7.260 20.678 -48.233 1.00 63.72 330 ILE A O 1
ATOM 2609 N N . GLN A 1 331 ? 7.370 22.622 -47.127 1.00 63.84 331 GLN A N 1
ATOM 2610 C CA . GLN A 1 331 ? 6.862 23.439 -48.233 1.00 63.84 331 GLN A CA 1
ATOM 2611 C C . GLN A 1 331 ? 7.824 23.504 -49.435 1.00 63.84 331 GLN A C 1
ATOM 2613 O O . GLN A 1 331 ? 7.357 23.551 -50.568 1.00 63.84 331 GLN A O 1
ATOM 2618 N N . GLN A 1 332 ? 9.143 23.448 -49.219 1.00 60.91 332 GLN A N 1
ATOM 2619 C CA . GLN A 1 332 ? 10.156 23.463 -50.288 1.00 60.91 332 GLN A CA 1
ATOM 2620 C C . GLN A 1 332 ? 10.322 22.096 -50.979 1.00 60.91 332 GLN A C 1
ATOM 2622 O O . GLN A 1 332 ? 10.724 22.033 -52.144 1.00 60.91 332 GLN A O 1
ATOM 2627 N N . LEU A 1 333 ? 9.983 21.000 -50.289 1.00 61.94 333 LEU A N 1
ATOM 2628 C CA . LEU A 1 333 ? 9.928 19.655 -50.880 1.00 61.94 333 LEU A CA 1
ATOM 2629 C C . LEU A 1 333 ? 8.745 19.505 -51.840 1.00 61.94 333 LEU A C 1
ATOM 2631 O O . LEU A 1 333 ? 8.890 18.906 -52.902 1.00 61.94 333 LEU A O 1
ATOM 2635 N N . LEU A 1 334 ? 7.592 20.090 -51.498 1.00 60.00 334 LEU A N 1
ATOM 2636 C CA . LEU A 1 334 ? 6.410 20.080 -52.365 1.00 60.00 334 LEU A CA 1
ATOM 2637 C C . LEU A 1 334 ? 6.639 20.844 -53.678 1.00 60.00 334 LEU A C 1
ATOM 2639 O O . LEU A 1 334 ? 6.078 20.465 -54.701 1.00 60.00 334 LEU A O 1
ATOM 2643 N N . SER A 1 335 ? 7.481 21.883 -53.670 1.00 64.31 335 SER A N 1
ATOM 2644 C CA . SER A 1 335 ? 7.790 22.688 -54.858 1.00 64.31 335 SER A CA 1
ATOM 2645 C C . SER A 1 335 ? 8.924 22.135 -55.734 1.00 64.31 335 SER A C 1
ATOM 2647 O O . SER A 1 335 ? 9.131 22.647 -56.830 1.00 64.31 335 SER A O 1
ATOM 2649 N N . THR A 1 336 ? 9.664 21.110 -55.289 1.00 58.22 336 THR A N 1
ATOM 2650 C CA . THR A 1 336 ? 10.883 20.628 -55.974 1.00 58.22 336 THR A CA 1
ATOM 2651 C C . THR A 1 336 ? 10.807 19.122 -56.251 1.00 58.22 336 THR A C 1
ATOM 2653 O O . THR A 1 336 ? 11.461 18.312 -55.603 1.00 58.22 336 THR A O 1
ATOM 2656 N N . SER A 1 337 ? 9.993 18.716 -57.224 1.00 51.06 337 SER A N 1
ATOM 2657 C CA . SER A 1 337 ? 9.563 17.317 -57.410 1.00 51.06 337 SER A CA 1
ATOM 2658 C C . SER A 1 337 ? 10.532 16.380 -58.162 1.00 51.06 337 SER A C 1
ATOM 2660 O O . SER A 1 337 ? 10.071 15.416 -58.765 1.00 51.06 337 SER A O 1
ATOM 2662 N N . GLY A 1 338 ? 11.854 16.603 -58.166 1.00 56.06 338 GLY A N 1
ATOM 2663 C CA . GLY A 1 338 ? 12.733 15.726 -58.972 1.00 56.06 338 GLY A CA 1
ATOM 2664 C C . GLY A 1 338 ? 14.224 15.655 -58.649 1.00 56.06 338 GLY A C 1
ATOM 2665 O O . GLY A 1 338 ? 14.847 14.641 -58.947 1.00 56.06 338 GLY A O 1
ATOM 2666 N N . ASN A 1 339 ? 14.811 16.667 -58.008 1.00 57.72 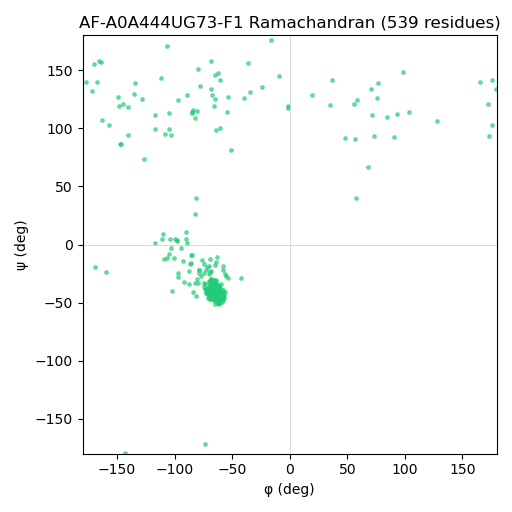339 ASN A N 1
ATOM 2667 C CA . ASN A 1 339 ? 16.270 16.727 -57.804 1.00 57.72 339 ASN A CA 1
ATOM 2668 C C . ASN A 1 339 ? 16.709 16.523 -56.348 1.00 57.72 339 ASN A C 1
ATOM 2670 O O . ASN A 1 339 ? 17.878 16.727 -56.017 1.00 57.72 339 ASN A O 1
ATOM 2674 N N . TRP A 1 340 ? 15.792 16.136 -55.464 1.00 61.06 340 TRP A N 1
ATOM 2675 C CA . TRP A 1 340 ? 16.102 16.018 -54.047 1.00 61.06 340 TRP A CA 1
ATOM 2676 C C . TRP A 1 340 ? 16.719 14.648 -53.720 1.00 61.06 340 TRP A C 1
ATOM 2678 O O . TRP A 1 340 ? 16.063 13.614 -53.839 1.00 61.06 340 TRP A O 1
ATOM 2688 N N . ARG A 1 341 ? 17.996 14.637 -53.313 1.00 64.31 341 ARG A N 1
ATOM 2689 C CA . ARG A 1 341 ? 18.674 13.470 -52.723 1.00 64.31 341 ARG A CA 1
ATOM 2690 C C . ARG A 1 341 ? 18.641 13.598 -51.205 1.00 64.31 341 ARG A C 1
ATOM 2692 O O . ARG A 1 341 ? 19.108 14.600 -50.670 1.00 64.31 341 ARG A O 1
ATOM 2699 N N . GLY A 1 342 ? 18.114 12.583 -50.525 1.00 69.56 342 GLY A N 1
ATOM 2700 C CA . GLY A 1 342 ? 17.975 12.605 -49.070 1.00 69.56 342 GLY A CA 1
ATOM 2701 C C . GLY A 1 342 ? 19.305 12.549 -48.323 1.00 69.56 342 GLY A C 1
ATOM 2702 O O . GLY A 1 342 ? 20.308 12.050 -48.840 1.00 69.56 342 GLY A O 1
ATOM 2703 N N . ARG A 1 343 ? 19.307 13.020 -47.069 1.00 71.69 343 ARG A N 1
ATOM 2704 C CA . ARG A 1 343 ? 20.495 13.023 -46.200 1.00 71.69 343 ARG A CA 1
ATOM 2705 C C . ARG A 1 343 ? 21.057 11.616 -46.015 1.00 71.69 343 ARG A C 1
ATOM 2707 O O . ARG A 1 343 ? 22.269 11.438 -46.043 1.00 71.69 343 ARG A O 1
ATOM 2714 N N . SER A 1 344 ? 20.197 10.610 -45.879 1.00 71.38 344 SER A N 1
ATOM 2715 C CA . SER A 1 344 ? 20.604 9.200 -45.810 1.00 71.38 344 SER A CA 1
ATOM 2716 C C . SER A 1 344 ? 21.360 8.748 -47.066 1.00 71.38 344 SER A C 1
ATOM 2718 O O . SER A 1 344 ? 22.402 8.105 -46.963 1.00 71.38 344 SER A O 1
ATOM 2720 N N . GLN A 1 345 ? 20.900 9.151 -48.251 1.00 76.00 345 GLN A N 1
ATOM 2721 C CA . GLN A 1 345 ? 21.557 8.857 -49.525 1.00 76.00 345 GLN A CA 1
ATOM 2722 C C . GLN A 1 345 ? 22.876 9.626 -49.677 1.00 76.00 345 GLN A C 1
ATOM 2724 O O . GLN A 1 345 ? 23.848 9.083 -50.199 1.00 76.00 345 GLN A O 1
ATOM 2729 N N . GLN A 1 346 ? 22.938 10.865 -49.184 1.00 78.50 346 GLN A N 1
ATOM 2730 C CA . GLN A 1 346 ? 24.165 11.658 -49.158 1.00 78.50 346 GLN A CA 1
ATOM 2731 C C . GLN A 1 346 ? 25.201 11.067 -48.191 1.00 78.50 346 GLN A C 1
ATOM 2733 O O . GLN A 1 346 ? 26.374 10.974 -48.544 1.00 78.50 346 GLN A O 1
ATOM 2738 N N . ILE A 1 347 ? 24.775 10.600 -47.012 1.00 78.81 347 ILE A N 1
ATOM 2739 C CA . ILE A 1 347 ? 25.630 9.890 -46.052 1.00 78.81 347 ILE A CA 1
ATOM 2740 C C . ILE A 1 347 ? 26.146 8.589 -46.664 1.00 78.81 347 ILE A C 1
ATOM 2742 O O . ILE A 1 347 ? 27.345 8.346 -46.602 1.00 78.81 347 ILE A O 1
ATOM 2746 N N . LEU A 1 348 ? 25.294 7.787 -47.307 1.00 84.31 348 LEU A N 1
ATOM 2747 C CA . LEU A 1 348 ? 25.721 6.556 -47.982 1.00 84.31 348 LEU A CA 1
ATOM 2748 C C . LEU A 1 348 ? 26.718 6.834 -49.113 1.00 84.31 348 LEU A C 1
ATOM 2750 O O . LEU A 1 348 ? 27.729 6.144 -49.228 1.00 84.31 348 LEU A O 1
ATOM 2754 N N . ALA A 1 349 ? 26.479 7.870 -49.920 1.00 85.56 349 ALA A N 1
ATOM 2755 C CA . ALA A 1 349 ? 27.408 8.273 -50.972 1.00 85.56 349 ALA A CA 1
ATOM 2756 C C . ALA A 1 349 ? 28.764 8.714 -50.397 1.00 85.56 349 ALA A C 1
ATOM 2758 O O . ALA A 1 349 ? 29.806 8.322 -50.920 1.00 85.56 349 ALA A O 1
ATOM 2759 N N . LEU A 1 350 ? 28.763 9.479 -49.300 1.00 87.94 350 LEU A N 1
ATOM 2760 C CA . LEU A 1 350 ? 29.983 9.892 -48.605 1.00 87.94 350 LEU A CA 1
ATOM 2761 C C . LEU A 1 350 ? 30.700 8.708 -47.949 1.00 87.94 350 LEU A C 1
ATOM 2763 O O . LEU A 1 350 ? 31.913 8.606 -48.076 1.00 87.94 350 LEU A O 1
ATOM 2767 N N . GLN A 1 351 ? 29.982 7.787 -47.309 1.00 88.62 351 GLN A N 1
ATOM 2768 C CA . GLN A 1 351 ? 30.555 6.576 -46.714 1.00 88.62 351 GLN A CA 1
ATOM 2769 C C . GLN A 1 351 ? 31.199 5.671 -47.768 1.00 88.62 351 GLN A C 1
ATOM 2771 O O . GLN A 1 351 ? 32.294 5.161 -47.544 1.00 88.62 351 GLN A O 1
ATOM 2776 N N . ASN A 1 352 ? 30.560 5.503 -48.928 1.00 89.56 352 ASN A N 1
ATOM 2777 C CA . ASN A 1 352 ? 31.150 4.772 -50.049 1.00 89.56 352 ASN A CA 1
ATOM 2778 C C . ASN A 1 352 ? 32.395 5.488 -50.578 1.00 89.56 352 ASN A C 1
ATOM 2780 O O . ASN A 1 352 ? 33.424 4.854 -50.771 1.00 89.56 352 ASN A O 1
ATOM 2784 N N . ARG A 1 353 ? 32.348 6.819 -50.716 1.00 91.44 353 ARG A N 1
ATOM 2785 C CA . ARG A 1 353 ? 33.504 7.603 -51.166 1.00 91.44 353 ARG A CA 1
ATOM 2786 C C . ARG A 1 353 ? 34.676 7.535 -50.185 1.00 91.44 353 ARG A C 1
ATOM 2788 O O . ARG A 1 353 ? 35.813 7.436 -50.626 1.00 91.44 353 ARG A O 1
ATOM 2795 N N . VAL A 1 354 ? 34.411 7.575 -48.879 1.00 91.62 354 VAL A N 1
ATOM 2796 C CA . VAL A 1 354 ? 35.429 7.407 -47.830 1.00 91.62 354 VAL A CA 1
ATOM 2797 C C . VAL A 1 354 ? 36.041 6.013 -47.915 1.00 91.62 354 VAL A C 1
ATOM 2799 O O . VAL A 1 354 ? 37.257 5.908 -47.965 1.00 91.62 354 VAL A O 1
ATOM 2802 N N . ARG A 1 355 ? 35.225 4.963 -48.050 1.00 91.69 355 ARG A N 1
ATOM 2803 C CA . ARG A 1 355 ? 35.702 3.582 -48.207 1.00 91.69 355 ARG A CA 1
ATOM 2804 C C . ARG A 1 355 ? 36.556 3.391 -49.464 1.00 91.69 355 ARG A C 1
ATOM 2806 O O . ARG A 1 355 ? 37.585 2.723 -49.411 1.00 91.69 355 ARG A O 1
ATOM 2813 N N . ASP A 1 356 ? 36.159 3.997 -50.581 1.00 90.88 356 ASP A N 1
ATOM 2814 C CA . ASP A 1 356 ? 36.929 3.970 -51.827 1.00 90.88 356 ASP A CA 1
ATOM 2815 C C . ASP A 1 356 ? 38.276 4.685 -51.663 1.00 90.88 356 ASP A C 1
ATOM 2817 O O . ASP A 1 356 ? 39.305 4.179 -52.106 1.00 90.88 356 ASP A O 1
ATOM 2821 N N . LEU A 1 357 ? 38.287 5.847 -51.000 1.00 90.06 357 LEU A N 1
ATOM 2822 C CA . LEU A 1 357 ? 39.507 6.603 -50.710 1.00 90.06 357 LEU A CA 1
ATOM 2823 C C . LEU A 1 357 ? 40.416 5.868 -49.717 1.00 90.06 357 LEU A C 1
ATOM 2825 O O . LEU A 1 357 ? 41.627 5.859 -49.905 1.00 90.06 357 LEU A O 1
ATOM 2829 N N . GLU A 1 358 ? 39.856 5.211 -48.702 1.00 85.94 358 GLU A N 1
ATOM 2830 C CA . GLU A 1 358 ? 40.587 4.352 -47.764 1.00 85.94 358 GLU A CA 1
ATOM 2831 C C . GLU A 1 358 ? 41.199 3.142 -48.478 1.00 85.94 358 GLU A C 1
ATOM 2833 O O . GLU A 1 358 ? 42.360 2.811 -48.242 1.00 85.94 358 GLU A O 1
ATOM 2838 N N . SER A 1 359 ? 40.465 2.517 -49.405 1.00 83.88 359 SER A N 1
ATOM 2839 C CA . SER A 1 359 ? 40.979 1.419 -50.231 1.00 83.88 359 SER A CA 1
ATOM 2840 C C . SER A 1 359 ? 42.110 1.885 -51.150 1.00 83.88 359 SER A C 1
ATOM 2842 O O . SER A 1 359 ? 43.154 1.236 -51.224 1.00 83.88 359 SER A O 1
ATOM 2844 N N . GLN A 1 360 ? 41.955 3.045 -51.793 1.00 87.38 360 GLN A N 1
ATOM 2845 C CA . GLN A 1 360 ? 43.005 3.658 -52.612 1.00 87.38 360 GLN A CA 1
ATOM 2846 C C . GLN A 1 360 ? 44.233 4.036 -51.774 1.00 87.38 360 GLN A C 1
ATOM 2848 O O . GLN A 1 360 ? 45.364 3.837 -52.219 1.00 87.38 360 GLN A O 1
ATOM 2853 N N . LEU A 1 361 ? 44.034 4.517 -50.543 1.00 78.38 361 LEU A N 1
ATOM 2854 C CA . LEU A 1 361 ? 45.119 4.823 -49.618 1.00 78.38 361 LEU A CA 1
ATOM 2855 C C . LEU A 1 361 ? 45.841 3.543 -49.171 1.00 78.38 361 LEU A C 1
ATOM 2857 O O . LEU A 1 361 ? 47.069 3.509 -49.199 1.00 78.38 361 LEU A O 1
ATOM 2861 N N . GLY A 1 362 ? 45.112 2.471 -48.855 1.00 75.12 362 GLY A N 1
ATOM 2862 C CA . GLY A 1 362 ? 45.678 1.159 -48.524 1.00 75.12 362 GLY A CA 1
ATOM 2863 C C . GLY A 1 362 ? 46.501 0.562 -49.669 1.00 75.12 362 GLY A C 1
ATOM 2864 O O . GLY A 1 362 ? 47.625 0.109 -49.454 1.00 75.12 362 GLY A O 1
ATOM 2865 N N . GLN A 1 363 ? 46.007 0.665 -50.905 1.00 73.75 363 GLN A N 1
ATOM 2866 C CA . GLN A 1 363 ? 46.735 0.242 -52.106 1.00 73.75 363 GLN A CA 1
ATOM 2867 C C . GLN A 1 363 ? 47.977 1.113 -52.368 1.00 73.75 363 GLN A C 1
ATOM 2869 O O . GLN A 1 363 ? 49.037 0.599 -52.730 1.00 73.75 363 GLN A O 1
ATOM 2874 N N . SER A 1 364 ? 47.894 2.429 -52.129 1.00 62.81 364 SER A N 1
ATOM 2875 C CA . SER A 1 364 ? 49.047 3.338 -52.229 1.00 62.81 364 SER A CA 1
ATOM 2876 C C . SER A 1 364 ? 50.095 3.097 -51.134 1.00 62.81 364 SER A C 1
ATOM 2878 O O . SER A 1 364 ? 51.290 3.265 -51.376 1.00 62.81 364 SER A O 1
ATOM 2880 N N . SER A 1 365 ? 49.658 2.643 -49.955 1.00 58.62 365 SER A N 1
ATOM 2881 C CA . SER A 1 365 ? 50.509 2.287 -48.818 1.00 58.62 365 SER A CA 1
ATOM 2882 C C . SER A 1 365 ? 51.260 0.973 -49.067 1.00 58.62 365 SER A C 1
ATOM 2884 O O . SER A 1 365 ? 52.465 0.904 -48.833 1.00 58.62 365 SER A O 1
ATOM 2886 N N . GLN A 1 366 ? 50.601 -0.030 -49.660 1.00 56.50 366 GLN A N 1
ATOM 2887 C CA . GLN A 1 366 ? 51.243 -1.287 -50.072 1.00 56.50 366 GLN A CA 1
ATOM 2888 C C . GLN A 1 366 ? 52.260 -1.102 -51.206 1.00 56.50 366 GLN A C 1
ATOM 2890 O O . GLN A 1 366 ? 53.274 -1.794 -51.232 1.00 56.50 366 GLN A O 1
ATOM 2895 N N . ARG A 1 367 ? 52.066 -0.123 -52.102 1.00 50.38 367 ARG A N 1
ATOM 2896 C CA . ARG A 1 367 ? 53.034 0.175 -53.175 1.00 50.38 367 ARG A CA 1
ATOM 2897 C C . ARG A 1 367 ? 54.354 0.776 -52.663 1.00 50.38 367 ARG A C 1
ATOM 2899 O O . ARG A 1 367 ? 55.315 0.845 -53.423 1.00 50.38 367 ARG A O 1
ATOM 2906 N N . ARG A 1 368 ? 54.420 1.210 -51.398 1.00 50.25 368 ARG A N 1
ATOM 2907 C CA . ARG A 1 368 ? 55.602 1.866 -50.814 1.00 50.25 368 ARG A CA 1
ATOM 2908 C C . ARG A 1 368 ? 56.545 0.920 -50.061 1.00 50.25 368 ARG A C 1
ATOM 2910 O O . ARG A 1 368 ? 57.586 1.378 -49.609 1.00 50.25 368 ARG A O 1
ATOM 2917 N N . GLN A 1 369 ? 56.219 -0.368 -49.932 1.00 48.00 369 GLN A N 1
ATOM 2918 C CA . GLN A 1 369 ? 57.059 -1.326 -49.205 1.00 48.00 369 GLN A CA 1
ATOM 2919 C C . GLN A 1 369 ? 57.766 -2.311 -50.148 1.00 48.00 369 GLN A C 1
ATOM 2921 O O . GLN A 1 369 ? 57.226 -3.354 -50.505 1.00 48.00 369 GLN A O 1
ATOM 2926 N N . VAL A 1 370 ? 59.007 -1.975 -50.511 1.00 34.97 370 VAL A N 1
ATOM 2927 C CA . VAL A 1 370 ? 60.070 -2.895 -50.967 1.00 34.97 370 VAL A CA 1
ATOM 2928 C C . VAL A 1 370 ? 61.350 -2.463 -50.207 1.00 34.97 370 VAL A C 1
ATOM 2930 O O . VAL A 1 370 ? 61.492 -1.265 -49.958 1.00 34.97 370 VAL A O 1
ATOM 2933 N N . PRO A 1 371 ? 62.203 -3.383 -49.710 1.00 53.72 371 PRO A N 1
ATOM 2934 C CA . PRO A 1 371 ? 62.541 -3.405 -48.283 1.00 53.72 371 PRO A CA 1
ATOM 2935 C C . PRO A 1 371 ? 63.951 -2.914 -47.910 1.00 53.72 371 PRO A C 1
ATOM 2937 O O . PRO A 1 371 ? 64.842 -2.829 -48.748 1.00 53.72 371 PRO A O 1
ATOM 2940 N N . ALA A 1 372 ? 64.115 -2.779 -46.586 1.00 38.47 372 ALA A N 1
ATOM 2941 C CA . ALA A 1 372 ? 65.346 -2.729 -45.792 1.00 38.47 372 ALA A CA 1
ATOM 2942 C C . ALA A 1 372 ? 66.039 -1.358 -45.682 1.00 38.47 372 ALA A C 1
ATOM 2944 O O . ALA A 1 372 ? 66.686 -0.898 -46.613 1.00 38.47 372 ALA A O 1
ATOM 2945 N N . LEU A 1 373 ? 65.993 -0.748 -44.489 1.00 33.59 373 LEU A N 1
ATOM 2946 C CA . LEU A 1 373 ? 67.079 -0.818 -43.496 1.00 33.59 373 LEU A CA 1
ATOM 2947 C C . LEU A 1 373 ? 66.781 0.065 -42.257 1.00 33.59 373 LEU A C 1
ATOM 2949 O O . LEU A 1 373 ? 66.236 1.155 -42.365 1.00 33.59 373 LEU A O 1
ATOM 2953 N N . THR A 1 374 ? 67.159 -0.470 -41.090 1.00 41.34 374 THR A N 1
ATOM 2954 C CA . THR A 1 374 ? 67.526 0.198 -39.820 1.00 41.34 374 THR A CA 1
ATOM 2955 C C . THR A 1 374 ? 66.628 1.301 -39.237 1.00 41.34 374 THR A C 1
ATOM 2957 O O . THR A 1 374 ? 66.804 2.504 -39.410 1.00 41.34 374 THR A O 1
ATOM 2960 N N . MET A 1 375 ? 65.734 0.799 -38.390 1.00 47.00 375 MET A N 1
ATOM 2961 C CA . MET A 1 375 ? 65.029 1.413 -37.269 1.00 47.00 375 MET A CA 1
ATOM 2962 C C . MET A 1 375 ? 65.983 2.118 -36.291 1.00 47.00 375 MET A C 1
ATOM 2964 O O . MET A 1 375 ? 66.339 1.530 -35.286 1.00 47.00 375 MET A O 1
ATOM 2968 N N . GLU A 1 376 ? 66.412 3.347 -36.586 1.00 45.31 376 GLU A N 1
ATOM 2969 C CA . GLU A 1 376 ? 66.892 4.312 -35.569 1.00 45.31 376 GLU A CA 1
ATOM 2970 C C . GLU A 1 376 ? 67.085 5.739 -36.124 1.00 45.31 376 GLU A C 1
ATOM 2972 O O . GLU A 1 376 ? 67.004 6.702 -35.364 1.00 45.31 376 GLU A O 1
ATOM 2977 N N . GLU A 1 377 ? 67.201 5.925 -37.445 1.00 46.22 377 GLU A N 1
ATOM 2978 C CA . GLU A 1 377 ? 67.449 7.255 -38.039 1.00 46.22 377 GLU A CA 1
ATOM 2979 C C . GLU A 1 377 ? 66.172 8.030 -38.453 1.00 46.22 377 GLU A C 1
ATOM 2981 O O . GLU A 1 377 ? 66.200 9.248 -38.633 1.00 46.22 377 GLU A O 1
ATOM 2986 N N . GLU A 1 378 ? 65.007 7.373 -38.524 1.00 44.28 378 GLU A N 1
ATOM 2987 C CA . GLU A 1 378 ? 63.741 8.018 -38.932 1.00 44.28 378 GLU A CA 1
ATOM 2988 C C . GLU A 1 378 ? 62.965 8.703 -37.790 1.00 44.28 378 GLU A C 1
ATOM 2990 O O . GLU A 1 378 ? 62.124 9.565 -38.055 1.00 44.28 378 GLU A O 1
ATOM 2995 N N . MET A 1 379 ? 63.253 8.399 -36.516 1.00 43.59 379 MET A N 1
ATOM 2996 C CA . MET A 1 379 ? 62.498 8.979 -35.390 1.00 43.59 379 MET A CA 1
ATOM 2997 C C . MET A 1 379 ? 62.853 10.453 -35.116 1.00 43.59 379 MET A C 1
ATOM 2999 O O . MET A 1 379 ? 62.071 11.168 -34.490 1.00 43.59 379 MET A O 1
ATOM 3003 N N . LEU A 1 380 ? 63.985 10.942 -35.633 1.00 49.94 380 LEU A N 1
ATOM 3004 C CA . LEU A 1 380 ? 64.428 12.329 -35.441 1.00 49.94 380 LEU A CA 1
ATOM 3005 C C . LEU A 1 380 ? 64.284 13.217 -36.689 1.00 49.94 380 LEU A C 1
ATOM 3007 O O . LEU A 1 380 ? 64.348 14.437 -36.555 1.00 49.94 380 LEU A O 1
ATOM 3011 N N . SER A 1 381 ? 64.020 12.656 -37.876 1.00 47.22 381 SER A N 1
ATOM 3012 C CA . SER A 1 381 ? 64.095 13.418 -39.138 1.00 47.22 381 SER A CA 1
ATOM 3013 C C . SER A 1 381 ? 62.750 13.821 -39.767 1.00 47.22 381 SER A C 1
ATOM 3015 O O . SER A 1 381 ? 62.728 14.639 -40.683 1.00 47.22 381 SER A O 1
ATOM 3017 N N . LEU A 1 382 ? 61.601 13.344 -39.259 1.00 48.06 382 LEU A N 1
ATOM 3018 C CA . LEU A 1 382 ? 60.271 13.707 -39.800 1.00 48.06 382 LEU A CA 1
ATOM 3019 C C . LEU A 1 382 ? 59.401 14.595 -38.890 1.00 48.06 382 LEU A C 1
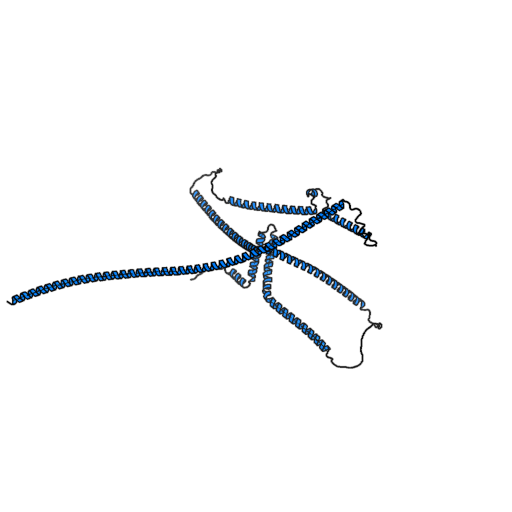ATOM 3021 O O . LEU A 1 382 ? 58.257 14.895 -39.226 1.00 48.06 382 LEU A O 1
ATOM 3025 N N . GLY A 1 383 ? 59.921 15.052 -37.747 1.00 48.53 383 GLY A N 1
ATOM 3026 C CA . GLY A 1 383 ? 59.186 15.939 -36.831 1.00 48.53 383 GLY A CA 1
ATOM 3027 C C . GLY A 1 383 ? 59.281 17.436 -37.159 1.00 48.53 383 GLY A C 1
ATOM 3028 O O . GLY A 1 383 ? 58.491 18.220 -36.632 1.00 48.53 383 GLY A O 1
ATOM 3029 N N . ALA A 1 384 ? 60.236 17.835 -38.006 1.00 47.81 384 ALA A N 1
ATOM 3030 C CA . ALA A 1 384 ? 60.681 19.228 -38.125 1.00 47.81 384 ALA A CA 1
ATOM 3031 C C . ALA A 1 384 ? 60.439 19.892 -39.494 1.00 47.81 384 ALA A C 1
ATOM 3033 O O . ALA A 1 384 ? 60.768 21.065 -39.660 1.00 47.81 384 ALA A O 1
ATOM 3034 N N . LEU A 1 385 ? 59.836 19.207 -40.471 1.00 49.44 385 LEU A N 1
ATOM 3035 C CA . LEU A 1 385 ? 59.525 19.817 -41.768 1.00 49.44 385 LEU A CA 1
ATOM 3036 C C . LEU A 1 385 ? 58.025 20.127 -41.874 1.00 49.44 385 LEU A C 1
ATOM 3038 O O . LEU A 1 385 ? 57.199 19.268 -42.158 1.00 49.44 385 LEU A O 1
ATOM 3042 N N . GLN A 1 386 ? 57.723 21.406 -41.622 1.00 55.22 386 GLN A N 1
ATOM 3043 C CA . GLN A 1 386 ? 56.434 22.100 -41.752 1.00 55.22 386 GLN A CA 1
ATOM 3044 C C . GLN A 1 386 ? 55.314 21.701 -40.777 1.00 55.22 386 GLN A C 1
ATOM 3046 O O . GLN A 1 386 ? 54.225 21.294 -41.177 1.00 55.22 386 GLN A O 1
ATOM 3051 N N . ARG A 1 387 ? 55.506 21.994 -39.484 1.00 56.81 387 ARG A N 1
ATOM 3052 C CA . ARG A 1 387 ? 54.370 22.471 -38.680 1.00 56.81 387 ARG A CA 1
ATOM 3053 C C . ARG A 1 387 ? 54.226 23.971 -38.879 1.00 56.81 387 ARG A C 1
ATOM 3055 O O . ARG A 1 387 ? 55.110 24.753 -38.549 1.00 56.81 387 ARG A O 1
ATOM 3062 N N . THR A 1 388 ? 53.112 24.377 -39.466 1.00 59.22 388 THR A N 1
ATOM 3063 C CA . THR A 1 388 ? 52.716 25.784 -39.510 1.00 59.22 388 THR A CA 1
ATOM 3064 C C . THR A 1 388 ? 52.429 26.270 -38.080 1.00 59.22 388 THR A C 1
ATOM 3066 O O . THR A 1 388 ? 51.861 25.518 -37.283 1.00 59.22 388 THR A O 1
ATOM 3069 N N . PRO A 1 389 ? 52.720 27.537 -37.733 1.00 63.81 389 PRO A N 1
ATOM 3070 C CA . PRO A 1 389 ? 52.429 28.089 -36.401 1.00 63.81 389 PRO A CA 1
ATOM 3071 C C . PRO A 1 389 ? 50.934 28.019 -36.028 1.00 63.81 389 PRO A C 1
ATOM 3073 O O . PRO A 1 389 ? 50.565 28.090 -34.857 1.00 63.81 389 PRO A O 1
ATOM 3076 N N . VAL A 1 390 ? 50.053 27.851 -37.020 1.00 64.12 390 VAL A N 1
ATOM 3077 C CA . VAL A 1 390 ? 48.611 27.632 -36.843 1.00 64.12 390 VAL A CA 1
ATOM 3078 C C . VAL A 1 390 ? 48.309 26.216 -36.332 1.00 64.12 390 VAL A C 1
ATOM 3080 O O . VAL A 1 390 ? 47.449 26.049 -35.468 1.00 64.12 390 VAL A O 1
ATOM 3083 N N . GLN A 1 391 ? 49.030 25.194 -36.804 1.00 69.00 391 GLN A N 1
ATOM 3084 C CA . GLN A 1 391 ? 48.849 23.803 -36.368 1.00 69.00 391 GLN A CA 1
ATOM 3085 C C . GLN A 1 391 ? 49.295 23.592 -34.912 1.00 69.00 391 GLN A C 1
ATOM 3087 O O . GLN A 1 391 ? 48.594 22.910 -34.164 1.00 69.00 391 GLN A O 1
ATOM 3092 N N . ASP A 1 392 ? 50.374 24.242 -34.468 1.00 71.62 392 ASP A N 1
ATOM 3093 C CA . ASP A 1 392 ? 50.818 24.171 -33.065 1.00 71.62 392 ASP A CA 1
ATOM 3094 C C . ASP A 1 392 ? 49.868 24.906 -32.100 1.00 71.62 392 ASP A C 1
ATOM 3096 O O . ASP A 1 392 ? 49.627 24.444 -30.977 1.00 71.62 392 ASP A O 1
ATOM 3100 N N . ARG A 1 393 ? 49.243 26.008 -32.547 1.00 78.12 393 ARG A N 1
ATOM 3101 C CA . ARG A 1 393 ? 48.164 26.684 -31.800 1.00 78.12 393 ARG A CA 1
ATOM 3102 C C . ARG A 1 393 ? 46.925 25.797 -31.671 1.00 78.12 393 ARG A C 1
ATOM 3104 O O . ARG A 1 393 ? 46.349 25.714 -30.587 1.00 78.12 393 ARG A O 1
ATOM 3111 N N . ASN A 1 394 ? 46.548 25.095 -32.739 1.00 82.81 394 ASN A N 1
ATOM 3112 C CA . ASN A 1 394 ? 45.424 24.157 -32.721 1.00 82.81 394 ASN A CA 1
ATOM 3113 C C . ASN A 1 394 ? 45.693 22.961 -31.794 1.00 82.81 394 ASN A C 1
ATOM 3115 O O . ASN A 1 394 ? 44.835 22.623 -30.985 1.00 82.81 394 ASN A O 1
ATOM 3119 N N . LEU A 1 395 ? 46.892 22.375 -31.834 1.00 86.19 395 LEU A N 1
ATOM 3120 C CA . LEU A 1 395 ? 47.303 21.297 -30.925 1.00 86.19 395 LEU A CA 1
ATOM 3121 C C . LEU A 1 395 ? 47.288 21.730 -29.455 1.00 86.19 395 LEU A C 1
ATOM 3123 O O . LEU A 1 395 ? 46.807 20.993 -28.596 1.00 86.19 395 LEU A O 1
ATOM 3127 N N . SER A 1 396 ? 47.774 22.935 -29.157 1.00 84.88 396 SER A N 1
ATOM 3128 C CA . SER A 1 396 ? 47.741 23.482 -27.796 1.00 84.88 396 SER A CA 1
ATOM 3129 C C . SER A 1 396 ? 46.306 23.697 -27.307 1.00 84.88 396 SER A C 1
ATOM 3131 O O . SER A 1 396 ? 45.994 23.331 -26.176 1.00 84.88 396 SER A O 1
ATOM 3133 N N . ARG A 1 397 ? 45.414 24.196 -28.176 1.00 88.62 397 ARG A N 1
ATOM 3134 C CA . ARG A 1 397 ? 43.982 24.361 -27.881 1.00 88.62 397 ARG A CA 1
ATOM 3135 C C . ARG A 1 397 ? 43.256 23.024 -27.696 1.00 88.62 397 ARG A C 1
ATOM 3137 O O . ARG A 1 397 ? 42.388 22.915 -26.838 1.00 88.62 397 ARG A O 1
ATOM 3144 N N . ILE A 1 398 ? 43.610 21.995 -28.465 1.00 86.44 398 ILE A N 1
ATOM 3145 C CA . ILE A 1 398 ? 43.075 20.638 -28.275 1.00 86.44 398 ILE A CA 1
ATOM 3146 C C . ILE A 1 398 ? 43.502 20.098 -26.908 1.00 86.44 398 ILE A C 1
ATOM 3148 O O . ILE A 1 398 ? 42.652 19.652 -26.146 1.00 86.44 398 ILE A O 1
ATOM 3152 N N . ARG A 1 399 ? 44.781 20.240 -26.538 1.00 92.88 399 ARG A N 1
ATOM 3153 C CA . ARG A 1 399 ? 45.285 19.807 -25.225 1.00 92.88 399 ARG A CA 1
ATOM 3154 C C . ARG A 1 399 ? 44.639 20.551 -24.054 1.00 92.88 399 ARG A C 1
ATOM 3156 O O . ARG A 1 399 ? 44.448 19.953 -22.999 1.00 92.88 399 ARG A O 1
ATOM 3163 N N . THR A 1 400 ? 44.323 21.843 -24.190 1.00 92.81 400 THR A N 1
ATOM 3164 C CA . THR A 1 400 ? 43.578 22.571 -23.146 1.00 92.81 400 THR A CA 1
ATOM 3165 C C . THR A 1 400 ? 42.145 22.068 -23.037 1.00 92.81 400 THR A C 1
ATOM 3167 O O . THR A 1 400 ? 41.724 21.761 -21.928 1.00 92.81 400 THR A O 1
ATOM 3170 N N . MET A 1 401 ? 41.442 21.869 -24.159 1.00 89.38 401 MET A N 1
ATOM 3171 C CA . MET A 1 401 ? 40.086 21.301 -24.148 1.00 89.38 401 MET A CA 1
ATOM 3172 C C . MET A 1 401 ? 40.053 19.867 -23.598 1.00 89.38 401 MET A C 1
ATOM 3174 O O . MET A 1 401 ? 39.127 19.507 -22.880 1.00 89.38 401 MET A O 1
ATOM 3178 N N . GLU A 1 402 ? 41.059 19.040 -23.892 1.00 90.38 402 GLU A N 1
ATOM 3179 C CA . GLU A 1 402 ? 41.187 17.692 -23.325 1.00 90.38 402 GLU A CA 1
ATOM 3180 C C . GLU A 1 402 ? 41.410 17.731 -21.815 1.00 90.38 402 GLU A C 1
ATOM 3182 O O . GLU A 1 402 ? 40.801 16.944 -21.091 1.00 90.38 402 GLU A O 1
ATOM 3187 N N . ARG A 1 403 ? 42.240 18.661 -21.329 1.00 94.88 403 ARG A N 1
ATOM 3188 C CA . ARG A 1 403 ? 42.471 18.848 -19.894 1.00 94.88 403 ARG A CA 1
ATOM 3189 C C . ARG A 1 403 ? 41.209 19.333 -19.186 1.00 94.88 403 ARG A C 1
ATOM 3191 O O . ARG A 1 403 ? 40.824 18.730 -18.197 1.00 94.88 403 ARG A O 1
ATOM 3198 N N . GLU A 1 404 ? 40.516 20.329 -19.731 1.00 93.62 404 GLU A N 1
ATOM 3199 C CA . GLU A 1 404 ? 39.238 20.822 -19.196 1.00 93.62 404 GLU A CA 1
ATOM 3200 C C . GLU A 1 404 ? 38.159 19.727 -19.206 1.00 93.62 404 GLU A C 1
ATOM 3202 O O . GLU A 1 404 ? 37.425 19.547 -18.232 1.00 93.62 404 GLU A O 1
ATOM 3207 N N . ARG A 1 405 ? 38.085 18.927 -20.277 1.00 93.06 405 ARG A N 1
ATOM 3208 C CA . ARG A 1 405 ? 37.181 17.771 -20.354 1.00 93.06 405 ARG A CA 1
ATOM 3209 C C . ARG A 1 405 ? 37.536 16.704 -19.317 1.00 93.06 405 ARG A C 1
ATOM 3211 O O . ARG A 1 405 ? 36.641 16.098 -18.735 1.00 93.06 405 ARG A O 1
ATOM 3218 N N . LYS A 1 406 ? 38.826 16.469 -19.074 1.00 95.06 406 LYS A N 1
ATOM 3219 C CA . LYS A 1 406 ? 39.286 15.530 -18.049 1.00 95.06 406 LYS A CA 1
ATOM 3220 C C . LYS A 1 406 ? 38.964 16.042 -16.646 1.00 95.06 406 LYS A C 1
ATOM 3222 O O . LYS A 1 406 ?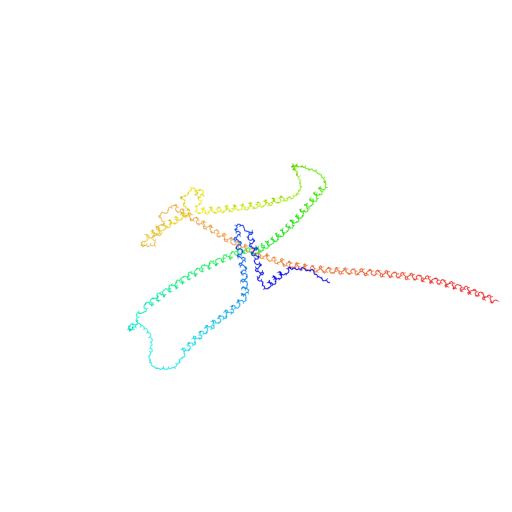 38.364 15.309 -15.876 1.00 95.06 406 LYS A O 1
ATOM 3227 N N . GLU A 1 407 ? 39.256 17.305 -16.349 1.00 94.94 407 GLU A N 1
ATOM 3228 C CA . GLU A 1 407 ? 38.959 17.937 -15.059 1.00 94.94 407 GLU A CA 1
ATOM 3229 C C . GLU A 1 407 ? 37.454 17.978 -14.763 1.00 94.94 407 GLU A C 1
ATOM 3231 O O . GLU A 1 407 ? 37.036 17.742 -13.634 1.00 94.94 407 GLU A O 1
ATOM 3236 N N . THR A 1 408 ? 36.614 18.259 -15.763 1.00 93.31 408 THR A N 1
ATOM 3237 C CA . THR A 1 408 ? 35.149 18.208 -15.601 1.00 93.31 408 THR A CA 1
ATOM 3238 C C . THR A 1 408 ? 34.648 16.785 -15.386 1.00 93.31 408 THR A C 1
ATOM 3240 O O . THR A 1 408 ? 33.765 16.579 -14.557 1.00 93.31 408 THR A O 1
ATOM 3243 N N . SER A 1 409 ? 35.235 15.798 -16.069 1.00 85.69 409 SER A N 1
ATOM 3244 C CA . SER A 1 409 ? 34.939 14.385 -15.826 1.00 85.69 409 SER A CA 1
ATOM 3245 C C . SER A 1 409 ? 35.348 13.955 -14.416 1.00 85.69 409 SER A C 1
ATOM 3247 O O . SER A 1 409 ? 34.565 13.287 -13.753 1.00 85.69 409 SER A O 1
ATOM 3249 N N . GLU A 1 410 ? 36.535 14.349 -13.951 1.00 95.69 410 GLU A N 1
ATOM 3250 C CA . GLU A 1 410 ? 37.047 14.034 -12.611 1.00 95.69 410 GLU A CA 1
ATOM 3251 C C . GLU A 1 410 ? 36.189 14.688 -11.513 1.00 95.69 410 GLU A C 1
ATOM 3253 O O . GLU A 1 410 ? 35.822 14.032 -10.536 1.00 95.69 410 GLU A O 1
ATOM 3258 N N . LYS A 1 411 ? 35.780 15.950 -11.704 1.00 97.00 411 LYS A N 1
ATOM 3259 C CA . LYS A 1 411 ? 34.823 16.634 -10.818 1.00 97.00 411 LYS A CA 1
ATOM 3260 C C . LYS A 1 411 ? 33.481 15.908 -10.772 1.00 97.00 411 LYS A C 1
ATOM 3262 O O . LYS A 1 411 ? 32.988 15.620 -9.689 1.00 97.00 411 LYS A O 1
ATOM 3267 N N . LEU A 1 412 ? 32.930 15.534 -11.928 1.00 94.50 412 LEU A N 1
ATOM 3268 C CA . LEU A 1 412 ? 31.654 14.820 -11.987 1.00 94.50 412 LEU A CA 1
ATOM 3269 C C . LEU A 1 412 ? 31.731 13.437 -11.321 1.00 94.50 412 LEU A C 1
ATOM 3271 O O . LEU A 1 412 ? 30.776 13.024 -10.669 1.00 94.50 412 LEU A O 1
ATOM 3275 N N . THR A 1 413 ? 32.855 12.723 -11.454 1.00 95.31 413 THR A N 1
ATOM 3276 C CA . THR A 1 413 ? 33.059 11.447 -10.750 1.00 95.31 413 THR A CA 1
ATOM 3277 C C . THR A 1 413 ? 33.165 11.633 -9.242 1.00 95.31 413 THR A C 1
ATOM 3279 O O . THR A 1 413 ? 32.580 10.850 -8.500 1.00 95.31 413 THR A O 1
ATOM 3282 N N . PHE A 1 414 ? 33.841 12.689 -8.784 1.00 97.88 414 PHE A N 1
ATOM 3283 C CA . PHE A 1 414 ? 33.917 13.012 -7.363 1.00 97.88 414 PHE A CA 1
ATOM 3284 C C . PHE A 1 414 ? 32.535 13.356 -6.792 1.00 97.88 414 PHE A C 1
ATOM 3286 O O . PHE A 1 414 ? 32.135 12.798 -5.772 1.00 97.88 414 PHE A O 1
ATOM 3293 N N . ASP A 1 415 ? 31.765 14.198 -7.484 1.00 96.44 415 ASP A N 1
ATOM 3294 C CA . ASP A 1 415 ? 30.403 14.556 -7.079 1.00 96.44 415 ASP A CA 1
ATOM 3295 C C . ASP A 1 415 ? 29.480 13.327 -7.058 1.00 96.44 415 ASP A C 1
ATOM 3297 O O . ASP A 1 415 ? 28.668 13.173 -6.145 1.00 96.44 415 ASP A O 1
ATOM 3301 N N . TYR A 1 416 ? 29.633 12.412 -8.022 1.00 95.94 416 TYR A N 1
ATOM 3302 C CA . TYR A 1 416 ? 28.913 11.138 -8.037 1.00 95.94 416 TYR A CA 1
ATOM 3303 C C . TYR A 1 416 ? 29.245 10.276 -6.812 1.00 95.94 416 TYR A C 1
ATOM 3305 O O . TYR A 1 416 ? 28.331 9.757 -6.171 1.00 95.94 416 TYR A O 1
ATOM 3313 N N . GLU A 1 417 ? 30.524 10.148 -6.448 1.00 97.75 417 GLU A N 1
ATOM 3314 C CA . GLU A 1 417 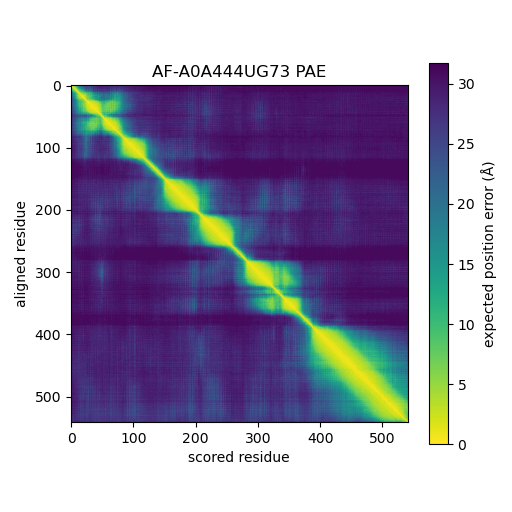? 30.943 9.395 -5.260 1.00 97.75 417 GLU A CA 1
ATOM 3315 C C . GLU A 1 417 ? 30.425 10.019 -3.958 1.00 97.75 417 GLU A C 1
ATOM 3317 O O . GLU A 1 417 ? 29.998 9.298 -3.051 1.00 97.75 417 GLU A O 1
ATOM 3322 N N . VAL A 1 418 ? 30.437 11.351 -3.847 1.00 97.94 418 VAL A N 1
ATOM 3323 C CA . VAL A 1 418 ? 29.878 12.067 -2.690 1.00 97.94 418 VAL A CA 1
ATOM 3324 C C . VAL A 1 418 ? 28.374 11.823 -2.598 1.00 97.94 418 VAL A C 1
ATOM 3326 O O . VAL A 1 418 ? 27.887 11.389 -1.553 1.00 97.94 418 VAL A O 1
ATOM 3329 N N . LEU A 1 419 ? 27.645 11.998 -3.702 1.00 96.50 419 LEU A N 1
ATOM 3330 C CA . LEU A 1 419 ? 26.199 11.787 -3.743 1.00 96.50 419 LEU A CA 1
ATOM 3331 C C . LEU A 1 419 ? 25.824 10.324 -3.456 1.00 96.50 419 LEU A C 1
ATOM 3333 O O . LEU A 1 419 ? 24.815 10.048 -2.804 1.00 96.50 419 LEU A O 1
ATOM 3337 N N . GLN A 1 420 ? 26.652 9.371 -3.891 1.00 97.06 420 GLN A N 1
ATOM 3338 C CA . GLN A 1 420 ? 26.485 7.955 -3.575 1.00 97.06 420 GLN A CA 1
ATOM 3339 C C . GLN A 1 420 ? 26.615 7.697 -2.066 1.00 97.06 420 GLN A C 1
ATOM 3341 O O . GLN A 1 420 ? 25.768 7.004 -1.494 1.00 97.06 420 GLN A O 1
ATOM 3346 N N . LYS A 1 421 ? 27.617 8.289 -1.402 1.00 98.25 421 LYS A N 1
ATOM 3347 C CA . LYS A 1 421 ? 27.790 8.188 0.058 1.00 98.25 421 LYS A CA 1
ATOM 3348 C C . LYS A 1 421 ? 26.623 8.824 0.814 1.00 98.25 421 LYS A C 1
ATOM 3350 O O . LYS A 1 421 ? 26.080 8.203 1.728 1.00 98.25 421 LYS A O 1
ATOM 3355 N N . GLU A 1 422 ? 26.174 10.008 0.405 1.00 97.00 422 GLU A N 1
ATOM 3356 C CA . GLU A 1 422 ? 25.009 10.673 1.005 1.00 97.00 422 GLU A CA 1
ATOM 3357 C C . GLU A 1 422 ? 23.733 9.834 0.863 1.00 97.00 422 GLU A C 1
ATOM 3359 O O . GLU A 1 422 ? 22.957 9.689 1.813 1.00 97.00 422 GLU A O 1
ATOM 3364 N N . HIS A 1 423 ? 23.528 9.215 -0.302 1.00 95.69 423 HIS A N 1
ATOM 3365 C CA . HIS A 1 423 ? 22.407 8.312 -0.530 1.00 95.69 423 HIS A CA 1
ATOM 3366 C C . HIS A 1 423 ? 22.469 7.076 0.385 1.00 95.69 423 HIS A C 1
ATOM 3368 O O . HIS A 1 423 ? 21.448 6.660 0.942 1.00 95.69 423 HIS A O 1
ATOM 3374 N N . GLU A 1 424 ? 23.653 6.496 0.600 1.00 97.31 424 GLU A N 1
ATOM 3375 C CA . GLU A 1 424 ? 23.842 5.393 1.548 1.00 97.31 424 GLU A CA 1
ATOM 3376 C C . GLU A 1 424 ? 23.552 5.805 2.999 1.00 97.31 424 GLU A C 1
ATOM 3378 O O . GLU A 1 424 ? 22.897 5.060 3.737 1.00 97.31 424 GLU A O 1
ATOM 3383 N N . GLU A 1 425 ? 23.980 6.995 3.419 1.00 97.56 425 GLU A N 1
ATOM 3384 C CA . GLU A 1 425 ? 23.674 7.533 4.746 1.00 97.56 425 GLU A CA 1
ATOM 3385 C C . GLU A 1 425 ? 22.179 7.797 4.939 1.00 97.56 425 GLU A C 1
ATOM 3387 O O . GLU A 1 425 ? 21.606 7.428 5.971 1.00 97.56 425 GLU A O 1
ATOM 3392 N N . LEU A 1 426 ? 21.514 8.388 3.944 1.00 96.12 426 LEU A N 1
ATOM 3393 C CA . LEU A 1 426 ? 20.066 8.598 3.958 1.00 96.12 426 LEU A CA 1
ATOM 3394 C C . LEU A 1 426 ? 19.311 7.271 4.010 1.00 96.12 426 LEU A C 1
ATOM 3396 O O . LEU A 1 426 ? 18.352 7.143 4.774 1.00 96.12 426 LEU A O 1
ATOM 3400 N N . LYS A 1 427 ? 19.773 6.253 3.279 1.00 97.81 427 LYS A N 1
ATOM 3401 C CA . LYS A 1 427 ? 19.214 4.898 3.343 1.00 97.81 427 LYS A CA 1
ATOM 3402 C C . LYS A 1 427 ? 19.339 4.309 4.750 1.00 97.81 427 LYS A C 1
ATOM 3404 O O . LYS A 1 427 ? 18.357 3.779 5.266 1.00 97.81 427 LYS A O 1
ATOM 3409 N N . LYS A 1 428 ? 20.492 4.457 5.414 1.00 98.19 428 LYS A N 1
ATOM 3410 C CA . LYS A 1 428 ? 20.679 4.023 6.814 1.00 98.19 428 LYS A CA 1
ATOM 3411 C C . LYS A 1 428 ? 19.748 4.774 7.774 1.00 98.19 428 LYS A C 1
ATOM 3413 O O . LYS A 1 428 ? 19.110 4.141 8.614 1.00 98.19 428 LYS A O 1
ATOM 3418 N N . LYS A 1 429 ? 19.605 6.098 7.628 1.00 97.94 429 LYS A N 1
ATOM 3419 C CA . LYS A 1 429 ? 18.669 6.915 8.431 1.00 97.94 429 LYS A CA 1
ATOM 3420 C C . LYS A 1 429 ? 17.213 6.490 8.217 1.00 97.94 429 LYS A C 1
ATOM 3422 O O . LYS A 1 429 ? 16.452 6.404 9.182 1.00 97.94 429 LYS A O 1
ATOM 3427 N N . LEU A 1 430 ? 16.831 6.183 6.977 1.00 95.19 430 LEU A N 1
ATOM 3428 C CA . LEU A 1 430 ? 15.497 5.696 6.634 1.00 95.19 430 LEU A CA 1
ATOM 3429 C C . LEU A 1 430 ? 15.217 4.331 7.270 1.00 95.19 430 LEU A C 1
ATOM 3431 O O . LEU A 1 430 ? 14.178 4.170 7.906 1.00 95.19 430 LEU A O 1
ATOM 3435 N N . GLU A 1 431 ? 16.134 3.370 7.149 1.00 97.44 431 GLU A N 1
ATOM 3436 C CA . GLU A 1 431 ? 15.990 2.054 7.785 1.00 97.44 431 GLU A CA 1
ATOM 3437 C C . GLU A 1 431 ? 15.944 2.164 9.317 1.00 97.44 431 GLU A C 1
ATOM 3439 O O . GLU A 1 431 ? 15.085 1.552 9.953 1.00 97.44 431 GLU A O 1
ATOM 3444 N N . GLY A 1 432 ? 16.758 3.038 9.919 1.00 97.25 432 GLY A N 1
ATOM 3445 C CA . GLY A 1 432 ? 16.678 3.347 11.350 1.00 97.25 432 GLY A CA 1
ATOM 3446 C C . GLY A 1 432 ? 15.325 3.946 11.760 1.00 97.25 432 GLY A C 1
ATOM 3447 O O . GLY A 1 432 ? 14.752 3.573 12.784 1.00 97.25 432 GLY A O 1
ATOM 3448 N N . SER A 1 433 ? 14.759 4.842 10.947 1.00 91.69 433 SER A N 1
ATOM 3449 C CA . SER A 1 433 ? 13.413 5.386 11.166 1.00 91.69 433 SER A CA 1
ATOM 3450 C C . SER A 1 433 ? 12.322 4.316 11.031 1.00 91.69 433 SER A C 1
ATOM 3452 O O . SER A 1 433 ? 11.432 4.230 11.879 1.00 91.69 433 SER A O 1
ATOM 3454 N N . LYS A 1 434 ? 12.407 3.441 10.021 1.00 97.75 434 LYS A N 1
ATOM 3455 C CA . LYS A 1 434 ? 11.482 2.309 9.840 1.00 97.75 434 LYS A CA 1
ATOM 3456 C C . LYS A 1 434 ? 11.527 1.344 11.026 1.00 97.75 434 LYS A C 1
ATOM 3458 O O . LYS A 1 434 ? 10.472 0.936 11.508 1.00 97.75 434 LYS A O 1
ATOM 3463 N N . ALA A 1 435 ? 12.718 1.014 11.527 1.00 97.44 435 ALA A N 1
ATOM 3464 C CA . ALA A 1 435 ? 12.889 0.147 12.690 1.00 97.44 435 ALA A CA 1
ATOM 3465 C C . ALA A 1 435 ? 12.261 0.755 13.955 1.00 97.44 435 ALA A C 1
ATOM 3467 O O . ALA A 1 435 ? 11.490 0.078 14.637 1.00 97.44 435 ALA A O 1
ATOM 3468 N N . ARG A 1 436 ? 12.503 2.050 14.218 1.00 97.62 436 ARG A N 1
ATOM 3469 C CA . ARG A 1 436 ? 11.866 2.775 15.333 1.00 97.62 436 ARG A CA 1
ATOM 3470 C C . ARG A 1 436 ? 10.345 2.793 15.213 1.00 97.62 436 ARG A C 1
ATOM 3472 O O . ARG A 1 436 ? 9.661 2.474 16.176 1.00 97.62 436 ARG A O 1
ATOM 3479 N N . ASN A 1 437 ? 9.811 3.084 14.027 1.00 94.62 437 ASN A N 1
ATOM 3480 C CA . ASN A 1 437 ? 8.366 3.057 13.794 1.00 94.62 437 ASN A CA 1
ATOM 3481 C C . ASN A 1 437 ? 7.765 1.665 14.019 1.00 94.62 437 ASN A C 1
ATOM 3483 O O . ASN A 1 437 ? 6.677 1.553 14.580 1.00 94.62 437 ASN A O 1
ATOM 3487 N N . LYS A 1 438 ? 8.468 0.597 13.626 1.00 97.81 438 LYS A N 1
ATOM 3488 C CA . LYS A 1 438 ? 8.027 -0.781 13.875 1.00 97.81 438 LYS A CA 1
ATOM 3489 C C . LYS A 1 438 ? 7.999 -1.107 15.371 1.00 97.81 438 LYS A C 1
ATOM 3491 O O . LYS A 1 438 ? 7.025 -1.700 15.828 1.00 97.81 438 LYS A O 1
ATOM 3496 N N . ALA A 1 439 ? 9.022 -0.696 16.123 1.00 97.31 439 ALA A N 1
ATOM 3497 C CA . ALA A 1 439 ? 9.064 -0.859 17.577 1.00 97.31 439 ALA A CA 1
ATOM 3498 C C . ALA A 1 439 ? 7.920 -0.092 18.262 1.00 97.31 439 ALA A C 1
ATOM 3500 O O . ALA A 1 439 ? 7.125 -0.701 18.975 1.00 97.31 439 ALA A O 1
ATOM 3501 N N . LEU A 1 440 ? 7.743 1.192 17.932 1.00 97.31 440 LEU A N 1
ATOM 3502 C CA . LEU A 1 440 ? 6.647 2.022 18.447 1.00 97.31 440 LEU A CA 1
ATOM 3503 C C . LEU A 1 440 ? 5.266 1.447 18.101 1.00 97.31 440 LEU A C 1
ATOM 3505 O O . LEU A 1 440 ? 4.371 1.422 18.940 1.00 97.31 440 LEU A O 1
ATOM 3509 N N . CYS A 1 441 ? 5.074 0.921 16.887 1.00 96.81 441 CYS A N 1
ATOM 3510 C CA . CYS A 1 441 ? 3.825 0.250 16.521 1.00 96.81 441 CYS A CA 1
ATOM 3511 C C . CYS A 1 441 ? 3.544 -0.977 17.398 1.00 96.81 441 CYS A C 1
ATOM 3513 O O . CYS A 1 441 ? 2.387 -1.240 17.728 1.00 96.81 441 CYS A O 1
ATOM 3515 N N . ASN A 1 442 ? 4.575 -1.740 17.761 1.00 97.44 442 ASN A N 1
ATOM 3516 C CA . ASN A 1 442 ? 4.425 -2.895 18.640 1.00 97.44 442 ASN A CA 1
ATOM 3517 C C . ASN A 1 442 ? 4.106 -2.467 20.079 1.00 97.44 442 ASN A C 1
ATOM 3519 O O . ASN A 1 442 ? 3.219 -3.058 20.692 1.00 97.44 442 ASN A O 1
ATOM 3523 N N . GLU A 1 443 ? 4.744 -1.411 20.586 1.00 98.00 443 GLU A N 1
ATOM 3524 C CA . GLU A 1 443 ? 4.418 -0.824 21.892 1.00 98.00 443 GLU A CA 1
ATOM 3525 C C . GLU A 1 443 ? 2.970 -0.332 21.938 1.00 98.00 443 GLU A C 1
ATOM 3527 O O . GLU A 1 443 ? 2.225 -0.699 22.843 1.00 98.00 443 GLU A O 1
ATOM 3532 N N . VAL A 1 444 ? 2.515 0.400 20.917 1.00 97.81 444 VAL A N 1
ATOM 3533 C CA . VAL A 1 444 ? 1.118 0.856 20.816 1.00 97.81 444 VAL A CA 1
ATOM 3534 C C . VAL A 1 444 ? 0.144 -0.323 20.785 1.00 97.81 444 VAL A C 1
ATOM 3536 O O . VAL A 1 444 ? -0.915 -0.255 21.405 1.00 97.81 444 VAL A O 1
ATOM 3539 N N . LYS A 1 445 ? 0.471 -1.418 20.087 1.00 98.12 445 LYS A N 1
ATOM 3540 C CA . LYS A 1 445 ? -0.359 -2.635 20.096 1.00 98.12 445 LYS A CA 1
ATOM 3541 C C . LYS A 1 445 ? -0.412 -3.274 21.483 1.00 98.12 445 LYS A C 1
ATOM 3543 O O . LYS A 1 445 ? -1.498 -3.647 21.919 1.00 98.12 445 LYS A O 1
ATOM 3548 N N . SER A 1 446 ? 0.723 -3.361 22.174 1.00 97.69 446 SER A N 1
ATOM 3549 C CA . SER A 1 446 ? 0.797 -3.876 23.544 1.00 97.69 446 SER A CA 1
ATOM 3550 C C . SER A 1 446 ? -0.036 -3.024 24.506 1.00 97.69 446 SER A C 1
ATOM 3552 O O . SER A 1 446 ? -0.890 -3.553 25.214 1.00 97.69 446 SER A O 1
ATOM 3554 N N . LEU A 1 447 ? 0.123 -1.697 24.459 1.00 98.12 447 LEU A N 1
ATOM 3555 C CA . LEU A 1 447 ? -0.639 -0.753 25.279 1.00 98.12 447 LEU A CA 1
ATOM 3556 C C . LEU A 1 447 ? -2.140 -0.827 24.991 1.00 98.12 447 LEU A C 1
ATOM 3558 O O . LEU A 1 447 ? -2.941 -0.843 25.919 1.00 98.12 447 LEU A O 1
ATOM 3562 N N . LYS A 1 448 ? -2.546 -0.945 23.722 1.00 98.06 448 LYS A N 1
ATOM 3563 C CA . LYS A 1 448 ? -3.954 -1.185 23.368 1.00 98.06 448 LYS A CA 1
ATOM 3564 C C . LYS A 1 448 ? -4.478 -2.493 23.960 1.00 98.06 448 LYS A C 1
ATOM 3566 O O . LYS A 1 448 ? -5.604 -2.515 24.444 1.00 98.06 448 LYS A O 1
ATOM 3571 N N . GLY A 1 449 ? -3.667 -3.552 23.954 1.00 98.00 449 GLY A N 1
ATOM 3572 C CA . GLY A 1 449 ? -3.991 -4.812 24.623 1.00 98.00 449 GLY A CA 1
ATOM 3573 C C . GLY A 1 449 ? -4.202 -4.626 26.128 1.00 98.00 449 GLY A C 1
ATOM 3574 O O . GLY A 1 449 ? -5.219 -5.062 26.656 1.00 98.00 449 GLY A O 1
ATOM 3575 N N . GLN A 1 450 ? -3.298 -3.911 26.803 1.00 98.12 450 GLN A N 1
ATOM 3576 C CA . GLN A 1 450 ? -3.420 -3.592 28.232 1.00 98.12 450 GLN A CA 1
ATOM 3577 C C . GLN A 1 450 ? -4.659 -2.739 28.545 1.00 98.12 450 GLN A C 1
ATOM 3579 O O . GLN A 1 450 ? -5.351 -2.993 29.524 1.00 98.12 450 GLN A O 1
ATOM 3584 N N . ILE A 1 451 ? -4.984 -1.754 27.706 1.00 98.06 451 ILE A N 1
ATOM 3585 C CA . ILE A 1 451 ? -6.204 -0.951 27.867 1.00 98.06 451 ILE A CA 1
ATOM 3586 C C . ILE A 1 451 ? -7.449 -1.825 27.689 1.00 98.06 451 ILE A C 1
ATOM 3588 O O . ILE A 1 451 ? -8.391 -1.699 28.463 1.00 98.06 451 ILE A O 1
ATOM 3592 N N . SER A 1 452 ? -7.460 -2.729 26.706 1.00 98.19 452 SER A N 1
ATOM 3593 C CA . SER A 1 452 ? -8.596 -3.628 26.477 1.00 98.19 452 SER A CA 1
ATOM 3594 C C . SER A 1 452 ? -8.855 -4.537 27.678 1.00 98.19 452 SER A C 1
ATOM 3596 O O . SER A 1 452 ? -10.004 -4.692 28.080 1.00 98.19 452 SER A O 1
ATOM 3598 N N . THR A 1 453 ? -7.805 -5.085 28.295 1.00 96.88 453 THR A N 1
ATOM 3599 C CA . THR A 1 453 ? -7.964 -5.925 29.492 1.00 96.88 453 THR A CA 1
ATOM 3600 C C . THR A 1 453 ? -8.428 -5.119 30.703 1.00 96.88 453 THR A C 1
ATOM 3602 O O . THR A 1 453 ? -9.246 -5.606 31.478 1.00 96.88 453 THR A O 1
ATOM 3605 N N . LEU A 1 454 ? -7.965 -3.876 30.868 1.00 97.06 454 LEU A N 1
ATOM 3606 C CA . LEU A 1 454 ? -8.474 -2.980 31.912 1.00 97.06 454 LEU A CA 1
ATOM 3607 C C . LEU A 1 454 ? -9.945 -2.610 31.689 1.00 97.06 454 LEU A C 1
ATOM 3609 O O . LEU A 1 454 ? -10.712 -2.593 32.645 1.00 97.06 454 LEU A O 1
ATOM 3613 N N . LEU A 1 455 ? -10.353 -2.363 30.443 1.00 97.44 455 LEU A N 1
ATOM 3614 C CA . LEU A 1 455 ? -11.754 -2.106 30.102 1.00 97.44 455 LEU A CA 1
ATOM 3615 C C . LEU A 1 455 ? -12.638 -3.325 30.368 1.00 97.44 455 LEU A C 1
ATOM 3617 O O . LEU A 1 455 ? -13.756 -3.170 30.845 1.00 97.44 455 LEU A O 1
ATOM 3621 N N . GLU A 1 456 ? -12.156 -4.533 30.075 1.00 97.06 456 GLU A N 1
ATOM 3622 C CA . GLU A 1 456 ? -12.860 -5.759 30.450 1.00 97.06 456 GLU A CA 1
ATOM 3623 C C . GLU A 1 456 ? -13.007 -5.861 31.964 1.00 97.06 456 GLU A C 1
ATOM 3625 O O . GLU A 1 456 ? -14.119 -6.080 32.429 1.00 97.06 456 GLU A O 1
ATOM 3630 N N . LYS A 1 457 ? -11.944 -5.636 32.745 1.00 97.00 457 LYS A N 1
ATOM 3631 C CA . LYS A 1 457 ? -12.038 -5.625 34.215 1.00 97.00 457 LYS A CA 1
ATOM 3632 C C . LYS A 1 457 ? -13.061 -4.608 34.720 1.00 97.00 457 LYS A C 1
ATOM 3634 O O . LYS A 1 457 ? -13.922 -4.987 35.499 1.00 97.00 457 LYS A O 1
ATOM 3639 N N . GLY A 1 458 ? -13.042 -3.386 34.183 1.00 96.94 458 GLY A N 1
ATOM 3640 C CA . GLY A 1 458 ? -14.027 -2.357 34.522 1.00 96.94 458 GLY A CA 1
ATOM 3641 C C . GLY A 1 458 ? -15.471 -2.805 34.280 1.00 96.94 458 GLY A C 1
ATOM 3642 O O . GLY A 1 458 ? -16.318 -2.591 35.135 1.00 96.94 458 GLY A O 1
ATOM 3643 N N . LYS A 1 459 ? -15.748 -3.520 33.180 1.00 96.69 459 LYS A N 1
ATOM 3644 C CA . LYS A 1 459 ? -17.085 -4.093 32.934 1.00 96.69 459 LYS A CA 1
ATOM 3645 C C . LYS A 1 459 ? -17.483 -5.142 33.973 1.00 96.69 459 LYS A C 1
ATOM 3647 O O . LYS A 1 459 ? -18.631 -5.153 34.397 1.00 96.69 459 LYS A O 1
ATOM 3652 N N . HIS A 1 460 ? -16.559 -6.016 34.375 1.00 96.31 460 HIS A N 1
ATOM 3653 C CA . HIS A 1 460 ? -16.841 -7.013 35.414 1.00 96.31 460 HIS A CA 1
ATOM 3654 C C . HIS A 1 460 ? -17.098 -6.342 36.772 1.00 96.31 460 HIS A C 1
ATOM 3656 O O . HIS A 1 460 ? -17.980 -6.774 37.512 1.00 96.31 460 HIS A O 1
ATOM 3662 N N . ASP A 1 461 ? -16.355 -5.279 37.087 1.00 97.38 461 ASP A N 1
ATOM 3663 C CA . ASP A 1 461 ? -16.564 -4.487 38.299 1.00 97.38 461 ASP A CA 1
ATOM 3664 C C . ASP A 1 461 ? -17.926 -3.767 38.263 1.00 97.38 461 ASP A C 1
ATOM 3666 O O . ASP A 1 461 ? -18.654 -3.799 39.254 1.00 97.38 461 ASP A O 1
ATOM 3670 N N . ASP A 1 462 ? -18.323 -3.198 37.120 1.00 97.38 462 ASP A N 1
ATOM 3671 C CA . ASP A 1 462 ? -19.648 -2.589 36.928 1.00 97.38 462 ASP A CA 1
ATOM 3672 C C . ASP A 1 462 ? -20.779 -3.620 37.103 1.00 97.38 462 ASP A C 1
ATOM 3674 O O . ASP A 1 462 ? -21.760 -3.360 37.802 1.00 97.38 462 ASP A O 1
ATOM 3678 N N . GLU A 1 463 ? -20.633 -4.823 36.535 1.00 97.31 463 GLU A N 1
ATOM 3679 C CA . GLU A 1 463 ? -21.584 -5.929 36.722 1.00 97.31 463 GLU A CA 1
ATOM 3680 C C . GLU A 1 463 ? -21.696 -6.349 38.197 1.00 97.31 463 GLU A C 1
ATOM 3682 O O . GLU A 1 463 ? -22.797 -6.614 38.695 1.00 97.31 463 GLU A O 1
ATOM 3687 N N . LEU A 1 464 ? -20.569 -6.381 38.915 1.00 97.94 464 LEU A N 1
ATOM 3688 C CA . LEU A 1 464 ? -20.532 -6.665 40.347 1.00 97.94 464 LEU A CA 1
ATOM 3689 C C . LEU A 1 464 ? -21.242 -5.570 41.154 1.00 97.94 464 LEU A C 1
ATOM 3691 O O . LEU A 1 464 ? -22.045 -5.883 42.036 1.00 97.94 464 LEU A O 1
ATOM 3695 N N . VAL A 1 465 ? -20.986 -4.296 40.849 1.00 97.88 465 VAL A N 1
ATOM 3696 C CA . VAL A 1 465 ? -21.655 -3.156 41.490 1.00 97.88 465 VAL A CA 1
ATOM 3697 C C . VAL A 1 465 ? -23.163 -3.220 41.253 1.00 97.88 465 VAL A C 1
ATOM 3699 O O . VAL A 1 465 ? -23.933 -3.098 42.206 1.00 97.88 465 VAL A O 1
ATOM 3702 N N . ASP A 1 466 ? -23.605 -3.507 40.030 1.00 97.88 466 ASP A N 1
ATOM 3703 C CA . ASP A 1 466 ? -25.021 -3.674 39.698 1.00 97.88 466 ASP A CA 1
ATOM 3704 C C . ASP A 1 466 ? -25.676 -4.826 40.472 1.00 97.88 466 ASP A C 1
ATOM 3706 O O . ASP A 1 466 ? -26.819 -4.709 40.935 1.00 97.88 466 ASP A O 1
ATOM 3710 N N . ALA A 1 467 ? -24.974 -5.950 40.634 1.00 97.31 467 ALA A N 1
ATOM 3711 C CA . ALA A 1 467 ? -25.453 -7.079 41.424 1.00 97.31 467 ALA A CA 1
ATOM 3712 C C . ALA A 1 467 ? -25.605 -6.708 42.909 1.00 97.31 467 ALA A C 1
ATOM 3714 O O . ALA A 1 467 ? -26.641 -7.003 43.515 1.00 97.31 467 ALA A O 1
ATOM 3715 N N . LEU A 1 468 ? -24.621 -6.007 43.480 1.00 96.81 468 LEU A N 1
ATOM 3716 C CA . LEU A 1 468 ? -24.663 -5.530 44.864 1.00 96.81 468 LEU A CA 1
ATOM 3717 C C . LEU A 1 468 ? -25.767 -4.486 45.078 1.00 96.81 468 LEU A C 1
ATOM 3719 O O . LEU A 1 468 ? -26.516 -4.581 46.051 1.00 96.81 468 LEU A O 1
ATOM 3723 N N . LEU A 1 469 ? -25.949 -3.543 44.150 1.00 97.56 469 LEU A N 1
ATOM 3724 C CA . LEU A 1 469 ? -27.037 -2.560 44.197 1.00 97.56 469 LEU A CA 1
ATOM 3725 C C . LEU A 1 469 ? -28.413 -3.233 44.121 1.00 97.56 469 LEU A C 1
ATOM 3727 O O . LEU A 1 469 ? -29.337 -2.855 44.848 1.00 97.56 469 LEU A O 1
ATOM 3731 N N . LYS A 1 470 ? -28.565 -4.274 43.291 1.00 97.19 470 LYS A N 1
ATOM 3732 C CA . LYS A 1 470 ? -29.792 -5.088 43.250 1.00 97.19 470 LYS A CA 1
ATOM 3733 C C . LYS A 1 470 ? -30.047 -5.788 44.583 1.00 97.19 470 LYS A C 1
ATOM 3735 O O . LYS A 1 470 ? -31.181 -5.744 45.061 1.00 97.19 470 LYS A O 1
ATOM 3740 N N . GLN A 1 471 ? -29.026 -6.386 45.200 1.00 97.06 471 GLN A N 1
ATOM 3741 C CA . GLN A 1 471 ? -29.153 -7.009 46.523 1.00 97.06 471 GLN A CA 1
ATOM 3742 C C . GLN A 1 471 ? -29.525 -5.987 47.603 1.00 97.06 471 GLN A C 1
ATOM 3744 O O . GLN A 1 471 ? -30.450 -6.228 48.380 1.00 97.06 471 GLN A O 1
ATOM 3749 N N . GLN A 1 472 ? -28.885 -4.815 47.616 1.00 96.75 472 GLN A N 1
ATOM 3750 C CA . GLN A 1 472 ? -29.206 -3.733 48.549 1.00 96.75 472 GLN A CA 1
ATOM 3751 C C . GLN A 1 472 ? -30.664 -3.282 48.398 1.00 96.75 472 GLN A C 1
ATOM 3753 O O . GLN A 1 472 ? -31.382 -3.149 49.389 1.00 96.75 472 GLN A O 1
ATOM 3758 N N . LYS A 1 473 ? -31.137 -3.115 47.158 1.00 97.25 473 LYS A N 1
ATOM 3759 C CA . LYS A 1 473 ? -32.529 -2.752 46.873 1.00 97.25 473 LYS A CA 1
ATOM 3760 C C . LYS A 1 473 ? -33.510 -3.829 47.341 1.00 97.25 473 LYS A C 1
ATOM 3762 O O . LYS A 1 473 ? -34.544 -3.499 47.916 1.00 97.25 473 LYS A O 1
ATOM 3767 N N . GLN A 1 474 ? -33.198 -5.107 47.126 1.00 97.25 474 GLN A N 1
ATOM 3768 C CA . GLN A 1 474 ? -34.019 -6.219 47.619 1.00 97.25 474 GLN A CA 1
ATOM 3769 C C . GLN A 1 474 ? -34.101 -6.223 49.149 1.00 97.25 474 GLN A C 1
ATOM 3771 O O . GLN A 1 474 ? -35.199 -6.313 49.697 1.00 97.25 474 GLN A O 1
ATOM 3776 N N . LEU A 1 475 ? -32.970 -6.052 49.837 1.00 96.25 475 LEU A N 1
ATOM 3777 C CA . LEU A 1 475 ? -32.923 -5.949 51.297 1.00 96.25 475 LEU A CA 1
ATOM 3778 C C . LEU A 1 475 ? -33.733 -4.755 51.814 1.00 96.25 475 LEU A C 1
ATOM 3780 O O . LEU A 1 475 ? -34.486 -4.901 52.774 1.00 96.25 475 LEU A O 1
ATOM 3784 N N . GLN A 1 476 ? -33.656 -3.601 51.150 1.00 97.19 476 GLN A N 1
ATOM 3785 C CA . GLN A 1 476 ? -34.435 -2.415 51.512 1.00 97.19 476 GLN A CA 1
ATOM 3786 C C . GLN A 1 476 ? -35.948 -2.648 51.366 1.00 97.19 476 GLN A C 1
ATOM 3788 O O . GLN A 1 476 ? -36.728 -2.220 52.217 1.00 97.19 476 GLN A O 1
ATOM 3793 N N . VAL A 1 477 ? -36.376 -3.384 50.333 1.00 97.44 477 VAL A N 1
ATOM 3794 C CA . VAL A 1 477 ? -37.781 -3.796 50.165 1.00 97.44 477 VAL A CA 1
ATOM 3795 C C . VAL A 1 477 ? -38.214 -4.757 51.274 1.00 97.44 477 VAL A C 1
ATOM 3797 O O . VAL A 1 477 ? -39.313 -4.610 51.809 1.00 97.44 477 VAL A O 1
ATOM 3800 N N . VAL A 1 478 ? -37.375 -5.730 51.639 1.00 96.31 478 VAL A N 1
ATOM 3801 C CA . VAL A 1 478 ? -37.667 -6.674 52.731 1.00 96.31 478 VAL A CA 1
ATOM 3802 C C . VAL A 1 478 ? -37.779 -5.943 54.072 1.00 96.31 478 VAL A C 1
ATOM 3804 O O . VAL A 1 478 ? -38.748 -6.167 54.794 1.00 96.31 478 VAL A O 1
ATOM 3807 N N . LEU A 1 479 ? -36.866 -5.013 54.368 1.00 95.81 479 LEU A N 1
ATOM 3808 C CA . LEU A 1 479 ? -36.932 -4.140 55.547 1.00 95.81 479 LEU A CA 1
ATOM 3809 C C . LEU A 1 479 ? -38.221 -3.310 55.578 1.00 95.81 479 LEU A C 1
ATOM 3811 O O . LEU A 1 479 ? -38.885 -3.255 56.609 1.00 95.81 479 LEU A O 1
ATOM 3815 N N . GLY A 1 480 ? -38.621 -2.720 54.448 1.00 96.31 480 GLY A N 1
ATOM 3816 C CA . GLY A 1 480 ? -39.880 -1.977 54.348 1.00 96.31 480 GLY A CA 1
ATOM 3817 C C . GLY A 1 480 ? -41.113 -2.849 54.612 1.00 96.31 480 GLY A C 1
ATOM 3818 O O . GLY A 1 480 ? -42.031 -2.426 55.313 1.00 96.31 480 GLY A O 1
ATOM 3819 N N . ARG A 1 481 ? -41.122 -4.091 54.107 1.00 96.38 481 ARG A N 1
ATOM 3820 C CA . ARG A 1 481 ? -42.196 -5.065 54.374 1.00 96.38 481 ARG A CA 1
ATOM 3821 C C . ARG A 1 481 ? -42.243 -5.477 55.844 1.00 96.38 481 ARG A C 1
ATOM 3823 O O . ARG A 1 481 ? -43.328 -5.492 56.416 1.00 96.38 481 ARG A O 1
ATOM 3830 N N . LEU A 1 482 ? -41.091 -5.774 56.449 1.00 94.50 482 LEU A N 1
ATOM 3831 C CA . LEU A 1 482 ? -40.983 -6.108 57.873 1.00 94.50 482 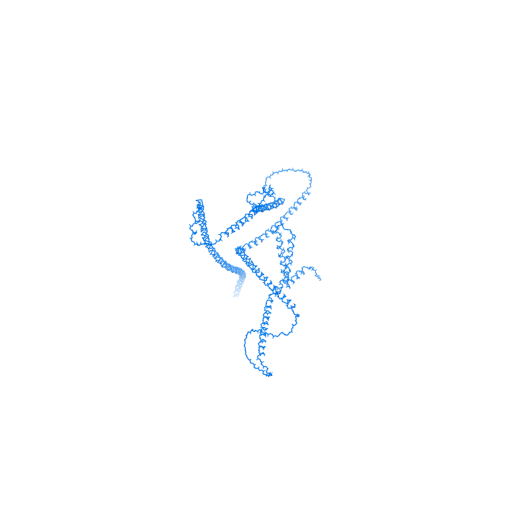LEU A CA 1
ATOM 3832 C C . LEU A 1 482 ? -41.454 -4.946 58.752 1.00 94.50 482 LEU A C 1
ATOM 3834 O O . LEU A 1 482 ? -42.244 -5.167 59.661 1.00 94.50 482 LEU A O 1
ATOM 3838 N N . SER A 1 483 ? -41.056 -3.712 58.434 1.00 95.81 483 SER A N 1
ATOM 3839 C CA . SER A 1 483 ? -41.499 -2.512 59.152 1.00 95.81 483 SER A CA 1
ATOM 3840 C C . SER A 1 483 ? -43.015 -2.295 59.046 1.00 95.81 483 SER A C 1
ATOM 3842 O O . SER A 1 483 ? -43.673 -2.062 60.058 1.00 95.81 483 SER A O 1
ATOM 3844 N N . GLN A 1 484 ? -43.609 -2.449 57.854 1.00 95.31 484 GLN A N 1
ATOM 3845 C CA . GLN A 1 484 ? -45.071 -2.400 57.701 1.00 95.31 484 GLN A CA 1
ATOM 3846 C C . GLN A 1 484 ? -45.779 -3.520 58.465 1.00 95.31 484 GLN A C 1
ATOM 3848 O O . GLN A 1 484 ? -46.858 -3.303 59.014 1.00 95.31 484 GLN A O 1
ATOM 3853 N N . GLN A 1 485 ? -45.206 -4.723 58.480 1.00 93.94 485 GLN A N 1
ATOM 3854 C CA . GLN A 1 485 ? -45.766 -5.845 59.222 1.00 93.94 485 GLN A CA 1
ATOM 3855 C C . GLN A 1 485 ? -45.706 -5.597 60.730 1.00 93.94 485 GLN A C 1
ATOM 3857 O O . GLN A 1 485 ? -46.707 -5.824 61.404 1.00 93.94 485 GLN A O 1
ATOM 3862 N N . GLU A 1 486 ? -44.594 -5.062 61.237 1.00 94.06 486 GLU A N 1
ATOM 3863 C CA . GLU A 1 486 ? -44.446 -4.665 62.638 1.00 94.06 486 GLU A CA 1
ATOM 3864 C C . GLU A 1 486 ? -45.487 -3.604 63.027 1.00 94.06 486 GLU A C 1
ATOM 3866 O O . GLU A 1 486 ? -46.154 -3.731 64.056 1.00 94.06 486 GLU A O 1
ATOM 3871 N N . GLN A 1 487 ? -45.694 -2.597 62.172 1.00 92.94 487 GLN A N 1
ATOM 3872 C CA . GLN A 1 487 ? -46.697 -1.556 62.396 1.00 92.94 487 GLN A CA 1
ATOM 3873 C C . GLN A 1 487 ? -48.115 -2.138 62.455 1.00 92.94 487 GLN A C 1
ATOM 3875 O O . GLN A 1 487 ? -48.845 -1.864 63.405 1.00 92.94 487 GLN A O 1
ATOM 3880 N N . LYS A 1 488 ? -48.477 -3.021 61.515 1.00 93.31 488 LYS A N 1
ATOM 3881 C CA . LYS A 1 488 ? -49.769 -3.726 61.533 1.00 93.31 488 LYS A CA 1
ATOM 3882 C C . LYS A 1 488 ? -49.942 -4.575 62.789 1.00 93.31 488 LYS A C 1
ATOM 3884 O O . LYS A 1 488 ? -51.017 -4.574 63.378 1.00 93.31 488 LYS A O 1
ATOM 3889 N N . THR A 1 489 ? -48.904 -5.290 63.228 1.00 90.44 489 THR A N 1
ATOM 3890 C CA . THR A 1 489 ? -48.980 -6.070 64.472 1.00 90.44 489 THR A CA 1
ATOM 3891 C C . THR A 1 489 ? -49.149 -5.178 65.698 1.00 90.44 489 THR A C 1
ATOM 3893 O O . THR A 1 489 ? -49.950 -5.514 66.565 1.00 90.44 489 THR A O 1
ATOM 3896 N N . LYS A 1 490 ? -48.480 -4.016 65.751 1.00 93.12 490 LYS A N 1
ATOM 3897 C CA . LYS A 1 490 ? -48.669 -3.027 66.824 1.00 93.12 490 LYS A CA 1
ATOM 3898 C C . LYS A 1 490 ? -50.082 -2.454 66.823 1.00 93.12 490 LYS A C 1
ATOM 3900 O O . LYS A 1 490 ? -50.685 -2.384 67.885 1.00 93.12 490 LYS A O 1
ATOM 3905 N N . GLU A 1 491 ? -50.626 -2.100 65.660 1.00 92.19 491 GLU A N 1
ATOM 3906 C CA . GLU A 1 491 ? -52.005 -1.610 65.519 1.00 92.19 491 GLU A CA 1
ATOM 3907 C C . GLU A 1 491 ? -53.026 -2.656 65.975 1.00 92.19 491 GLU A C 1
ATOM 3909 O O . GLU A 1 491 ? -53.903 -2.352 66.783 1.00 92.19 491 GLU A O 1
ATOM 3914 N N . VAL A 1 492 ? -52.875 -3.910 65.532 1.00 91.25 492 VAL A N 1
ATOM 3915 C CA . VAL A 1 492 ? -53.723 -5.022 65.985 1.00 91.25 492 VAL A CA 1
ATOM 3916 C C . VAL A 1 492 ? -53.609 -5.186 67.498 1.00 91.25 492 VAL A C 1
ATOM 3918 O O . VAL A 1 492 ? -54.628 -5.234 68.180 1.00 91.25 492 VAL A O 1
ATOM 3921 N N . GLN A 1 493 ? -52.398 -5.196 68.052 1.00 90.00 493 GLN A N 1
ATOM 3922 C CA . GLN A 1 493 ? -52.191 -5.377 69.487 1.00 90.00 493 GLN A CA 1
ATOM 3923 C C . GLN A 1 493 ? -52.728 -4.205 70.321 1.00 90.00 493 GLN A C 1
ATOM 3925 O O . GLN A 1 493 ? -53.298 -4.423 71.389 1.00 90.00 493 GLN A O 1
ATOM 3930 N N . GLN A 1 494 ? -52.620 -2.974 69.820 1.00 90.81 494 GLN A N 1
ATOM 3931 C CA . GLN A 1 494 ? -53.197 -1.790 70.448 1.00 90.81 494 GLN A CA 1
ATOM 3932 C C . GLN A 1 494 ? -54.729 -1.819 70.397 1.00 90.81 494 GLN A C 1
ATOM 3934 O O . GLN A 1 494 ? -55.366 -1.537 71.409 1.00 90.81 494 GLN A O 1
ATOM 3939 N N . SER A 1 495 ? -55.322 -2.209 69.264 1.00 91.00 495 SER A N 1
ATOM 3940 C CA . SER A 1 495 ? -56.777 -2.359 69.129 1.00 91.00 495 SER A CA 1
ATOM 3941 C C . SER A 1 495 ? -57.329 -3.442 70.061 1.00 91.00 495 SER A C 1
ATOM 3943 O O . SER A 1 495 ? -58.326 -3.218 70.744 1.00 91.00 495 SER A O 1
ATOM 3945 N N . LEU A 1 496 ? -56.624 -4.572 70.181 1.00 91.38 496 LEU A N 1
ATOM 3946 C CA . LEU A 1 496 ? -56.977 -5.654 71.095 1.00 91.38 496 LEU A CA 1
ATOM 3947 C C . LEU A 1 496 ? -56.872 -5.192 72.555 1.00 91.38 496 LEU A C 1
ATOM 3949 O O . LEU A 1 496 ? -57.759 -5.457 73.360 1.00 91.38 496 LEU A O 1
ATOM 3953 N N . GLY A 1 497 ? -55.821 -4.437 72.894 1.00 89.94 497 GLY A N 1
ATOM 3954 C CA . GLY A 1 497 ? -55.657 -3.828 74.214 1.00 89.94 497 GLY A CA 1
ATOM 3955 C C . GLY A 1 497 ? -56.763 -2.825 74.552 1.00 89.94 497 GLY A C 1
ATOM 3956 O O . GLY A 1 497 ? -57.282 -2.839 75.667 1.00 89.94 497 GLY A O 1
ATOM 3957 N N . GLN A 1 498 ? -57.176 -1.989 73.594 1.00 90.12 498 GLN A N 1
ATOM 3958 C CA . GLN A 1 498 ? -58.323 -1.086 73.754 1.00 90.12 498 GLN A CA 1
ATOM 3959 C C . GLN A 1 498 ? -59.625 -1.863 73.965 1.00 90.12 498 GLN A C 1
ATOM 3961 O O . GLN A 1 498 ? -60.413 -1.503 74.839 1.00 90.12 498 GLN A O 1
ATOM 3966 N N . GLN A 1 499 ? -59.830 -2.946 73.211 1.00 91.75 499 GLN A N 1
ATOM 3967 C CA . GLN A 1 499 ? -60.997 -3.807 73.353 1.00 91.75 499 GLN A CA 1
ATOM 3968 C C . GLN A 1 499 ? -61.052 -4.435 74.751 1.00 91.75 499 GLN A C 1
ATOM 3970 O O . GLN A 1 499 ? -62.051 -4.247 75.446 1.00 91.75 499 GLN A O 1
ATOM 3975 N N . PHE A 1 500 ? -59.966 -5.064 75.214 1.00 89.38 500 PHE A N 1
ATOM 3976 C CA . PHE A 1 500 ? -59.886 -5.622 76.567 1.00 89.38 500 PHE A CA 1
ATOM 3977 C C . PHE A 1 500 ? -60.090 -4.569 77.656 1.00 89.38 500 PHE A C 1
ATOM 3979 O O . PHE A 1 500 ? -60.762 -4.842 78.643 1.00 89.38 500 PHE A O 1
ATOM 3986 N N . ASN A 1 501 ? -59.557 -3.357 77.485 1.00 91.19 501 ASN A N 1
ATOM 3987 C CA . ASN A 1 501 ? -59.749 -2.285 78.459 1.00 91.19 501 ASN A CA 1
ATOM 3988 C C . ASN A 1 501 ? -61.218 -1.823 78.508 1.00 91.19 501 ASN A C 1
ATOM 3990 O O . ASN A 1 501 ? -61.781 -1.649 79.585 1.00 91.19 501 ASN A O 1
ATOM 3994 N N . SER A 1 502 ? -61.879 -1.704 77.350 1.00 91.19 502 SER A N 1
ATOM 3995 C CA . SER A 1 502 ? -63.311 -1.381 77.282 1.00 91.19 502 SER A CA 1
ATOM 3996 C C . SER A 1 502 ? -64.188 -2.467 77.915 1.00 91.19 502 SER A C 1
ATOM 3998 O O . SER A 1 502 ? -65.187 -2.169 78.566 1.00 91.19 502 SER A O 1
ATOM 4000 N N . GLU A 1 503 ? -63.805 -3.732 77.753 1.00 92.00 503 GLU A N 1
ATOM 4001 C CA . GLU A 1 503 ? -64.494 -4.876 78.340 1.00 92.00 503 GLU A CA 1
ATOM 4002 C C . GLU A 1 503 ? -64.261 -4.936 79.855 1.00 92.00 503 GLU A C 1
ATOM 4004 O O . GLU A 1 503 ? -65.215 -5.061 80.620 1.00 92.00 503 GLU A O 1
ATOM 4009 N N . ALA A 1 504 ? -63.029 -4.700 80.311 1.00 90.94 504 ALA A N 1
ATOM 4010 C CA . ALA A 1 504 ? -62.692 -4.570 81.725 1.00 90.94 504 ALA A CA 1
ATOM 4011 C C . ALA A 1 504 ? -63.444 -3.414 82.403 1.00 90.94 504 ALA A C 1
ATOM 4013 O O . ALA A 1 504 ? -63.932 -3.588 83.516 1.00 90.94 504 ALA A O 1
ATOM 4014 N N . GLN A 1 505 ? -63.605 -2.263 81.740 1.00 91.06 505 GLN A N 1
ATOM 4015 C CA . GLN A 1 505 ? -64.418 -1.154 82.253 1.00 91.06 505 GLN A CA 1
ATOM 4016 C C . GLN A 1 505 ? -65.896 -1.533 82.403 1.00 91.06 505 GLN A C 1
ATOM 4018 O O . GLN A 1 505 ? -66.500 -1.194 83.417 1.00 91.06 505 GLN A O 1
ATOM 4023 N N . LYS A 1 506 ? -66.476 -2.266 81.439 1.00 92.69 506 LYS A N 1
ATOM 4024 C CA . LYS A 1 506 ? -67.859 -2.776 81.537 1.00 92.69 506 LYS A CA 1
ATOM 4025 C C . LYS A 1 506 ? -68.021 -3.776 82.680 1.00 92.69 506 LYS A C 1
ATOM 4027 O O . LYS A 1 506 ? -69.011 -3.730 83.401 1.00 92.69 506 LYS A O 1
ATOM 4032 N N . HIS A 1 507 ? -67.059 -4.681 82.856 1.00 91.69 507 HIS A N 1
ATOM 4033 C CA . HIS A 1 507 ? -67.062 -5.593 83.996 1.00 91.69 507 HIS A CA 1
ATOM 4034 C C . HIS A 1 507 ? -66.885 -4.838 85.315 1.00 91.69 507 HIS A C 1
ATOM 4036 O O . HIS A 1 507 ? -67.581 -5.143 86.275 1.00 91.69 507 HIS A O 1
ATOM 4042 N N . GLY A 1 508 ? -66.015 -3.827 85.352 1.00 93.88 508 GLY A N 1
ATOM 4043 C CA . GLY A 1 508 ? -65.814 -2.961 86.511 1.00 93.88 508 GLY A CA 1
ATOM 4044 C C . GLY A 1 508 ? -67.096 -2.239 86.924 1.00 93.88 508 GLY A C 1
ATOM 4045 O O . GLY A 1 508 ? -67.488 -2.330 88.084 1.00 93.88 508 GLY A O 1
ATOM 4046 N N . SER A 1 509 ? -67.799 -1.609 85.977 1.00 92.94 509 SER A N 1
ATOM 4047 C CA . SER A 1 509 ? -69.070 -0.932 86.261 1.00 92.94 509 SER A CA 1
ATOM 4048 C C . SER A 1 509 ? -70.170 -1.901 86.699 1.00 92.94 509 SER A C 1
ATOM 4050 O O . SER A 1 509 ? -70.928 -1.588 87.614 1.00 92.94 509 SER A O 1
ATOM 4052 N N . LEU A 1 510 ? -70.232 -3.099 86.109 1.00 95.00 510 LEU A N 1
ATOM 4053 C CA . LEU A 1 510 ? -71.161 -4.146 86.535 1.00 95.00 510 LEU A CA 1
ATOM 4054 C C . LEU A 1 510 ? -70.859 -4.631 87.959 1.00 95.00 510 LEU A C 1
ATOM 4056 O O . LEU A 1 510 ? -71.774 -4.798 88.759 1.00 95.00 510 LEU A O 1
ATOM 4060 N N . VAL A 1 511 ? -69.585 -4.845 88.292 1.00 94.25 511 VAL A N 1
ATOM 4061 C CA . VAL A 1 511 ? -69.159 -5.227 89.646 1.00 94.25 511 VAL A CA 1
ATOM 4062 C C . VAL A 1 511 ? -69.518 -4.136 90.651 1.00 94.25 511 VAL A C 1
ATOM 4064 O O . VAL A 1 511 ? -69.975 -4.451 91.744 1.00 94.25 511 VAL A O 1
ATOM 4067 N N . GLU A 1 512 ? -69.349 -2.865 90.295 1.00 93.88 512 GLU A N 1
ATOM 4068 C CA . GLU A 1 512 ? -69.697 -1.737 91.162 1.00 93.88 512 GLU A CA 1
ATOM 4069 C C . GLU A 1 512 ? -71.212 -1.614 91.378 1.00 93.88 512 GLU A C 1
ATOM 4071 O O . GLU A 1 512 ? -71.652 -1.445 92.514 1.00 93.88 512 GLU A O 1
ATOM 4076 N N . GLN A 1 513 ? -72.021 -1.829 90.335 1.00 94.31 513 GLN A N 1
ATOM 4077 C CA . GLN A 1 513 ? -73.479 -1.951 90.466 1.00 94.31 513 GLN A CA 1
ATOM 4078 C C . GLN A 1 513 ? -73.891 -3.129 91.358 1.00 94.31 513 GLN A C 1
ATOM 4080 O O . GLN A 1 513 ? -74.778 -2.989 92.198 1.00 94.31 513 GLN A O 1
ATOM 4085 N N . LEU A 1 514 ? -73.253 -4.294 91.198 1.00 92.69 514 LEU A N 1
ATOM 4086 C CA . LEU A 1 514 ? -73.520 -5.462 92.040 1.00 92.69 514 LEU A CA 1
ATOM 4087 C C . LEU A 1 514 ? -73.133 -5.203 93.499 1.00 92.69 514 LEU A C 1
ATOM 4089 O O . LEU A 1 514 ? -73.885 -5.591 94.387 1.00 92.69 514 LEU A O 1
ATOM 4093 N N . LYS A 1 515 ? -72.013 -4.515 93.756 1.00 94.00 515 LYS A N 1
ATOM 4094 C CA . LYS A 1 515 ? -71.621 -4.092 95.108 1.00 94.00 515 LYS A CA 1
ATOM 4095 C C . LYS A 1 515 ? -72.650 -3.157 95.733 1.00 94.00 515 LYS A C 1
ATOM 4097 O O . LYS A 1 515 ? -73.103 -3.452 96.826 1.00 94.00 515 L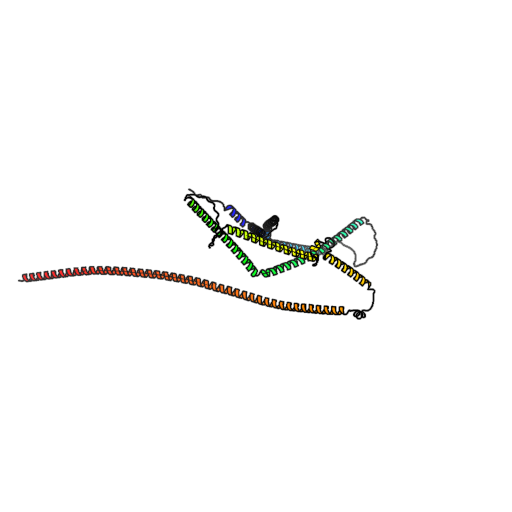YS A O 1
ATOM 4102 N N . GLN A 1 516 ? -73.086 -2.114 95.022 1.00 94.19 516 GLN A N 1
ATOM 4103 C CA . GLN A 1 516 ? -74.138 -1.213 95.515 1.00 94.19 516 GLN A CA 1
ATOM 4104 C C . GLN A 1 516 ? -75.425 -1.972 95.851 1.00 94.19 516 GLN A C 1
ATOM 4106 O O . GLN A 1 516 ? -76.013 -1.757 96.905 1.00 94.19 516 GLN A O 1
ATOM 4111 N N . MET A 1 517 ? -75.838 -2.911 94.995 1.00 92.44 517 MET A N 1
ATOM 4112 C CA . MET A 1 517 ? -77.012 -3.740 95.264 1.00 92.44 517 MET A CA 1
ATOM 4113 C C . MET A 1 517 ? -76.822 -4.620 96.506 1.00 92.44 517 MET A C 1
ATOM 4115 O O . MET A 1 517 ? -77.771 -4.804 97.262 1.00 92.44 517 MET A O 1
ATOM 4119 N N . VAL A 1 518 ? -75.627 -5.176 96.723 1.00 94.19 518 VAL A N 1
ATOM 4120 C CA . VAL A 1 518 ? -75.310 -5.942 97.937 1.00 94.19 518 VAL A CA 1
ATOM 4121 C C . VAL A 1 518 ? -75.340 -5.036 99.163 1.00 94.19 518 VAL A C 1
ATOM 4123 O O . VAL A 1 518 ? -76.043 -5.375 100.105 1.00 94.19 518 VAL A O 1
ATOM 4126 N N . ASP A 1 519 ? -74.697 -3.869 99.129 1.00 93.62 519 ASP A N 1
ATOM 4127 C CA . ASP A 1 519 ? -74.686 -2.905 100.238 1.00 93.62 519 ASP A CA 1
ATOM 4128 C C . ASP A 1 519 ? -76.112 -2.444 100.599 1.00 93.62 519 ASP A C 1
ATOM 4130 O O . ASP A 1 519 ? -76.483 -2.405 101.770 1.00 93.62 519 ASP A O 1
ATOM 4134 N N . GLU A 1 520 ? -76.960 -2.164 99.602 1.00 93.81 520 GLU A N 1
ATOM 4135 C CA . GLU A 1 520 ? -78.380 -1.844 99.804 1.00 93.81 520 GLU A CA 1
ATOM 4136 C C . GLU A 1 520 ? -79.159 -3.003 100.438 1.00 93.81 520 GLU A C 1
ATOM 4138 O O . GLU A 1 520 ? -80.061 -2.792 101.253 1.00 93.81 520 GLU A O 1
ATOM 4143 N N . ARG A 1 521 ? -78.860 -4.244 100.037 1.00 93.00 521 ARG A N 1
ATOM 4144 C CA . ARG A 1 521 ? -79.492 -5.443 100.600 1.00 93.00 521 ARG A CA 1
ATOM 4145 C C . ARG A 1 521 ? -79.006 -5.696 102.020 1.00 93.00 521 ARG A C 1
ATOM 4147 O O . ARG A 1 521 ? -79.838 -5.999 102.864 1.00 93.00 521 ARG A O 1
ATOM 4154 N N . GLU A 1 522 ? -77.716 -5.536 102.293 1.00 93.44 522 GLU A N 1
ATOM 4155 C CA . GLU A 1 522 ? -77.132 -5.637 103.630 1.00 93.44 522 GLU A CA 1
ATOM 4156 C C . GLU A 1 522 ? -77.684 -4.558 104.565 1.00 93.44 522 GLU A C 1
ATOM 4158 O O . GLU A 1 522 ? -78.022 -4.863 105.705 1.00 93.44 522 GLU A O 1
ATOM 4163 N N . ALA A 1 523 ? -77.847 -3.319 104.091 1.00 93.12 523 ALA A N 1
ATOM 4164 C CA . ALA A 1 523 ? -78.486 -2.246 104.851 1.00 93.12 523 ALA A CA 1
ATOM 4165 C C . ALA A 1 523 ? -79.938 -2.594 105.207 1.00 93.12 523 ALA A C 1
ATOM 4167 O O . ALA A 1 523 ? -80.317 -2.502 106.370 1.00 93.12 523 ALA A O 1
ATOM 4168 N N . LYS A 1 524 ? -80.724 -3.091 104.242 1.00 93.56 524 LYS A N 1
ATOM 4169 C CA . LYS A 1 524 ? -82.090 -3.580 104.499 1.00 93.56 524 LYS A CA 1
ATOM 4170 C C . LYS A 1 524 ? -82.121 -4.755 105.471 1.00 93.56 524 LYS A C 1
ATOM 4172 O O . LYS A 1 524 ? -83.029 -4.841 106.286 1.00 93.56 524 LYS A O 1
ATOM 4177 N N . VAL A 1 525 ? -81.161 -5.678 105.380 1.00 92.94 525 VAL A N 1
ATOM 4178 C CA . VAL A 1 525 ? -81.043 -6.787 106.337 1.00 92.94 525 VAL A CA 1
ATOM 4179 C C . VAL A 1 525 ? -80.780 -6.240 107.738 1.00 92.94 525 VAL A C 1
ATOM 4181 O O . VAL A 1 525 ? -81.481 -6.648 108.655 1.00 92.94 525 VAL A O 1
ATOM 4184 N N . LYS A 1 526 ? -79.865 -5.276 107.903 1.00 92.06 526 LYS A N 1
ATOM 4185 C CA . LYS A 1 526 ? -79.617 -4.615 109.196 1.00 92.06 526 LYS A CA 1
ATOM 4186 C C . LYS A 1 526 ? -80.854 -3.899 109.737 1.00 92.06 526 LYS A C 1
ATOM 4188 O O . LYS A 1 526 ? -81.168 -4.069 110.906 1.00 92.06 526 LYS A O 1
ATOM 4193 N N . GLU A 1 527 ? -81.577 -3.151 108.902 1.00 91.56 527 GLU A N 1
ATOM 4194 C CA . GLU A 1 527 ? -82.839 -2.505 109.299 1.00 91.56 527 GLU A CA 1
ATOM 4195 C C . GLU A 1 527 ? -83.867 -3.537 109.789 1.00 91.56 527 GLU A C 1
ATOM 4197 O O . GLU A 1 527 ? -84.435 -3.386 110.868 1.00 91.56 527 GLU A O 1
ATOM 4202 N N . LEU A 1 528 ? -84.060 -4.631 109.042 1.00 90.62 528 LEU A N 1
ATOM 4203 C CA . LEU A 1 528 ? -84.959 -5.718 109.442 1.00 90.62 528 LEU A CA 1
ATOM 4204 C C . LEU A 1 528 ? -84.487 -6.423 110.725 1.00 90.62 528 LEU A C 1
ATOM 4206 O O . LEU A 1 528 ? -85.310 -6.791 111.560 1.00 90.62 528 LEU A O 1
ATOM 4210 N N . GLU A 1 529 ? -83.180 -6.618 110.909 1.00 90.12 529 GLU A N 1
ATOM 4211 C CA . GLU A 1 529 ? -82.604 -7.167 112.143 1.00 90.12 529 GLU A CA 1
ATOM 4212 C C . GLU A 1 529 ? -82.851 -6.242 113.344 1.00 90.12 529 GLU A C 1
ATOM 4214 O O . GLU A 1 529 ? -83.237 -6.725 114.411 1.00 90.12 529 GLU A O 1
ATOM 4219 N N . GLU A 1 530 ? -82.688 -4.926 113.184 1.00 90.44 530 GLU A N 1
ATOM 4220 C CA . GLU A 1 530 ? -83.001 -3.922 114.209 1.00 90.44 530 GLU A CA 1
ATOM 4221 C C . GLU A 1 530 ? -84.500 -3.902 114.548 1.00 90.44 530 GLU A C 1
ATOM 4223 O O . GLU A 1 530 ? -84.864 -3.883 115.726 1.00 90.44 530 GLU A O 1
ATOM 4228 N N . GLU A 1 531 ? -85.385 -3.971 113.549 1.00 89.69 531 GLU A N 1
ATOM 4229 C CA . GLU A 1 531 ? -86.835 -4.088 113.753 1.00 89.69 531 GLU A CA 1
ATOM 4230 C C . GLU A 1 531 ? -87.199 -5.362 114.529 1.00 89.69 531 GLU A C 1
ATOM 4232 O O . GLU A 1 531 ? -87.978 -5.309 115.486 1.00 89.69 531 GLU A O 1
ATOM 4237 N N . ILE A 1 532 ? -86.604 -6.506 114.171 1.00 87.31 532 ILE A N 1
ATOM 4238 C CA . ILE A 1 532 ? -86.786 -7.776 114.887 1.00 87.31 532 ILE A CA 1
ATOM 4239 C C . ILE A 1 532 ? -86.283 -7.655 116.330 1.00 87.31 532 ILE A C 1
ATOM 4241 O O . ILE A 1 532 ? -86.974 -8.095 117.253 1.00 87.31 532 ILE A O 1
ATOM 4245 N N . GLN A 1 533 ? -85.125 -7.030 116.561 1.00 84.69 533 GLN A N 1
ATOM 4246 C CA . GLN A 1 533 ? -84.605 -6.789 117.910 1.00 84.69 533 GLN A CA 1
ATOM 4247 C C . GLN A 1 533 ? -85.547 -5.897 118.730 1.00 84.69 533 GLN A C 1
ATOM 4249 O O . GLN A 1 533 ? -85.872 -6.240 119.868 1.00 84.69 533 GLN A O 1
ATOM 4254 N N . GLN A 1 534 ? -86.061 -4.804 118.161 1.00 83.00 534 GLN A N 1
ATOM 4255 C CA . GLN A 1 534 ? -87.041 -3.939 118.828 1.00 83.00 534 GLN A CA 1
ATOM 4256 C C . GLN A 1 534 ? -88.350 -4.673 119.152 1.00 83.00 534 GLN A C 1
ATOM 4258 O O . GLN A 1 534 ? -88.906 -4.488 120.237 1.00 83.00 534 GLN A O 1
ATOM 4263 N N . LEU A 1 535 ? -88.847 -5.516 118.243 1.00 81.12 535 LEU A N 1
ATOM 4264 C CA . LEU A 1 535 ? -90.017 -6.364 118.485 1.00 81.12 535 LEU A CA 1
ATOM 4265 C C . LEU A 1 535 ? -89.745 -7.393 119.590 1.00 81.12 535 LEU A C 1
ATOM 4267 O O . LEU A 1 535 ? -90.592 -7.583 120.459 1.00 81.12 535 LEU A O 1
ATOM 4271 N N . SER A 1 536 ? -88.557 -7.998 119.612 1.00 75.56 536 SER A N 1
ATOM 4272 C CA . SER A 1 536 ? -88.156 -8.940 120.662 1.00 75.56 536 SER A CA 1
ATOM 4273 C C . SER A 1 536 ? -88.066 -8.280 122.046 1.00 75.56 536 SER A C 1
ATOM 4275 O O . SER A 1 536 ? -88.516 -8.865 123.027 1.00 75.56 536 SER A O 1
ATOM 4277 N N . LEU A 1 537 ? -87.590 -7.029 122.125 1.00 75.06 537 LEU A N 1
ATOM 4278 C CA . LEU A 1 537 ? -87.560 -6.232 123.358 1.00 75.06 537 LEU A CA 1
ATOM 4279 C C . LEU A 1 537 ? -88.969 -5.841 123.832 1.00 75.06 537 LEU A C 1
ATOM 4281 O O . LEU A 1 537 ? -89.226 -5.832 125.032 1.00 75.06 537 LEU A O 1
ATOM 4285 N N . LYS A 1 538 ? -89.901 -5.564 122.909 1.00 71.94 538 LYS A N 1
ATOM 4286 C CA . LYS A 1 538 ? -91.321 -5.312 123.227 1.00 71.94 538 LYS A CA 1
ATOM 4287 C C . LYS A 1 538 ? -92.071 -6.562 123.701 1.00 71.94 538 LYS A C 1
ATOM 4289 O O . LYS A 1 538 ? -93.056 -6.415 124.413 1.00 71.94 538 LYS A O 1
ATOM 4294 N N . LEU A 1 539 ? -91.626 -7.761 123.316 1.00 64.62 539 LEU A N 1
ATOM 4295 C CA . LEU A 1 539 ? -92.172 -9.046 123.778 1.00 64.62 539 LEU A CA 1
ATOM 4296 C C . LEU A 1 539 ? -91.575 -9.533 125.114 1.00 64.62 539 LEU A C 1
ATOM 4298 O O . LEU A 1 539 ? -92.058 -10.525 125.652 1.00 64.62 539 LEU A O 1
ATOM 4302 N N . ALA A 1 540 ? -90.529 -8.875 125.627 1.00 57.72 540 ALA A N 1
ATOM 4303 C CA . ALA A 1 540 ? -89.849 -9.227 126.879 1.00 57.72 540 ALA A CA 1
ATOM 4304 C C . ALA A 1 540 ? -90.302 -8.394 128.104 1.00 57.72 540 ALA A C 1
ATOM 4306 O O . ALA A 1 540 ? -89.741 -8.558 129.190 1.00 57.72 540 ALA A O 1
ATOM 4307 N N . ILE A 1 541 ? -91.296 -7.514 127.927 1.00 48.12 541 ILE A N 1
ATOM 4308 C CA . ILE A 1 541 ? -92.092 -6.865 128.989 1.00 48.12 541 ILE A CA 1
ATOM 4309 C C . ILE A 1 541 ? -93.322 -7.735 129.236 1.00 48.12 541 ILE A C 1
ATOM 4311 O O . ILE A 1 541 ? -93.673 -7.932 130.421 1.00 48.12 541 ILE A O 1
#

Radius of gyration: 62.83 Å; Cα contacts (8 Å, |Δi|>4): 38; chains: 1; bounding box: 160×127×190 Å

InterPro domains:
  IPR007667 Hypoxia induced protein, domain [PF04588] (23-74)
  IPR007667 Hypoxia induced protein, domain [PS51503] (1-90)
  IPR038929 Coiled-coil domain-containing protein 13 [PTHR31935] (130-538)

Secondary structure (DSSP, 8-state):
---------SHHHHHHHHHHHHH-THHHHHHHHHHHHHHHHHHHHHS--SS-HHHHHHHHHHHHHHHHHHHHHHHHHHHHHHHHHHHHHHHHHHHHHHHHHHHHHHHHHHHHHHHHTTS----------------------------S-SHHHHHHHHHHHHHHHHHHHHHHHHHHHHHHHHHHHHHHHHHHHHHHHHHHHHHHTTSSHHHHHHHHHHHHHHHHHHHHHHHHHHHHHHHHHHHHHHHHHHHHHHHHHHTS----------------------HHHHHHHHHHHHHHHHHHHHHHHHHHHHHHHHHHHHHHHHHH-TT--HHHHHT--S----HHHHHHHHHHHHHHHHHHHHHHHHTT------TTSSTTTSSSS---HHHHHHHHHHHHHHHHHHHHHHHHHHHHHHHHHHHHHHHHHHHHHHHHHHHHHHHHHHHHHHHHHHHHHHHHHHHHHHHHHHHHHHHHHHHHHHHHHHHHHHHHHHHHHHHHHHHHHHHHHHHHHHHHHHHHHHHHHHHHHHHHHHHHHHT--